Protein AF-0000000085064296 (afdb_homodimer)

Solvent-accessible surface area (backbone atoms only — not comparable to full-atom values): 23690 Å² total; per-residue (Å²): 128,78,43,73,66,54,46,47,51,49,45,48,47,46,49,48,49,50,48,52,43,48,50,19,41,52,49,53,51,51,51,51,50,51,40,28,69,70,74,37,73,80,71,76,52,43,39,32,36,30,48,56,27,47,55,27,45,54,44,52,49,49,39,74,62,25,69,32,27,36,33,25,28,75,46,67,67,33,48,53,45,18,51,53,48,30,56,76,66,72,52,78,48,65,46,81,43,73,50,53,90,74,49,72,81,65,74,80,61,21,47,27,39,38,32,67,85,40,48,25,66,32,60,55,74,60,36,54,52,41,50,53,53,52,59,72,28,45,26,71,59,8,36,40,39,41,32,39,29,43,47,64,45,59,69,48,47,46,50,46,47,46,31,39,67,71,32,85,59,31,42,45,44,54,32,41,75,71,70,41,71,80,77,62,70,77,75,70,70,37,66,44,58,47,44,60,53,49,49,51,41,46,74,67,52,30,55,44,38,38,37,38,62,43,73,61,89,36,39,27,29,37,38,40,37,35,46,34,52,116,128,80,44,73,63,54,45,46,50,48,45,49,48,47,50,49,47,49,50,51,42,48,50,19,41,53,49,52,50,51,51,50,51,50,39,28,68,69,74,37,74,79,71,77,52,43,41,33,36,32,48,56,27,48,54,28,46,54,45,50,49,50,36,74,63,25,69,32,26,37,33,26,29,77,45,68,68,33,49,51,45,18,52,52,47,29,57,76,67,71,52,79,46,64,46,80,44,72,50,54,88,73,49,73,80,64,75,79,61,20,45,27,39,39,29,66,85,38,49,23,65,32,61,55,73,60,35,54,51,43,51,52,51,51,59,73,27,46,26,70,59,8,36,41,39,42,34,38,29,44,46,64,44,60,68,47,48,47,51,45,48,46,30,38,67,71,32,85,58,32,42,46,45,53,31,41,74,70,70,42,72,82,77,61,72,78,76,69,71,36,67,44,58,46,45,60,54,50,49,52,40,46,74,69,52,29,52,44,39,40,36,37,62,42,73,60,89,36,38,27,28,37,39,41,38,35,46,34,52,116

pLDDT: mean 86.85, std 18.37, range [37.44, 98.94]

Sequence (460 aa):
MITHDQYRQENLSAERRHEFFASGVAHMEAVLSTVRQHLDAEFTVKRALYFGCGVGRLLIPLARIAEEVTGVDVSDAMLEEARKNCAAQSVRNVLLVKSDDALSLLDGTYDFIHSFIVFQHIPVQRGERLFAQLLTRLAPGGIGVIHFKYGQDFEYRKLHTWLDRHVPGGGNLLNLSKGRKFSAPRMQMYTYDLNVLCALLQKAGITNFFTTFENHGGNWGVMLYFQRGSMITHDQYRQENLSAERRHEFFASGVAHMEAVLSTVRQHLDAEFTVKRALYFGCGVGRLLIPLARIAEEVTGVDVSDAMLEEARKNCAAQSVRNVLLVKSDDALSLLDGTYDFIHSFIVFQHIPVQRGERLFAQLLTRLAPGGIGVIHFKYGQDFEYRKLHTWLDRHVPGGGNLLNLSKGRKFSAPRMQMYTYDLNVLCALLQKAGITNFFTTFENHGGNWGVMLYFQRGS

Secondary structure (DSSP, 8-state):
---HHHHHHHHHHHHHHHHHHHHHHHHHHHHHHHHHHHT-TT---SEEEEES-TTSTTHHHHHHHSSEEEEEES-HHHHHHHHHHHHHTT--SEEEEE--TT-TT--S-EEEEEE-S-GGGS-HHHHHHHHHHHHHTEEEEEEEEEEEEEEE-HHHHHHHHHHHHHSTTHHHHHHHHTT--TT----------HHHHHHHHHHTT--EEEEEEEEETTEEEEEEEEE---/---HHHHHHHHHHHHHHHHHHHHHHHHHHHHHHHHHHHT-TT---SEEEEES-TTSTTHHHHHHHSSEEEEEES-HHHHHHHHHHHHHTT--SEEEEE--TT-TT--S-EEEEEE-S-GGGS-HHHHHHHHHHHHHTEEEEEEEEEEEEEEE-HHHHHHHHHHHHHSTTHHHHHHHHTT--TT----------HHHHHHHHHHTT--EEEEEEEEETTEEEEEEEEE---

Foldseek 3Di:
DCDPVNVVVVVVVVVVVVVQLVVLLVVVVVVVVCCLVPPNVPDFFEEEEEEACFLNSNPQNNLVRYNAYEYEDQDPVRQVNNVVVCVVVVRDRYHYDYDDLQSVVDDAAGLEYEYDPPLQLPPAVSSLSVLLNNLVRHDAQHKYKYKFFADFAVVLVCVLVVQPPVPPCRVVVVCVVVPHHNPDPPRRTDHYDVVSVVVSCVVSQWDDWDWDWDDDSGTIMIITITTHHD/DCDPVNVVVVVVVVVVVVVQLVVLLVVVVVVVVCCLVPPNVPDFFEEEEEEACFLNSNPQNVLVRYNAYEYEHQDPVRQVNNVVVCVVVVRDRYHYDYDDLQSVPDDAAGLEYEYDPPLQLPPAVSSLSVLLNNLVRHDAQHKYKYKFFADFAVVLVCVLVVQVPVPPCRVVVVCVVVPHHNPDPPRRTDHYDVVSVVVSCVVSQWDDWDWDWDDDSGTIMIIIITTHHD

Nearest PDB structures (foldseek):
  9fcu-assembly4_D  TM=6.991E-01  e=2.411E-12  Kitasatospora cystarginea
  9fd3-assembly1_A  TM=7.002E-01  e=4.215E-12  Kitasatospora cystarginea
  9fcs-assembly2_B  TM=6.951E-01  e=1.288E-11  Kitasatospora cystarginea
  9fcq-assembly1_A  TM=7.002E-01  e=1.459E-11  Kitasatospora cystarginea
  3dtn-assembly1_B  TM=6.365E-01  e=7.841E-12  Methanosarcina mazei

InterPro domains:
  IPR029063 S-adenosyl-L-methionine-dependent methyltransferase superfamily [G3DSA:3.40.50.150] (21-217)
  IPR029063 S-adenosyl-L-methionine-dependent methyltransferase superfamily [SSF53335] (28-211)
  IPR041698 Methyltransferase domain 25 [PF13649] (49-142)

Structure (mmCIF, N/CA/C/O backbone):
data_AF-0000000085064296-model_v1
#
loop_
_entity.id
_entity.type
_entity.pdbx_description
1 polymer 'Conserved domain protein'
#
loop_
_atom_site.group_PDB
_atom_site.id
_atom_site.type_symbol
_atom_site.label_atom_id
_atom_site.label_alt_id
_atom_site.label_comp_id
_atom_site.label_asym_id
_atom_site.label_entity_id
_atom_site.label_seq_id
_atom_site.pdbx_PDB_ins_code
_atom_site.Cartn_x
_atom_site.Cartn_y
_atom_site.Cartn_z
_atom_site.occupancy
_atom_site.B_iso_or_equiv
_atom_site.auth_seq_id
_atom_site.auth_comp_id
_atom_site.auth_asym_id
_atom_site.auth_atom_id
_atom_site.pdbx_PDB_model_num
ATOM 1 N N . MET A 1 1 ? 25.828 -46.062 -21.094 1 38.5 1 MET A N 1
ATOM 2 C CA . MET A 1 1 ? 26.906 -45.438 -20.328 1 38.5 1 MET A CA 1
ATOM 3 C C . MET A 1 1 ? 26.828 -43.938 -20.391 1 38.5 1 MET A C 1
ATOM 5 O O . MET A 1 1 ? 26.922 -43.344 -21.484 1 38.5 1 MET A O 1
ATOM 9 N N . ILE A 1 2 ? 26.203 -43.375 -19.484 1 57.06 2 ILE A N 1
ATOM 10 C CA . ILE A 1 2 ? 26.109 -41.906 -19.453 1 57.06 2 ILE A CA 1
ATOM 11 C C . ILE A 1 2 ? 27.516 -41.312 -19.516 1 57.06 2 ILE A C 1
ATOM 13 O O . ILE A 1 2 ? 28.422 -41.75 -18.797 1 57.06 2 ILE A O 1
ATOM 17 N N . THR A 1 3 ? 27.766 -40.781 -20.594 1 56.91 3 THR A N 1
ATOM 18 C CA . THR A 1 3 ? 29.062 -40.125 -20.703 1 56.91 3 THR A CA 1
ATOM 19 C C . THR A 1 3 ? 29.25 -39.062 -19.625 1 56.91 3 THR A C 1
ATOM 21 O O . THR A 1 3 ? 28.266 -38.594 -19.047 1 56.91 3 THR A O 1
ATOM 24 N N . HIS A 1 4 ? 30.484 -38.906 -19.281 1 60.09 4 HIS A N 1
ATOM 25 C CA . HIS A 1 4 ? 30.859 -37.906 -18.281 1 60.09 4 HIS A CA 1
ATOM 26 C C . HIS A 1 4 ? 30.219 -36.531 -18.594 1 60.09 4 HIS A C 1
ATOM 28 O O . HIS A 1 4 ? 29.766 -35.844 -17.672 1 60.09 4 HIS A O 1
ATOM 34 N N . ASP A 1 5 ? 30.141 -36.219 -19.859 1 60.22 5 ASP A N 1
ATOM 35 C CA . ASP A 1 5 ? 29.547 -34.969 -20.266 1 60.22 5 ASP A CA 1
ATOM 36 C C . ASP A 1 5 ? 28.031 -34.969 -20.078 1 60.22 5 ASP A C 1
ATOM 38 O O . ASP A 1 5 ? 27.453 -33.969 -19.672 1 60.22 5 ASP A O 1
ATOM 42 N N . GLN A 1 6 ? 27.391 -36.094 -20.484 1 56.03 6 GLN A N 1
ATOM 43 C CA . GLN A 1 6 ? 25.953 -36.188 -20.281 1 56.03 6 GLN A CA 1
ATOM 44 C C . GLN A 1 6 ? 25.609 -36.188 -18.797 1 56.03 6 GLN A C 1
ATOM 46 O O . GLN A 1 6 ? 24.609 -35.594 -18.391 1 56.03 6 GLN A O 1
ATOM 51 N N . TYR A 1 7 ? 26.453 -36.812 -18.062 1 51.81 7 TYR A N 1
ATOM 52 C CA . TYR A 1 7 ? 26.297 -36.844 -16.609 1 51.81 7 TYR A CA 1
ATOM 53 C C . TYR A 1 7 ? 26.406 -35.438 -16.047 1 51.81 7 TYR A C 1
ATOM 55 O O . TYR A 1 7 ? 25.641 -35.031 -15.172 1 51.81 7 TYR A O 1
ATOM 63 N N . ARG A 1 8 ? 27.328 -34.719 -16.578 1 60.84 8 ARG A N 1
ATOM 64 C CA . ARG A 1 8 ? 27.516 -33.344 -16.156 1 60.84 8 ARG A CA 1
ATOM 65 C C . ARG A 1 8 ? 26.328 -32.469 -16.547 1 60.84 8 ARG A C 1
ATOM 67 O O . ARG A 1 8 ? 25.859 -31.656 -15.742 1 60.84 8 ARG A O 1
ATOM 74 N N . GLN A 1 9 ? 25.844 -32.656 -17.672 1 56.5 9 GLN A N 1
ATOM 75 C CA . GLN A 1 9 ? 24.703 -31.875 -18.141 1 56.5 9 GLN A CA 1
ATOM 76 C C . GLN A 1 9 ? 23.438 -32.25 -17.375 1 56.5 9 GLN A C 1
ATOM 78 O O . GLN A 1 9 ? 22.641 -31.391 -17.016 1 56.5 9 GLN A O 1
ATOM 83 N N . GLU A 1 10 ? 23.328 -33.562 -17.219 1 58.25 10 GLU A N 1
ATOM 84 C CA . GLU A 1 10 ? 22.188 -34.031 -16.453 1 58.25 10 GLU A CA 1
ATOM 85 C C . GLU A 1 10 ? 22.266 -33.562 -15 1 58.25 10 GLU A C 1
ATOM 87 O O . GLU A 1 10 ? 21.25 -33.188 -14.406 1 58.25 10 GLU A O 1
ATOM 92 N N . ASN A 1 11 ? 23.484 -33.625 -14.445 1 58.41 11 ASN A N 1
ATOM 93 C CA . ASN A 1 11 ? 23.688 -33.156 -13.086 1 58.41 11 ASN A CA 1
ATOM 94 C C . ASN A 1 11 ? 23.422 -31.641 -12.992 1 58.41 11 ASN A C 1
ATOM 96 O O . ASN A 1 11 ? 22.828 -31.172 -12.023 1 58.41 11 ASN A O 1
ATOM 100 N N . LEU A 1 12 ? 23.938 -31 -13.945 1 60.62 12 LEU A N 1
ATOM 101 C CA . LEU A 1 12 ? 23.703 -29.562 -14 1 60.62 12 LEU A CA 1
ATOM 102 C C . LEU A 1 12 ? 22.203 -29.281 -14.164 1 60.62 12 LEU A C 1
ATOM 104 O O . LEU A 1 12 ? 21.672 -28.375 -13.516 1 60.62 12 LEU A O 1
ATOM 108 N N . SER A 1 13 ? 21.719 -30.172 -14.945 1 72.81 13 SER A N 1
ATOM 109 C CA . SER A 1 13 ? 20.281 -30.031 -15.133 1 72.81 13 SER A CA 1
ATOM 110 C C . SER A 1 13 ? 19.516 -30.359 -13.852 1 72.81 13 SER A C 1
ATOM 112 O O . SER A 1 13 ? 18.594 -29.641 -13.469 1 72.81 13 SER A O 1
ATOM 114 N N . ALA A 1 14 ? 20.141 -31.391 -13.211 1 78.38 14 ALA A N 1
ATOM 115 C CA . ALA A 1 14 ? 19.5 -31.781 -11.961 1 78.38 14 ALA A CA 1
ATOM 116 C C . ALA A 1 14 ? 19.703 -30.719 -10.883 1 78.38 14 ALA A C 1
ATOM 118 O O . ALA A 1 14 ? 18.781 -30.406 -10.125 1 78.38 14 ALA A O 1
ATOM 119 N N . GLU A 1 15 ? 20.875 -30.25 -10.805 1 79.5 15 GLU A N 1
ATOM 120 C CA . GLU A 1 15 ? 21.188 -29.203 -9.844 1 79.5 15 GLU A CA 1
ATOM 121 C C . GLU A 1 15 ? 20.375 -27.938 -10.109 1 79.5 15 GLU A C 1
ATOM 123 O O . GLU A 1 15 ? 19.875 -27.312 -9.18 1 79.5 15 GLU A O 1
ATOM 128 N N . ARG A 1 16 ? 20.297 -27.609 -11.273 1 81.06 16 ARG A N 1
ATOM 129 C CA . ARG A 1 16 ? 19.516 -26.438 -11.656 1 81.06 16 ARG A CA 1
ATOM 130 C C . ARG A 1 16 ? 18.031 -26.625 -11.32 1 81.06 16 ARG A C 1
ATOM 132 O O . ARG A 1 16 ? 17.359 -25.688 -10.883 1 81.06 16 ARG A O 1
ATOM 139 N N . ARG A 1 17 ? 17.672 -27.828 -11.586 1 84.25 17 ARG A N 1
ATOM 140 C CA . ARG A 1 17 ? 16.297 -28.141 -11.242 1 84.25 17 ARG A CA 1
ATOM 141 C C . ARG A 1 17 ? 16.078 -28.047 -9.734 1 84.25 17 ARG A C 1
ATOM 143 O O . ARG A 1 17 ? 15.07 -27.516 -9.273 1 84.25 17 ARG A O 1
ATOM 150 N N . HIS A 1 18 ? 17 -28.531 -9.023 1 85.88 18 HIS A N 1
ATOM 151 C CA . HIS A 1 18 ? 16.922 -28.469 -7.57 1 85.88 18 HIS A CA 1
ATOM 152 C C . HIS A 1 18 ? 16.906 -27.031 -7.086 1 85.88 18 HIS A C 1
ATOM 154 O O . HIS A 1 18 ? 16.109 -26.656 -6.223 1 85.88 18 HIS A O 1
ATOM 160 N N . GLU A 1 19 ? 17.75 -26.281 -7.637 1 85.25 19 GLU A N 1
ATOM 161 C CA . GLU A 1 19 ? 17.812 -24.859 -7.273 1 85.25 19 GLU A CA 1
ATOM 162 C C . GLU A 1 19 ? 16.516 -24.141 -7.633 1 85.25 19 GLU A C 1
ATOM 164 O O . GLU A 1 19 ? 16.047 -23.281 -6.887 1 85.25 19 GLU A O 1
ATOM 169 N N . PHE A 1 20 ? 16.078 -24.516 -8.711 1 84.5 20 PHE A N 1
ATOM 170 C CA . PHE A 1 20 ? 14.82 -23.938 -9.203 1 84.5 20 PHE A CA 1
ATOM 171 C C . PHE A 1 20 ? 13.688 -24.203 -8.219 1 84.5 20 PHE A C 1
ATOM 173 O O . PHE A 1 20 ? 13.016 -23.281 -7.77 1 84.5 20 PHE A O 1
ATOM 180 N N . PHE A 1 21 ? 13.547 -25.344 -7.727 1 88.19 21 PHE A N 1
ATOM 181 C CA . PHE A 1 21 ? 12.469 -25.688 -6.816 1 88.19 21 PHE A CA 1
ATOM 182 C C . PHE A 1 21 ? 12.758 -25.188 -5.406 1 88.19 21 PHE A C 1
ATOM 184 O O . PHE A 1 21 ? 11.844 -24.812 -4.676 1 88.19 21 PHE A O 1
ATOM 191 N N . ALA A 1 22 ? 14.039 -25.109 -5.074 1 90.56 22 ALA A N 1
ATOM 192 C CA . ALA A 1 22 ? 14.43 -24.562 -3.777 1 90.56 22 ALA A CA 1
ATOM 193 C C . ALA A 1 22 ? 14.07 -23.078 -3.676 1 90.56 22 ALA A C 1
ATOM 195 O O . ALA A 1 22 ? 13.695 -22.609 -2.604 1 90.56 22 ALA A O 1
ATOM 196 N N . SER A 1 23 ? 14.18 -22.406 -4.762 1 92.06 23 SER A N 1
ATOM 197 C CA . SER A 1 23 ? 13.812 -21 -4.777 1 92.06 23 SER A CA 1
ATOM 198 C C . SER A 1 23 ? 12.32 -20.812 -4.504 1 92.06 23 SER A C 1
ATOM 200 O O . SER A 1 23 ? 11.906 -19.797 -3.945 1 92.06 23 SER A O 1
ATOM 202 N N . GLY A 1 24 ? 11.555 -21.734 -4.906 1 94.5 24 GLY A N 1
ATOM 203 C CA . GLY A 1 24 ? 10.133 -21.703 -4.602 1 94.5 24 GLY A CA 1
ATOM 204 C C . GLY A 1 24 ? 9.836 -21.844 -3.119 1 94.5 24 GLY A C 1
ATOM 205 O O . GLY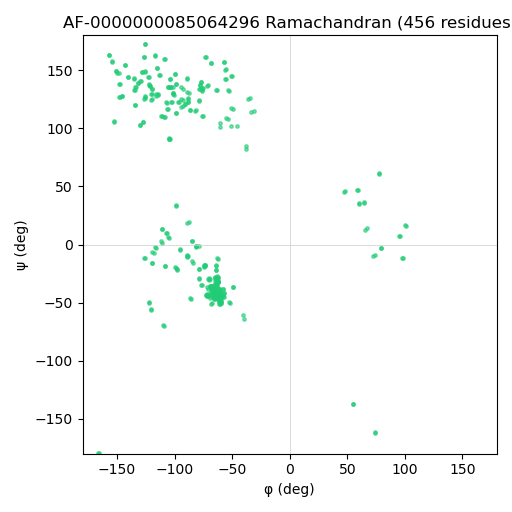 A 1 24 ? 8.969 -21.141 -2.588 1 94.5 24 GLY A O 1
ATOM 206 N N . VAL A 1 25 ? 10.562 -22.75 -2.52 1 96.25 25 VAL A N 1
ATOM 207 C CA . VAL A 1 25 ? 10.422 -22.953 -1.082 1 96.25 25 VAL A CA 1
ATOM 208 C C . VAL A 1 25 ? 10.781 -21.672 -0.342 1 96.25 25 VAL A C 1
ATOM 210 O O . VAL A 1 25 ? 10.031 -21.219 0.527 1 96.25 25 VAL A O 1
ATOM 213 N N . ALA A 1 26 ? 11.867 -21.078 -0.741 1 96.62 26 ALA A N 1
ATOM 214 C CA . ALA A 1 26 ? 12.328 -19.828 -0.113 1 96.62 26 ALA A CA 1
ATOM 215 C C . ALA A 1 26 ? 11.305 -18.719 -0.291 1 96.62 26 ALA A C 1
ATOM 217 O O . ALA A 1 26 ? 11.047 -17.953 0.639 1 96.62 26 ALA A O 1
ATOM 218 N N . HIS A 1 27 ? 10.75 -18.641 -1.427 1 96.69 27 HIS A N 1
ATOM 219 C CA . HIS A 1 27 ? 9.742 -17.625 -1.712 1 96.69 27 HIS A CA 1
ATOM 220 C C . HIS A 1 27 ? 8.516 -17.797 -0.816 1 96.69 27 HIS A C 1
ATOM 222 O O . HIS A 1 27 ? 8.055 -16.828 -0.204 1 96.69 27 HIS A O 1
ATOM 228 N N . MET A 1 28 ? 8.047 -18.984 -0.707 1 97.88 28 MET A N 1
ATOM 229 C CA . MET A 1 28 ? 6.832 -19.219 0.068 1 97.88 28 MET A CA 1
ATOM 230 C C . MET A 1 28 ? 7.074 -18.984 1.554 1 97.88 28 MET A C 1
ATOM 232 O O . MET A 1 28 ? 6.203 -18.469 2.254 1 97.88 28 MET A O 1
ATOM 236 N N . GLU A 1 29 ? 8.273 -19.344 1.958 1 97.75 29 GLU A N 1
ATOM 237 C CA . GLU A 1 29 ? 8.641 -19.062 3.344 1 97.75 29 GLU A CA 1
ATOM 238 C C . GLU A 1 29 ? 8.656 -17.562 3.615 1 97.75 29 GLU A C 1
ATOM 240 O O . GLU A 1 29 ? 8.148 -17.109 4.641 1 97.75 29 GLU A O 1
ATOM 245 N N . ALA A 1 30 ? 9.219 -16.844 2.727 1 98 30 ALA A N 1
ATOM 246 C CA . ALA A 1 30 ? 9.281 -15.383 2.871 1 98 30 ALA A CA 1
ATOM 247 C C . ALA A 1 30 ? 7.887 -14.773 2.852 1 98 30 ALA A C 1
ATOM 249 O O . ALA A 1 30 ? 7.586 -13.867 3.637 1 98 30 ALA A O 1
ATOM 250 N N . VAL A 1 31 ? 7.078 -15.234 2 1 98.44 31 VAL A N 1
ATOM 251 C CA . VAL A 1 31 ? 5.711 -14.742 1.867 1 98.44 31 VAL A CA 1
ATOM 252 C C . VAL A 1 31 ? 4.945 -14.977 3.166 1 98.44 31 VAL A C 1
ATOM 254 O O . VAL A 1 31 ? 4.32 -14.062 3.701 1 98.44 31 VAL A O 1
ATOM 257 N N . LEU A 1 32 ? 5.02 -16.172 3.672 1 98.38 32 LEU A N 1
ATOM 258 C CA . LEU A 1 32 ? 4.258 -16.5 4.875 1 98.38 32 LEU A CA 1
ATOM 259 C C . LEU A 1 32 ? 4.82 -15.766 6.09 1 98.38 32 LEU A C 1
ATOM 261 O O . LEU A 1 32 ? 4.066 -15.383 6.988 1 98.38 32 LEU A O 1
ATOM 265 N N . SER A 1 33 ? 6.125 -15.625 6.113 1 98.19 33 SER A N 1
ATOM 266 C CA . SER A 1 33 ? 6.723 -14.828 7.176 1 98.19 33 SER A CA 1
ATOM 267 C C . SER A 1 33 ? 6.191 -13.398 7.164 1 98.19 33 SER A C 1
ATOM 269 O O . SER A 1 33 ? 5.855 -12.852 8.211 1 98.19 33 SER A O 1
ATOM 271 N N . THR A 1 34 ? 6.105 -12.812 5.977 1 98.31 34 THR A N 1
ATOM 272 C CA . THR A 1 34 ? 5.586 -11.453 5.828 1 98.31 34 THR A CA 1
ATOM 273 C C . THR A 1 34 ? 4.117 -11.391 6.242 1 98.31 34 THR A C 1
ATOM 275 O O . THR A 1 34 ? 3.699 -10.453 6.922 1 98.31 34 THR A O 1
ATOM 278 N N . VAL A 1 35 ? 3.393 -12.375 5.887 1 98.62 35 VAL A N 1
ATOM 279 C CA . VAL A 1 35 ? 1.983 -12.461 6.258 1 98.62 35 VAL A CA 1
ATOM 280 C C . VAL A 1 35 ? 1.846 -12.469 7.777 1 98.62 35 VAL A C 1
ATOM 282 O O . VAL A 1 35 ? 1.075 -11.695 8.344 1 98.62 35 VAL A O 1
ATOM 285 N N . ARG A 1 36 ? 2.604 -13.297 8.406 1 97.88 36 ARG A N 1
ATOM 286 C CA . ARG A 1 36 ? 2.486 -13.461 9.852 1 97.88 36 ARG A CA 1
ATOM 287 C C . ARG A 1 36 ? 2.994 -12.227 10.586 1 97.88 36 ARG A C 1
ATOM 289 O O . ARG A 1 36 ? 2.469 -11.859 11.633 1 97.88 36 ARG A O 1
ATOM 296 N N . GLN A 1 37 ? 3.914 -11.586 10.016 1 96.81 37 GLN A N 1
ATOM 297 C CA . GLN A 1 37 ? 4.5 -10.406 10.641 1 96.81 37 GLN A CA 1
ATOM 298 C C . GLN A 1 37 ? 3.568 -9.203 10.523 1 96.81 37 GLN A C 1
ATOM 300 O O . GLN A 1 37 ? 3.467 -8.391 11.445 1 96.81 37 GLN A O 1
ATOM 305 N N . HIS A 1 38 ? 2.846 -9.102 9.414 1 96.81 38 HIS A N 1
ATOM 306 C CA . HIS A 1 38 ? 2.227 -7.812 9.133 1 96.81 38 HIS A CA 1
ATOM 307 C C . HIS A 1 38 ? 0.708 -7.934 9.062 1 96.81 38 HIS A C 1
ATOM 309 O O . HIS A 1 38 ? -0.002 -6.926 9.109 1 96.81 38 HIS A O 1
ATOM 315 N N . LEU A 1 39 ? 0.216 -9.148 8.938 1 97.19 39 LEU A N 1
ATOM 316 C CA . LEU A 1 39 ? -1.229 -9.273 8.781 1 97.19 39 LEU A CA 1
ATOM 317 C C . LEU A 1 39 ? -1.828 -10.102 9.906 1 97.19 39 LEU A C 1
ATOM 319 O O . LEU A 1 39 ? -2.74 -9.656 10.602 1 97.19 39 LEU A O 1
ATOM 323 N N . ASP A 1 40 ? -1.345 -11.297 10.078 1 96.88 40 ASP A N 1
ATOM 324 C CA . ASP A 1 40 ? -1.937 -12.25 11.008 1 96.88 40 ASP A CA 1
ATOM 325 C C . ASP A 1 40 ? -0.891 -13.234 11.523 1 96.88 40 ASP A C 1
ATOM 327 O O . ASP A 1 40 ? -0.554 -14.203 10.844 1 96.88 40 ASP A O 1
ATOM 331 N N . ALA A 1 41 ? -0.485 -13.047 12.758 1 96.56 41 ALA A N 1
ATOM 332 C CA . ALA A 1 41 ? 0.631 -13.781 13.352 1 96.56 41 ALA A CA 1
ATOM 333 C C . ALA A 1 41 ? 0.324 -15.273 13.438 1 96.56 41 ALA A C 1
ATOM 335 O O . ALA A 1 41 ? 1.236 -16.094 13.422 1 96.56 41 ALA A O 1
ATOM 336 N N . GLU A 1 42 ? -0.885 -15.672 13.422 1 96.94 42 GLU A N 1
ATOM 337 C CA . GLU A 1 42 ? -1.266 -17.062 13.633 1 96.94 42 GLU A CA 1
ATOM 338 C C . GLU A 1 42 ? -1.806 -17.688 12.344 1 96.94 42 GLU A C 1
ATOM 340 O O . GLU A 1 42 ? -2.41 -18.766 12.375 1 96.94 42 GLU A O 1
ATOM 345 N N . PHE A 1 43 ? -1.6 -17.031 11.273 1 97.44 43 PHE A N 1
ATOM 346 C CA . PHE A 1 43 ? -2.193 -17.469 10.016 1 97.44 43 PHE A CA 1
ATOM 347 C C . PHE A 1 43 ? -1.659 -18.828 9.602 1 97.44 43 PHE A C 1
ATOM 349 O O . PHE A 1 43 ? -0.453 -19.078 9.672 1 97.44 43 PHE A O 1
ATOM 356 N N . THR A 1 44 ? -2.588 -19.703 9.211 1 97.44 44 THR A N 1
ATOM 357 C CA . THR A 1 44 ? -2.271 -20.984 8.602 1 97.44 44 THR A CA 1
ATOM 358 C C . THR A 1 44 ? -3.043 -21.172 7.305 1 97.44 44 THR A C 1
ATOM 360 O O . THR A 1 44 ? -4.18 -20.719 7.176 1 97.44 44 THR A O 1
ATOM 363 N N . VAL A 1 45 ? -2.441 -21.859 6.41 1 98.31 45 VAL A N 1
ATOM 364 C CA . VAL A 1 45 ? -3.061 -22.078 5.102 1 98.31 45 VAL A CA 1
ATOM 365 C C . VAL A 1 45 ? -3.846 -23.375 5.102 1 98.31 45 VAL A C 1
ATOM 367 O O . VAL A 1 45 ? -3.291 -24.438 5.395 1 98.31 45 VAL A O 1
ATOM 370 N N . LYS A 1 46 ? -5.074 -23.328 4.773 1 98.19 46 LYS A N 1
ATOM 371 C CA . LYS A 1 46 ? -5.902 -24.531 4.652 1 98.19 46 LYS A CA 1
ATOM 372 C C . LYS A 1 46 ? -6.254 -24.812 3.193 1 98.19 46 LYS A C 1
ATOM 374 O O . LYS A 1 46 ? -5.633 -25.656 2.551 1 98.19 46 LYS A O 1
ATOM 379 N N . ARG A 1 47 ? -7.066 -23.984 2.631 1 98.69 47 ARG A N 1
ATOM 380 C CA . ARG A 1 47 ? -7.449 -24.078 1.226 1 98.69 47 ARG A CA 1
ATOM 381 C C . ARG A 1 47 ? -6.875 -22.922 0.417 1 98.69 47 ARG A C 1
ATOM 383 O O . ARG A 1 47 ? -7.348 -21.797 0.526 1 98.69 47 ARG A O 1
ATOM 390 N N . ALA A 1 48 ? -5.914 -23.25 -0.453 1 98.81 48 ALA A N 1
ATOM 391 C CA . ALA A 1 48 ? -5.191 -22.188 -1.147 1 98.81 48 ALA A CA 1
ATOM 392 C C . ALA A 1 48 ? -5.449 -22.234 -2.65 1 98.81 48 ALA A C 1
ATOM 394 O O . ALA A 1 48 ? -5.75 -23.297 -3.197 1 98.81 48 ALA A O 1
ATOM 395 N N . LEU A 1 49 ? -5.355 -21.078 -3.232 1 98.75 49 LEU A N 1
ATOM 396 C CA . LEU A 1 49 ? -5.375 -20.922 -4.684 1 98.75 49 LEU A CA 1
ATOM 397 C C . LEU A 1 49 ? -4.082 -20.281 -5.18 1 98.75 49 LEU A C 1
ATOM 399 O O . LEU A 1 49 ? -3.664 -19.234 -4.66 1 98.75 49 LEU A O 1
ATOM 403 N N . TYR A 1 50 ? -3.471 -20.922 -6.062 1 98.69 50 TYR A N 1
ATOM 404 C CA . TYR A 1 50 ? -2.34 -20.312 -6.754 1 98.69 50 TYR A CA 1
ATOM 405 C C . TYR A 1 50 ? -2.697 -19.984 -8.195 1 98.69 50 TYR A C 1
ATOM 407 O O . TYR A 1 50 ? -2.857 -20.875 -9.023 1 98.69 50 TYR A O 1
ATOM 415 N N . PHE A 1 51 ? -2.82 -18.656 -8.523 1 98.44 51 PHE A N 1
ATOM 416 C CA . PHE A 1 51 ? -3.166 -18.203 -9.859 1 98.44 51 PHE A CA 1
ATOM 417 C C . PHE A 1 51 ? -1.913 -18.031 -10.711 1 98.44 51 PHE A C 1
ATOM 419 O O . PHE A 1 51 ? -1.021 -17.25 -10.367 1 98.44 51 PHE A O 1
ATOM 426 N N . GLY A 1 52 ? -1.839 -18.688 -11.805 1 97.88 52 GLY A N 1
ATOM 427 C CA . GLY A 1 52 ? -0.629 -18.734 -12.617 1 97.88 52 GLY A CA 1
ATOM 428 C C . GLY A 1 52 ? 0.419 -19.688 -12.055 1 97.88 52 GLY A C 1
ATOM 429 O O . GLY A 1 52 ? 1.575 -19.297 -11.867 1 97.88 52 GLY A O 1
ATOM 430 N N . CYS A 1 53 ? 0.111 -20.953 -11.945 1 97.06 53 CYS A N 1
ATOM 431 C CA . CYS A 1 53 ? 0.93 -21.875 -11.156 1 97.06 53 CYS A CA 1
ATOM 432 C C . CYS A 1 53 ? 2.107 -22.391 -11.969 1 97.06 53 CYS A C 1
ATOM 434 O O . CYS A 1 53 ? 3.043 -22.969 -11.414 1 97.06 53 CYS A O 1
ATOM 436 N N . GLY A 1 54 ? 2.1 -22.25 -13.297 1 96 54 GLY A N 1
ATOM 437 C CA . GLY A 1 54 ? 3.207 -22.719 -14.109 1 96 54 GLY A CA 1
ATOM 438 C C . GLY A 1 54 ? 3.527 -24.188 -13.883 1 96 54 GLY A C 1
ATOM 439 O O . GLY A 1 54 ? 2.623 -25.016 -13.82 1 96 54 GLY A O 1
ATOM 440 N N . VAL A 1 55 ? 4.816 -24.5 -13.797 1 95.12 55 VAL A N 1
ATOM 441 C CA . VAL A 1 55 ? 5.242 -25.891 -13.703 1 95.12 55 VAL A CA 1
ATOM 442 C C . VAL A 1 55 ? 5.188 -26.359 -12.242 1 95.12 55 VAL A C 1
ATOM 444 O O . VAL A 1 55 ? 5.613 -27.469 -11.922 1 95.12 55 VAL A O 1
ATOM 447 N N . GLY A 1 56 ? 4.738 -25.5 -11.359 1 96.69 56 GLY A N 1
ATOM 448 C CA . GLY A 1 56 ? 4.488 -25.891 -9.984 1 96.69 56 GLY A CA 1
ATOM 449 C C . GLY A 1 56 ? 5.598 -25.469 -9.039 1 96.69 56 GLY A C 1
ATOM 450 O O . GLY A 1 56 ? 5.676 -25.969 -7.91 1 96.69 56 GLY A O 1
ATOM 451 N N . ARG A 1 57 ? 6.508 -24.516 -9.461 1 94.06 57 ARG A N 1
ATOM 452 C CA . ARG A 1 57 ? 7.641 -24.094 -8.633 1 94.06 57 ARG A CA 1
ATOM 453 C C . ARG A 1 57 ? 7.168 -23.562 -7.289 1 94.06 57 ARG A C 1
ATOM 455 O O . ARG A 1 57 ? 7.734 -23.906 -6.246 1 94.06 57 ARG A O 1
ATOM 462 N N . LEU A 1 58 ? 6.156 -22.75 -7.316 1 96.94 58 LEU A N 1
ATOM 463 C CA . LEU A 1 58 ? 5.648 -22.156 -6.086 1 96.94 58 LEU A CA 1
ATOM 464 C C . LEU A 1 58 ? 4.438 -22.922 -5.574 1 96.94 58 LEU A C 1
ATOM 466 O O . LEU A 1 58 ? 4.145 -22.906 -4.375 1 96.94 58 LEU A O 1
ATOM 470 N N . LEU A 1 59 ? 3.779 -23.641 -6.402 1 97.94 59 LEU A N 1
ATOM 471 C CA . LEU A 1 59 ? 2.604 -24.438 -6.059 1 97.94 59 LEU A CA 1
ATOM 472 C C . LEU A 1 59 ? 2.973 -25.578 -5.113 1 97.94 59 LEU A C 1
ATOM 474 O O . LEU A 1 59 ? 2.268 -25.828 -4.137 1 97.94 59 LEU A O 1
ATOM 478 N N . ILE A 1 60 ? 4.027 -26.25 -5.355 1 97.81 60 ILE A N 1
ATOM 479 C CA . ILE A 1 60 ? 4.422 -27.469 -4.637 1 97.81 60 ILE A CA 1
ATOM 480 C C . ILE A 1 60 ? 4.785 -27.109 -3.197 1 97.81 60 ILE A C 1
ATOM 482 O O . ILE A 1 60 ? 4.262 -27.703 -2.252 1 97.81 60 ILE A O 1
ATOM 486 N N . PRO A 1 61 ? 5.652 -26.109 -3.004 1 97.75 61 PRO A N 1
ATOM 487 C CA . PRO A 1 61 ? 5.895 -25.75 -1.607 1 97.75 61 PRO A CA 1
ATOM 488 C C . PRO A 1 61 ? 4.637 -25.25 -0.901 1 97.75 61 PRO A C 1
ATOM 490 O O . PRO A 1 61 ? 4.484 -25.438 0.308 1 97.75 61 PRO A O 1
ATOM 493 N N . LEU A 1 62 ? 3.732 -24.594 -1.567 1 98.38 62 LEU A N 1
ATOM 494 C CA . LEU A 1 62 ? 2.463 -24.172 -0.978 1 98.38 62 LEU A CA 1
ATOM 495 C C . LEU A 1 62 ? 1.643 -25.391 -0.555 1 98.38 62 LEU A C 1
ATOM 497 O O . LEU A 1 62 ? 1.058 -25.406 0.53 1 98.38 62 LEU A O 1
ATOM 501 N N . ALA A 1 63 ? 1.66 -26.406 -1.354 1 98.31 63 ALA A N 1
ATOM 502 C CA . ALA A 1 63 ? 0.904 -27.625 -1.08 1 98.31 63 ALA A CA 1
ATOM 503 C C . ALA A 1 63 ? 1.428 -28.312 0.17 1 98.31 63 ALA A C 1
ATOM 505 O O . ALA A 1 63 ? 0.669 -28.984 0.882 1 98.31 63 ALA A O 1
ATOM 506 N N . ARG A 1 64 ? 2.666 -28.156 0.465 1 97.31 64 ARG A N 1
ATOM 507 C CA . ARG A 1 64 ? 3.283 -28.828 1.602 1 97.31 64 ARG A CA 1
ATOM 508 C C . ARG A 1 64 ? 2.838 -28.203 2.918 1 97.31 64 ARG A C 1
ATOM 510 O O . ARG A 1 64 ? 2.957 -28.828 3.979 1 97.31 64 ARG A O 1
ATOM 517 N N . ILE A 1 65 ? 2.316 -27.016 2.854 1 96.62 65 ILE A N 1
ATOM 518 C CA . ILE A 1 65 ? 1.963 -26.344 4.094 1 96.62 65 ILE A CA 1
ATOM 519 C C . ILE A 1 65 ? 0.455 -26.109 4.148 1 96.62 65 ILE A C 1
ATOM 521 O O . ILE A 1 65 ? -0.061 -25.547 5.117 1 96.62 65 ILE A O 1
ATOM 525 N N . ALA A 1 66 ? -0.246 -26.484 3.092 1 98.31 66 ALA A N 1
ATOM 526 C CA . ALA A 1 66 ? -1.694 -26.312 3.006 1 98.31 66 ALA A CA 1
ATOM 527 C C . ALA A 1 66 ? -2.412 -27.656 3.105 1 98.31 66 ALA A C 1
ATOM 529 O O . ALA A 1 66 ? -1.804 -28.703 2.9 1 98.31 66 ALA A O 1
ATOM 530 N N . GLU A 1 67 ? -3.674 -27.641 3.449 1 97.94 67 GLU A N 1
ATOM 531 C CA . GLU A 1 67 ? -4.48 -28.844 3.381 1 97.94 67 GLU A CA 1
ATOM 532 C C . GLU A 1 67 ? -4.797 -29.219 1.935 1 97.94 67 GLU A C 1
ATOM 534 O O . GLU A 1 67 ? -4.723 -30.391 1.562 1 97.94 67 GLU A O 1
ATOM 539 N N . GLU A 1 68 ? -5.137 -28.266 1.185 1 98.25 68 GLU A N 1
ATOM 540 C CA . GLU A 1 68 ? -5.398 -28.438 -0.241 1 98.25 68 GLU A CA 1
ATOM 541 C C . GLU A 1 68 ? -5.035 -27.188 -1.03 1 98.25 68 GLU A C 1
ATOM 543 O O . GLU A 1 68 ? -5.188 -26.062 -0.535 1 98.25 68 GLU A O 1
ATOM 548 N N . VAL A 1 69 ? -4.602 -27.375 -2.252 1 98.62 69 VAL A N 1
ATOM 549 C CA . VAL A 1 69 ? -4.215 -26.266 -3.109 1 98.62 69 VAL A CA 1
ATOM 550 C C . VAL A 1 69 ? -4.801 -26.453 -4.508 1 98.62 69 VAL A C 1
ATOM 552 O O . VAL A 1 69 ? -4.773 -27.562 -5.047 1 98.62 69 VAL A O 1
ATOM 555 N N . THR A 1 70 ? -5.383 -25.406 -5.004 1 98.75 70 THR A N 1
ATOM 556 C CA . THR A 1 70 ? -5.762 -25.359 -6.414 1 98.75 70 THR A CA 1
ATOM 557 C C . THR A 1 70 ? -4.777 -24.516 -7.207 1 98.75 70 THR A C 1
ATOM 559 O O . THR A 1 70 ? -4.496 -23.375 -6.84 1 98.75 70 THR A O 1
ATOM 562 N N . GLY A 1 71 ? -4.199 -25.094 -8.188 1 98.56 71 GLY A N 1
ATOM 563 C CA . GLY A 1 71 ? -3.367 -24.375 -9.133 1 98.56 71 GLY A CA 1
ATOM 564 C C . GLY A 1 71 ? -4.066 -24.078 -10.445 1 98.56 71 GLY A C 1
ATOM 565 O O . GLY A 1 71 ? -4.66 -24.969 -11.047 1 98.56 71 GLY A O 1
ATOM 566 N N . VAL A 1 72 ? -3.992 -22.797 -10.867 1 98.25 72 VAL A N 1
ATOM 567 C CA . VAL A 1 72 ? -4.648 -22.375 -12.094 1 98.25 72 VAL A CA 1
ATOM 568 C C . VAL A 1 72 ? -3.611 -21.828 -13.078 1 98.25 72 VAL A C 1
ATOM 570 O O . VAL A 1 72 ? -2.713 -21.078 -12.695 1 98.25 72 VAL A O 1
ATOM 573 N N . ASP A 1 73 ? -3.73 -22.281 -14.305 1 96.62 73 ASP A N 1
ATOM 574 C CA . ASP A 1 73 ? -2.895 -21.75 -15.383 1 96.62 73 ASP A CA 1
ATOM 575 C C . ASP A 1 73 ? -3.613 -21.828 -16.719 1 96.62 73 ASP A C 1
ATOM 577 O O . ASP A 1 73 ? -4.434 -22.719 -16.953 1 96.62 73 ASP A O 1
ATOM 581 N N . VAL A 1 74 ? -3.301 -20.875 -17.594 1 95.38 74 VAL A N 1
ATOM 582 C CA . VAL A 1 74 ? -3.975 -20.812 -18.891 1 95.38 74 VAL A CA 1
ATOM 583 C C . VAL A 1 74 ? -3.379 -21.844 -19.828 1 95.38 74 VAL A C 1
ATOM 585 O O . VAL A 1 74 ? -4.023 -22.25 -20.797 1 95.38 74 VAL A O 1
ATOM 588 N N . SER A 1 75 ? -2.16 -22.328 -19.594 1 94.19 75 SER A N 1
ATOM 589 C CA . SER A 1 75 ? -1.426 -23.219 -20.484 1 94.19 75 SER A CA 1
ATOM 590 C C . SER A 1 75 ? -1.6 -24.672 -20.078 1 94.19 75 SER A C 1
ATOM 592 O O . SER A 1 75 ? -1.136 -25.094 -19.016 1 94.19 75 SER A O 1
ATOM 594 N N . ASP A 1 76 ? -2.123 -25.516 -21.047 1 95.12 76 ASP A N 1
ATOM 595 C CA . ASP A 1 76 ? -2.24 -26.953 -20.812 1 95.12 76 ASP A CA 1
ATOM 596 C C . ASP A 1 76 ? -0.865 -27.594 -20.625 1 95.12 76 ASP A C 1
ATOM 598 O O . ASP A 1 76 ? -0.707 -28.516 -19.828 1 95.12 76 ASP A O 1
ATOM 602 N N . ALA A 1 77 ? 0.019 -27.094 -21.359 1 93.62 77 ALA A N 1
ATOM 603 C CA . ALA A 1 77 ? 1.374 -27.641 -21.266 1 93.62 77 ALA A CA 1
ATOM 604 C C . ALA A 1 77 ? 1.973 -27.406 -19.891 1 93.62 77 ALA A C 1
ATOM 606 O O . ALA A 1 77 ? 2.615 -28.297 -19.328 1 93.62 77 ALA A O 1
ATOM 607 N N . MET A 1 78 ? 1.798 -26.219 -19.344 1 94.56 78 MET A N 1
ATOM 608 C CA . MET A 1 78 ? 2.279 -25.906 -18 1 94.56 78 MET A CA 1
ATOM 609 C C . MET A 1 78 ? 1.594 -26.781 -16.953 1 94.56 78 MET A C 1
ATOM 611 O O . MET A 1 78 ? 2.246 -27.297 -16.047 1 94.56 78 MET A O 1
ATOM 615 N N . LEU A 1 79 ? 0.302 -27 -17.094 1 96.81 79 LEU A N 1
ATOM 616 C CA . LEU A 1 79 ? -0.457 -27.812 -16.156 1 96.81 79 LEU A CA 1
ATOM 617 C C . LEU A 1 79 ? 0.007 -29.266 -16.188 1 96.81 79 LEU A C 1
ATOM 619 O O . LEU A 1 79 ? 0.095 -29.906 -15.148 1 96.81 79 LEU A O 1
ATOM 623 N N . GLU A 1 80 ? 0.288 -29.766 -17.344 1 97.06 80 GLU A N 1
ATOM 624 C CA . GLU A 1 80 ? 0.784 -31.125 -17.469 1 97.06 80 GLU A CA 1
ATOM 625 C C . GLU A 1 80 ? 2.141 -31.281 -16.797 1 97.06 80 GLU A C 1
ATOM 627 O O . GLU A 1 80 ? 2.379 -32.281 -16.094 1 97.06 80 GLU A O 1
ATOM 632 N N . GLU A 1 81 ? 2.973 -30.297 -17.031 1 95.94 81 GLU A N 1
ATOM 633 C CA . GLU A 1 81 ? 4.273 -30.328 -16.375 1 95.94 81 GLU A CA 1
ATOM 634 C C . GLU A 1 81 ? 4.129 -30.234 -14.859 1 95.94 81 GLU A C 1
ATOM 636 O O . GLU A 1 81 ? 4.852 -30.891 -14.109 1 95.94 81 GLU A O 1
ATOM 641 N N . ALA A 1 82 ? 3.207 -29.422 -14.406 1 96.12 82 ALA A N 1
ATOM 642 C CA . ALA A 1 82 ? 2.949 -29.297 -12.977 1 96.12 82 ALA A CA 1
ATOM 643 C C . ALA A 1 82 ? 2.484 -30.625 -12.383 1 96.12 82 ALA A C 1
ATOM 645 O O . ALA A 1 82 ? 2.914 -31.016 -11.289 1 96.12 82 ALA A O 1
ATOM 646 N N . ARG A 1 83 ? 1.661 -31.312 -13.109 1 97.94 83 ARG A N 1
ATOM 647 C CA . ARG A 1 83 ? 1.172 -32.625 -12.664 1 97.94 83 ARG A CA 1
ATOM 648 C C . ARG A 1 83 ? 2.322 -33.594 -12.484 1 97.94 83 ARG A C 1
ATOM 650 O O . ARG A 1 83 ? 2.402 -34.281 -11.469 1 97.94 83 ARG A O 1
ATOM 657 N N . LYS A 1 84 ? 3.18 -33.625 -13.43 1 97 84 LYS A N 1
ATOM 658 C CA . LYS A 1 84 ? 4.34 -34.531 -13.375 1 97 84 LYS A CA 1
ATOM 659 C C . LYS A 1 84 ? 5.238 -34.188 -12.188 1 97 84 LYS A C 1
ATOM 661 O O . LYS A 1 84 ? 5.707 -35.062 -11.477 1 97 84 LYS A O 1
ATOM 666 N N . ASN A 1 85 ? 5.422 -32.875 -12.023 1 95.69 85 ASN A N 1
ATOM 667 C CA . ASN A 1 85 ? 6.293 -32.438 -10.938 1 95.69 85 ASN A CA 1
ATOM 668 C C . ASN A 1 85 ? 5.676 -32.719 -9.578 1 95.69 85 ASN A C 1
ATOM 670 O O . ASN A 1 85 ? 6.383 -33.125 -8.641 1 95.69 85 ASN A O 1
ATOM 674 N N . CYS A 1 86 ? 4.402 -32.562 -9.43 1 97.19 86 CYS A N 1
ATOM 675 C CA . CYS A 1 86 ? 3.717 -32.938 -8.195 1 97.19 86 CYS A CA 1
ATOM 676 C C . CYS A 1 86 ? 3.875 -34.438 -7.898 1 97.19 86 CYS A C 1
ATOM 678 O O . CYS A 1 86 ? 4.199 -34.812 -6.773 1 97.19 86 CYS A O 1
ATOM 680 N N . ALA A 1 87 ? 3.715 -35.25 -8.914 1 97.06 87 ALA A N 1
ATOM 681 C CA . ALA A 1 87 ? 3.85 -36.688 -8.766 1 97.06 87 ALA A CA 1
ATOM 682 C C . ALA A 1 87 ? 5.27 -37.062 -8.359 1 97.06 87 ALA A C 1
ATOM 684 O O . ALA A 1 87 ? 5.469 -37.875 -7.449 1 97.06 87 ALA A O 1
ATOM 685 N N . ALA A 1 88 ? 6.172 -36.438 -9 1 95.06 88 ALA A N 1
ATOM 686 C CA . ALA A 1 88 ? 7.582 -36.75 -8.742 1 95.06 88 ALA A CA 1
ATOM 687 C C . ALA A 1 88 ? 7.953 -36.406 -7.305 1 95.06 88 ALA A C 1
ATOM 689 O O . ALA A 1 88 ? 8.859 -37 -6.727 1 95.06 88 ALA A O 1
ATOM 690 N N . GLN A 1 89 ? 7.238 -35.469 -6.785 1 95.25 89 GLN A N 1
ATOM 691 C CA . GLN A 1 89 ? 7.566 -35 -5.438 1 95.25 89 GLN A CA 1
ATOM 692 C C . GLN A 1 89 ? 6.547 -35.531 -4.422 1 95.25 89 GLN A C 1
ATOM 694 O O . GLN A 1 89 ? 6.523 -35.062 -3.277 1 95.25 89 GLN A O 1
ATOM 699 N N . SER A 1 90 ? 5.633 -36.375 -4.828 1 96.81 90 SER A N 1
ATOM 700 C CA . SER A 1 90 ? 4.652 -37.062 -3.996 1 96.81 90 SER A CA 1
ATOM 701 C C . SER A 1 90 ? 3.688 -36.062 -3.35 1 96.81 90 SER A C 1
ATOM 703 O O . SER A 1 90 ? 3.371 -36.188 -2.164 1 96.81 90 SER A O 1
ATOM 705 N N . VAL A 1 91 ? 3.375 -35.062 -4.109 1 97.12 91 VAL A N 1
ATOM 706 C CA . VAL A 1 91 ? 2.365 -34.094 -3.695 1 97.12 91 VAL A CA 1
ATOM 707 C C . VAL A 1 91 ? 1.005 -34.469 -4.266 1 97.12 91 VAL A C 1
ATOM 709 O O . VAL A 1 91 ? 0.824 -34.531 -5.484 1 97.12 91 VAL A O 1
ATOM 712 N N . ARG A 1 92 ? 0.021 -34.75 -3.359 1 97.12 92 ARG A N 1
ATOM 713 C CA . ARG A 1 92 ? -1.226 -35.344 -3.82 1 97.12 92 ARG A CA 1
ATOM 714 C C . ARG A 1 92 ? -2.414 -34.438 -3.537 1 97.12 92 ARG A C 1
ATOM 716 O O . ARG A 1 92 ? -3.527 -34.719 -3.996 1 97.12 92 ARG A O 1
ATOM 723 N N . ASN A 1 93 ? -2.215 -33.344 -2.805 1 98.31 93 ASN A N 1
ATOM 724 C CA . ASN A 1 93 ? -3.314 -32.5 -2.4 1 98.31 93 ASN A CA 1
ATOM 725 C C . ASN A 1 93 ? -3.443 -31.281 -3.326 1 98.31 93 ASN A C 1
ATOM 727 O O . ASN A 1 93 ? -3.75 -30.172 -2.873 1 98.31 93 ASN A O 1
ATOM 731 N N . VAL A 1 94 ? -3.133 -31.453 -4.574 1 98.62 94 VAL A N 1
ATOM 732 C CA . VAL A 1 94 ? -3.172 -30.375 -5.559 1 98.62 94 VAL A CA 1
ATOM 733 C C . VAL A 1 94 ? -4.219 -30.688 -6.625 1 98.62 94 VAL A C 1
ATOM 735 O O . VAL A 1 94 ? -4.25 -31.797 -7.172 1 98.62 94 VAL A O 1
ATOM 738 N N . LEU A 1 95 ? -5.066 -29.734 -6.859 1 98.19 95 LEU A N 1
ATOM 739 C CA . LEU A 1 95 ? -5.973 -29.766 -8 1 98.19 95 LEU A CA 1
ATOM 740 C C . LEU A 1 95 ? -5.535 -28.766 -9.062 1 98.19 95 LEU A C 1
ATOM 742 O O . LEU A 1 95 ? -5.395 -27.562 -8.781 1 98.19 95 LEU A O 1
ATOM 746 N N . LEU A 1 96 ? -5.297 -29.234 -10.25 1 98.12 96 LEU A N 1
ATOM 747 C CA . LEU A 1 96 ? -4.879 -28.359 -11.344 1 98.12 96 LEU A CA 1
ATOM 748 C C . LEU A 1 96 ? -6.047 -28.062 -12.273 1 98.12 96 LEU A C 1
ATOM 750 O O . LEU A 1 96 ? -6.727 -28.969 -12.742 1 98.12 96 LEU A O 1
ATOM 754 N N . VAL A 1 97 ? -6.238 -26.734 -12.539 1 97.25 97 VAL A N 1
ATOM 755 C CA . VAL A 1 97 ? -7.41 -26.281 -13.281 1 97.25 97 VAL A CA 1
ATOM 756 C C . VAL A 1 97 ? -6.977 -25.328 -14.391 1 97.25 97 VAL A C 1
ATOM 758 O O . VAL A 1 97 ? -6.105 -24.484 -14.188 1 97.25 97 VAL A O 1
ATOM 761 N N . LYS A 1 98 ? -7.586 -25.5 -15.508 1 96.62 98 LYS A N 1
ATOM 762 C CA . LYS A 1 98 ? -7.34 -24.578 -16.609 1 96.62 98 LYS A CA 1
ATOM 763 C C . LYS A 1 98 ? -8.062 -23.25 -16.391 1 96.62 98 LYS A C 1
ATOM 765 O O . LYS A 1 98 ? -9.234 -23.219 -16.016 1 96.62 98 LYS A O 1
ATOM 770 N N . SER A 1 99 ? -7.301 -22.172 -16.594 1 93.81 99 SER A N 1
ATOM 771 C CA . SER A 1 99 ? -7.875 -20.844 -16.422 1 93.81 99 SER A CA 1
ATOM 772 C C . SER A 1 99 ? -8.727 -20.438 -17.609 1 93.81 99 SER A C 1
ATOM 774 O O . SER A 1 99 ? -8.352 -20.688 -18.766 1 93.81 99 SER A O 1
ATOM 776 N N . ASP A 1 100 ? -9.844 -19.859 -17.328 1 91 100 ASP A N 1
ATOM 777 C CA . ASP A 1 100 ? -10.617 -19.109 -18.312 1 91 100 ASP A CA 1
ATOM 778 C C . ASP A 1 100 ? -10.906 -17.688 -17.828 1 91 100 ASP A C 1
ATOM 780 O O . ASP A 1 100 ? -10.531 -17.328 -16.719 1 91 100 ASP A O 1
ATOM 784 N N . ASP A 1 101 ? -11.438 -16.875 -18.625 1 88.5 101 ASP A N 1
ATOM 785 C CA . ASP A 1 101 ? -11.586 -15.453 -18.328 1 88.5 101 ASP A CA 1
ATOM 786 C C . ASP A 1 101 ? -12.508 -15.234 -17.125 1 88.5 101 ASP A C 1
ATOM 788 O O . ASP A 1 101 ? -12.438 -14.195 -16.469 1 88.5 101 ASP A O 1
ATOM 792 N N . ALA A 1 102 ? -13.281 -16.219 -16.797 1 89.75 102 ALA A N 1
ATOM 793 C CA . ALA A 1 102 ? -14.25 -16.078 -15.719 1 89.75 102 ALA A CA 1
ATOM 794 C C . ALA A 1 102 ? -13.875 -16.922 -14.516 1 89.75 102 ALA A C 1
ATOM 796 O O . ALA A 1 102 ? -14.578 -16.938 -13.5 1 89.75 102 ALA A O 1
ATOM 797 N N . LEU A 1 103 ? -12.789 -17.578 -14.617 1 94.44 103 LEU A N 1
ATOM 798 C CA . LEU A 1 103 ? -12.398 -18.5 -13.57 1 94.44 103 LEU A CA 1
ATOM 799 C C . LEU A 1 103 ? -13.562 -19.406 -13.188 1 94.44 103 LEU A C 1
ATOM 801 O O . LEU A 1 103 ? -13.828 -19.625 -12 1 94.44 103 LEU A O 1
ATOM 805 N N . SER A 1 104 ? -14.219 -19.922 -14.148 1 92.81 104 SER A N 1
ATOM 806 C CA . SER A 1 104 ? -15.492 -20.625 -13.977 1 92.81 104 SER A CA 1
ATOM 807 C C . SER A 1 104 ? -15.289 -22 -13.367 1 92.81 104 SER A C 1
ATOM 809 O O . SER A 1 104 ? -16.219 -22.594 -12.828 1 92.81 104 SER A O 1
ATOM 811 N N . LEU A 1 105 ? -14.133 -22.547 -13.398 1 93.75 105 LEU A N 1
ATOM 812 C CA . LEU A 1 105 ? -13.891 -23.906 -12.938 1 93.75 105 LEU A CA 1
ATOM 813 C C . LEU A 1 105 ? -13.547 -23.922 -11.445 1 93.75 105 LEU A C 1
ATOM 815 O O . LEU A 1 105 ? -13.414 -24.984 -10.844 1 93.75 105 LEU A O 1
ATOM 819 N N . LEU A 1 106 ? -13.32 -22.703 -10.922 1 94.44 106 LEU A N 1
ATOM 820 C CA . LEU A 1 106 ? -13.055 -22.609 -9.492 1 94.44 106 LEU A CA 1
ATOM 821 C C . LEU A 1 106 ? -14.344 -22.734 -8.695 1 94.44 106 LEU A C 1
ATOM 823 O O . LEU A 1 106 ? -15.398 -22.25 -9.125 1 94.44 106 LEU A O 1
ATOM 827 N N . ASP A 1 107 ? -14.219 -23.453 -7.602 1 91.56 107 ASP A N 1
ATOM 828 C CA . ASP A 1 107 ? -15.383 -23.625 -6.73 1 91.56 107 ASP A CA 1
ATOM 829 C C . ASP A 1 107 ? -15.086 -23.109 -5.32 1 91.56 107 ASP A C 1
ATOM 831 O O . ASP A 1 107 ? -13.984 -23.281 -4.812 1 91.56 107 ASP A O 1
ATOM 835 N N . GLY A 1 108 ? -16.047 -22.375 -4.754 1 95.44 108 GLY A N 1
ATOM 836 C CA . GLY A 1 108 ? -15.945 -21.938 -3.373 1 95.44 108 GLY A CA 1
ATOM 837 C C . GLY A 1 108 ? -14.945 -20.812 -3.18 1 95.44 108 GLY A C 1
ATOM 838 O O . GLY A 1 108 ? -14.727 -20.016 -4.09 1 95.44 108 GLY A O 1
ATOM 839 N N . THR A 1 109 ? -14.547 -20.672 -1.896 1 97.81 109 THR A N 1
ATOM 840 C CA . THR A 1 109 ? -13.602 -19.625 -1.521 1 97.81 109 THR A CA 1
ATOM 841 C C . THR A 1 109 ? -12.312 -20.234 -0.972 1 97.81 109 THR A C 1
ATOM 843 O O . THR A 1 109 ? -12.25 -21.422 -0.697 1 97.81 109 THR A O 1
ATOM 846 N N . TYR A 1 110 ? -11.336 -19.469 -0.937 1 98.62 110 TYR A N 1
ATOM 847 C CA . TYR A 1 110 ? -10 -19.844 -0.487 1 98.62 110 TYR A CA 1
ATOM 848 C C . TYR A 1 110 ? -9.539 -18.953 0.656 1 98.62 110 TYR A C 1
ATOM 850 O O . TYR A 1 110 ? -9.828 -17.75 0.671 1 98.62 110 TYR A O 1
ATOM 858 N N . ASP A 1 111 ? -8.773 -19.547 1.635 1 98.56 111 ASP A N 1
ATOM 859 C CA . ASP A 1 111 ? -8.297 -18.719 2.742 1 98.56 111 ASP A CA 1
ATOM 860 C C . ASP A 1 111 ? -6.945 -18.094 2.416 1 98.56 111 ASP A C 1
ATOM 862 O O . ASP A 1 111 ? -6.473 -17.203 3.139 1 98.56 111 ASP A O 1
ATOM 866 N N . PHE A 1 112 ? -6.379 -18.562 1.302 1 98.81 112 PHE A N 1
ATOM 867 C CA . PHE A 1 112 ? -5.125 -17.984 0.836 1 98.81 112 PHE A CA 1
ATOM 868 C C . PHE A 1 112 ? -5.066 -17.969 -0.687 1 98.81 112 PHE A C 1
ATOM 870 O O . PHE A 1 112 ? -5.324 -18.984 -1.332 1 98.81 112 PHE A O 1
ATOM 877 N N . ILE A 1 113 ? -4.781 -16.797 -1.313 1 98.88 113 ILE A N 1
ATOM 878 C CA . ILE A 1 113 ? -4.613 -16.656 -2.756 1 98.88 113 ILE A CA 1
ATOM 879 C C . ILE A 1 113 ? -3.27 -16 -3.057 1 98.88 113 ILE A C 1
ATOM 881 O O . ILE A 1 113 ? -2.959 -14.938 -2.512 1 98.88 113 ILE A O 1
ATOM 885 N N . HIS A 1 114 ? -2.506 -16.656 -3.871 1 98.88 114 HIS A N 1
ATOM 886 C CA . HIS A 1 114 ? -1.188 -16.141 -4.23 1 98.88 114 HIS A CA 1
ATOM 887 C C . HIS A 1 114 ? -0.992 -16.141 -5.742 1 98.88 114 HIS A C 1
ATOM 889 O O . HIS A 1 114 ? -1.521 -17.016 -6.441 1 98.88 114 HIS A O 1
ATOM 895 N N . SER A 1 115 ? -0.377 -15.141 -6.305 1 98.69 115 SER A N 1
ATOM 896 C CA . SER A 1 115 ? 0.059 -15 -7.691 1 98.69 115 SER A CA 1
ATOM 897 C C . SER A 1 115 ? 1.331 -14.172 -7.789 1 98.69 115 SER A C 1
ATOM 899 O O . SER A 1 115 ? 1.403 -13.07 -7.238 1 98.69 115 SER A O 1
ATOM 901 N N . PHE A 1 116 ? 2.283 -14.68 -8.414 1 97.69 116 PHE A N 1
ATOM 902 C CA . PHE A 1 116 ? 3.59 -14.031 -8.445 1 97.69 116 PHE A CA 1
ATOM 903 C C . PHE A 1 116 ? 4.148 -14.008 -9.867 1 97.69 116 PHE A C 1
ATOM 905 O O . PHE A 1 116 ? 4.336 -15.062 -10.477 1 97.69 116 PHE A O 1
ATOM 912 N N . ILE A 1 117 ? 4.383 -12.789 -10.359 1 95.75 117 ILE A N 1
ATOM 913 C CA . ILE A 1 117 ? 4.965 -12.547 -11.68 1 95.75 117 ILE A CA 1
ATOM 914 C C . ILE A 1 117 ? 4.082 -13.18 -12.75 1 95.75 117 ILE A C 1
ATOM 916 O O . ILE A 1 117 ? 4.578 -13.875 -13.648 1 95.75 117 ILE A O 1
ATOM 920 N N . VAL A 1 118 ? 2.803 -12.961 -12.672 1 96.75 118 VAL A N 1
ATOM 921 C CA . VAL A 1 118 ? 1.822 -13.516 -13.602 1 96.75 118 VAL A CA 1
ATOM 922 C C . VAL A 1 118 ? 1.041 -12.383 -14.258 1 96.75 118 VAL A C 1
ATOM 924 O O . VAL A 1 118 ? 0.989 -12.289 -15.492 1 96.75 118 VAL A O 1
ATOM 927 N N . PHE A 1 119 ? 0.522 -11.453 -13.461 1 97.88 119 PHE A N 1
ATOM 928 C CA . PHE A 1 119 ? -0.365 -10.414 -13.961 1 97.88 119 PHE A CA 1
ATOM 929 C C . PHE A 1 119 ? 0.354 -9.531 -14.969 1 97.88 119 PHE A C 1
ATOM 931 O O . PHE A 1 119 ? -0.261 -9.031 -15.914 1 97.88 119 PHE A O 1
ATOM 938 N N . GLN A 1 120 ? 1.626 -9.344 -14.781 1 96.12 120 GLN A N 1
ATOM 939 C CA . GLN A 1 120 ? 2.389 -8.484 -15.68 1 96.12 120 GLN A CA 1
ATOM 940 C C . GLN A 1 120 ? 2.379 -9.031 -17.109 1 96.12 120 GLN A C 1
ATOM 942 O O . GLN A 1 120 ? 2.738 -8.328 -18.047 1 96.12 120 GLN A O 1
ATOM 947 N N . HIS A 1 121 ? 1.93 -10.281 -17.328 1 95.31 121 HIS A N 1
ATOM 948 C CA . HIS A 1 121 ? 1.868 -10.891 -18.641 1 95.31 121 HIS A CA 1
ATOM 949 C C . HIS A 1 121 ? 0.429 -10.992 -19.141 1 95.31 121 HIS A C 1
ATOM 951 O O . HIS A 1 121 ? 0.16 -11.633 -20.156 1 95.31 121 HIS A O 1
ATOM 957 N N . ILE A 1 122 ? -0.491 -10.391 -18.484 1 96.38 122 ILE A N 1
ATOM 958 C CA . ILE A 1 122 ? -1.904 -10.344 -18.844 1 96.38 122 ILE A CA 1
ATOM 959 C C . ILE A 1 122 ? -2.301 -8.914 -19.188 1 96.38 122 ILE A C 1
ATOM 961 O O . ILE A 1 122 ? -2.055 -7.984 -18.406 1 96.38 122 ILE A O 1
ATOM 965 N N . PRO A 1 123 ? -2.938 -8.758 -20.375 1 96.75 123 PRO A N 1
ATOM 966 C CA . PRO A 1 123 ? -3.4 -7.406 -20.688 1 96.75 123 PRO A CA 1
ATOM 967 C C . PRO A 1 123 ? -4.203 -6.773 -19.562 1 96.75 123 PRO A C 1
ATOM 969 O O . PRO A 1 123 ? -4.992 -7.457 -18.906 1 96.75 123 PRO A O 1
ATOM 972 N N . VAL A 1 124 ? -4.078 -5.508 -19.375 1 97.56 124 VAL A N 1
ATOM 973 C CA . VAL A 1 124 ? -4.484 -4.797 -18.172 1 97.56 124 VAL A CA 1
ATOM 974 C C . VAL A 1 124 ? -5.98 -4.984 -17.938 1 97.56 124 VAL A C 1
ATOM 976 O O . VAL A 1 124 ? -6.398 -5.387 -16.844 1 97.56 124 VAL A O 1
ATOM 979 N N . GLN A 1 125 ? -6.82 -4.75 -18.938 1 97.12 125 GLN A N 1
ATOM 980 C CA . GLN A 1 125 ? -8.266 -4.855 -18.75 1 97.12 125 GLN A CA 1
ATOM 981 C C . GLN A 1 125 ? -8.664 -6.266 -18.328 1 97.12 125 GLN A C 1
ATOM 983 O O . GLN A 1 125 ? -9.5 -6.434 -17.438 1 97.12 125 GLN A O 1
ATOM 988 N N . ARG A 1 126 ? -8.055 -7.215 -18.984 1 97.19 126 ARG A N 1
ATOM 989 C CA . ARG A 1 126 ? -8.305 -8.609 -18.625 1 97.19 126 ARG A CA 1
ATOM 990 C C . ARG A 1 126 ? -7.793 -8.914 -17.219 1 97.19 126 ARG A C 1
ATOM 992 O O . ARG A 1 126 ? -8.484 -9.562 -16.438 1 97.19 126 ARG A O 1
ATOM 999 N N . GLY A 1 127 ? -6.621 -8.445 -16.906 1 98 127 GLY A N 1
ATOM 1000 C CA . GLY A 1 127 ? -6.027 -8.672 -15.602 1 98 127 GLY A CA 1
ATOM 1001 C C . GLY A 1 127 ? -6.832 -8.07 -14.461 1 98 127 GLY A C 1
ATOM 1002 O O . GLY A 1 127 ? -6.977 -8.688 -13.406 1 98 127 GLY A O 1
ATOM 1003 N N . GLU A 1 128 ? -7.32 -6.891 -14.711 1 98.31 128 GLU A N 1
ATOM 1004 C CA . GLU A 1 128 ? -8.133 -6.234 -13.695 1 98.31 128 GLU A CA 1
ATOM 1005 C C . GLU A 1 128 ? -9.414 -7.016 -13.422 1 98.31 128 GLU A C 1
ATOM 1007 O O . GLU A 1 128 ? -9.844 -7.141 -12.273 1 98.31 128 GLU A O 1
ATOM 1012 N N . ARG A 1 129 ? -10.016 -7.551 -14.43 1 97.5 129 ARG A N 1
ATOM 1013 C CA . ARG A 1 129 ? -11.211 -8.375 -14.266 1 97.5 129 ARG A CA 1
ATOM 1014 C C . ARG A 1 129 ? -10.891 -9.648 -13.492 1 97.5 129 ARG A C 1
ATOM 1016 O O . ARG A 1 129 ? -11.648 -10.047 -12.602 1 97.5 129 ARG A O 1
ATOM 1023 N N . LEU A 1 130 ? -9.82 -10.266 -13.852 1 98.06 130 LEU A N 1
ATOM 1024 C CA . LEU A 1 130 ? -9.398 -11.484 -13.172 1 98.06 130 LEU A CA 1
ATOM 1025 C C . LEU A 1 130 ? -9.086 -11.211 -11.703 1 98.06 130 LEU A C 1
ATOM 1027 O O . LEU A 1 130 ? -9.461 -11.992 -10.828 1 98.06 130 LEU A O 1
ATOM 1031 N N . PHE A 1 131 ? -8.422 -10.117 -11.453 1 98.62 131 PHE A N 1
ATOM 1032 C CA . PHE A 1 131 ? -8.117 -9.727 -10.078 1 98.62 131 PHE A CA 1
ATOM 1033 C C . PHE A 1 131 ? -9.398 -9.539 -9.273 1 98.62 131 PHE A C 1
ATOM 1035 O O . PHE A 1 131 ? -9.516 -10.031 -8.156 1 98.62 131 PHE A O 1
ATOM 1042 N N . ALA A 1 132 ? -10.352 -8.867 -9.867 1 97.94 132 ALA A N 1
ATOM 1043 C CA . ALA A 1 132 ? -11.641 -8.672 -9.219 1 97.94 132 ALA A CA 1
ATOM 1044 C C . ALA A 1 132 ? -12.305 -10.016 -8.898 1 97.94 132 ALA A C 1
ATOM 1046 O O . ALA A 1 132 ? -12.867 -10.195 -7.816 1 97.94 132 ALA A O 1
ATOM 1047 N N . GLN A 1 133 ? -12.234 -10.914 -9.797 1 97.56 133 GLN A N 1
ATOM 1048 C CA . GLN A 1 133 ? -12.812 -12.242 -9.594 1 97.56 133 GLN A CA 1
ATOM 1049 C C . GLN A 1 133 ? -12.094 -12.992 -8.477 1 97.56 133 GLN A C 1
ATOM 1051 O O . GLN A 1 133 ? -12.734 -13.648 -7.652 1 97.56 133 GLN A O 1
ATOM 1056 N N . LEU A 1 134 ? -10.797 -12.891 -8.438 1 98.06 134 LEU A N 1
ATOM 1057 C CA . LEU A 1 134 ? -10.031 -13.531 -7.371 1 98.06 134 LEU A CA 1
ATOM 1058 C C . LEU A 1 134 ? -10.438 -12.984 -6.008 1 98.06 134 LEU A C 1
ATOM 1060 O O . LEU A 1 134 ? -10.531 -13.742 -5.035 1 98.06 134 LEU A O 1
ATOM 1064 N N . LEU A 1 135 ? -10.68 -11.703 -5.953 1 98 135 LEU A N 1
ATOM 1065 C CA . LEU A 1 135 ? -11.086 -11.086 -4.695 1 98 135 LEU A CA 1
ATOM 1066 C C . LEU A 1 135 ? -12.414 -11.656 -4.215 1 98 135 LEU A C 1
ATOM 1068 O O . LEU A 1 135 ? -12.633 -11.812 -3.012 1 98 135 LEU A O 1
ATOM 1072 N N . THR A 1 136 ? -13.289 -12.047 -5.129 1 96.62 136 THR A N 1
ATOM 1073 C CA . THR A 1 136 ? -14.578 -12.625 -4.75 1 96.62 136 THR A CA 1
ATOM 1074 C C . THR A 1 136 ? -14.398 -14.055 -4.234 1 96.62 136 THR A C 1
ATOM 1076 O O . THR A 1 136 ? -15.289 -14.602 -3.592 1 96.62 136 THR A O 1
ATOM 1079 N N . ARG A 1 137 ? -13.273 -14.617 -4.539 1 97.31 137 ARG A N 1
ATOM 1080 C CA . ARG A 1 137 ? -13.016 -16 -4.148 1 97.31 137 ARG A CA 1
ATOM 1081 C C . ARG A 1 137 ? -12.234 -16.062 -2.836 1 97.31 137 ARG A C 1
ATOM 1083 O O . ARG A 1 137 ? -11.945 -17.156 -2.332 1 97.31 137 ARG A O 1
ATOM 1090 N N . LEU A 1 138 ? -11.875 -14.93 -2.363 1 98.19 138 LEU A N 1
ATOM 1091 C CA . LEU A 1 138 ? -11.18 -14.875 -1.082 1 98.19 138 LEU A CA 1
ATOM 1092 C C . LEU A 1 138 ? -12.164 -15.008 0.076 1 98.19 138 LEU A C 1
ATOM 1094 O O . LEU A 1 138 ? -13.109 -14.219 0.182 1 98.19 138 LEU A O 1
ATOM 1098 N N . ALA A 1 139 ? -11.977 -15.977 0.978 1 98 139 ALA A N 1
ATOM 1099 C CA . ALA A 1 139 ? -12.852 -16.234 2.113 1 98 139 ALA A CA 1
ATOM 1100 C C . ALA A 1 139 ? -12.766 -15.102 3.141 1 98 139 ALA A C 1
ATOM 1102 O O . ALA A 1 139 ? -11.758 -14.391 3.205 1 98 139 ALA A O 1
ATOM 1103 N N . PRO A 1 140 ? -13.828 -14.961 3.943 1 96.31 140 PRO A N 1
ATOM 1104 C CA . PRO A 1 140 ? -13.672 -14.047 5.078 1 96.31 140 PRO A CA 1
ATOM 1105 C C . PRO A 1 140 ? -12.453 -14.383 5.941 1 96.31 140 PRO A C 1
ATOM 1107 O O . PRO A 1 140 ? -12.227 -15.547 6.266 1 96.31 140 PRO A O 1
ATOM 1110 N N . GLY A 1 141 ? -11.734 -13.344 6.215 1 96.88 141 GLY A N 1
ATOM 1111 C CA . GLY A 1 141 ? -10.523 -13.555 6.996 1 96.88 141 GLY A CA 1
ATOM 1112 C C . GLY A 1 141 ? -9.359 -14.078 6.168 1 96.88 141 GLY A C 1
ATOM 1113 O O . GLY A 1 141 ? -8.25 -14.234 6.676 1 96.88 141 GLY A O 1
ATOM 1114 N N . GLY A 1 142 ? -9.641 -14.328 4.859 1 98.38 142 GLY A N 1
ATOM 1115 C CA . GLY A 1 142 ? -8.602 -14.852 3.99 1 98.38 142 GLY A CA 1
ATOM 1116 C C . GLY A 1 142 ? -7.562 -13.812 3.619 1 98.38 142 GLY A C 1
ATOM 1117 O O . GLY A 1 142 ? -7.793 -12.609 3.775 1 98.38 142 GLY A O 1
ATOM 1118 N N . ILE A 1 143 ? -6.422 -14.328 3.17 1 98.81 143 ILE A N 1
ATOM 1119 C CA . ILE A 1 143 ? -5.305 -13.453 2.84 1 98.81 143 ILE A CA 1
ATOM 1120 C C . ILE A 1 143 ? -4.93 -13.625 1.369 1 98.81 143 ILE A C 1
ATOM 1122 O O . ILE A 1 143 ? -4.852 -14.742 0.869 1 98.81 143 ILE A O 1
ATOM 1126 N N . GLY A 1 144 ? -4.836 -12.492 0.667 1 98.88 144 GLY A N 1
ATOM 1127 C CA . GLY A 1 144 ? -4.277 -12.453 -0.675 1 98.88 144 GLY A CA 1
ATOM 1128 C C . GLY A 1 144 ? -2.889 -11.844 -0.726 1 98.88 144 GLY A C 1
ATOM 1129 O O . GLY A 1 144 ? -2.607 -10.867 -0.032 1 98.88 144 GLY A O 1
ATOM 1130 N N . VAL A 1 145 ? -1.993 -12.484 -1.465 1 98.94 145 VAL A N 1
ATOM 1131 C CA . VAL A 1 145 ? -0.657 -11.977 -1.756 1 98.94 145 VAL A CA 1
ATOM 1132 C C . VAL A 1 145 ? -0.414 -11.992 -3.264 1 98.94 145 VAL A C 1
ATOM 1134 O O . VAL A 1 145 ? -0.175 -13.055 -3.848 1 98.94 145 VAL A O 1
ATOM 1137 N N . ILE A 1 146 ? -0.448 -10.844 -3.902 1 98.88 146 ILE A N 1
ATOM 1138 C CA . ILE A 1 146 ? -0.453 -10.797 -5.359 1 98.88 146 ILE A CA 1
ATOM 1139 C C . ILE A 1 146 ? 0.551 -9.75 -5.848 1 98.88 146 ILE A C 1
ATOM 1141 O O . ILE A 1 146 ? 0.609 -8.641 -5.316 1 98.88 146 ILE A O 1
ATOM 1145 N N . HIS A 1 147 ? 1.29 -10.141 -6.832 1 98.62 147 HIS A N 1
ATOM 1146 C CA . HIS A 1 147 ? 2.332 -9.297 -7.402 1 98.62 147 HIS A CA 1
ATOM 1147 C C . HIS A 1 147 ? 1.847 -8.602 -8.672 1 98.62 147 HIS A C 1
ATOM 1149 O O . HIS A 1 147 ? 1.183 -9.219 -9.508 1 98.62 147 HIS A O 1
ATOM 1155 N N . PHE A 1 148 ? 2.195 -7.262 -8.836 1 98.62 148 PHE A N 1
ATOM 1156 C CA . PHE A 1 148 ? 1.929 -6.492 -10.039 1 98.62 148 PHE A CA 1
ATOM 1157 C C . PHE A 1 148 ? 3.15 -5.672 -10.438 1 98.62 148 PHE A C 1
ATOM 1159 O O . PHE A 1 148 ? 3.867 -5.16 -9.578 1 98.62 148 PHE A O 1
ATOM 1166 N N . LYS A 1 149 ? 3.35 -5.582 -11.719 1 97.75 149 LYS A N 1
ATOM 1167 C CA . LYS A 1 149 ? 4.23 -4.523 -12.211 1 97.75 149 LYS A CA 1
ATOM 1168 C C . LYS A 1 149 ? 3.518 -3.176 -12.219 1 97.75 149 LYS A C 1
ATOM 1170 O O . LYS A 1 149 ? 2.389 -3.068 -12.703 1 97.75 149 LYS A O 1
ATOM 1175 N N . TYR A 1 150 ? 4.211 -2.137 -11.703 1 97.88 150 TYR A N 1
ATOM 1176 C CA . TYR A 1 150 ? 3.521 -0.852 -11.672 1 97.88 150 TYR A CA 1
ATOM 1177 C C . TYR A 1 150 ? 4.348 0.228 -12.359 1 97.88 150 TYR A C 1
ATOM 1179 O O . TYR A 1 150 ? 3.857 1.335 -12.602 1 97.88 150 TYR A O 1
ATOM 1187 N N . GLY A 1 151 ? 5.617 -0.097 -12.641 1 95.06 151 GLY A N 1
ATOM 1188 C CA . GLY A 1 151 ? 6.465 0.902 -13.273 1 95.06 151 GLY A CA 1
ATOM 1189 C C . GLY A 1 151 ? 7.75 0.323 -13.836 1 95.06 151 GLY A C 1
ATOM 1190 O O . GLY A 1 151 ? 7.922 -0.897 -13.875 1 95.06 151 GLY A O 1
ATOM 1191 N N . GLN A 1 152 ? 8.523 1.226 -14.391 1 91.06 152 GLN A N 1
ATOM 1192 C CA . GLN A 1 152 ? 9.82 0.829 -14.938 1 91.06 152 GLN A CA 1
ATOM 1193 C C . GLN A 1 152 ? 10.844 1.951 -14.805 1 91.06 152 GLN A C 1
ATOM 1195 O O . GLN A 1 152 ? 10.484 3.131 -14.82 1 91.06 152 GLN A O 1
ATOM 1200 N N . ASP A 1 153 ? 12.008 1.538 -14.445 1 81.19 153 ASP A N 1
ATOM 1201 C CA . ASP A 1 153 ? 13.102 2.502 -14.414 1 81.19 153 ASP A CA 1
ATOM 1202 C C . ASP A 1 153 ? 13.594 2.818 -15.828 1 81.19 153 ASP A C 1
ATOM 1204 O O . ASP A 1 153 ? 13.922 1.911 -16.594 1 81.19 153 ASP A O 1
ATOM 1208 N N . PHE A 1 154 ? 13.375 3.98 -16.312 1 64.81 154 PHE A N 1
ATOM 1209 C CA . PHE A 1 154 ? 13.734 4.395 -17.672 1 64.81 154 PHE A CA 1
ATOM 1210 C C . PHE A 1 154 ? 15.234 4.223 -17.906 1 64.81 154 PHE A C 1
ATOM 1212 O O . PHE A 1 154 ? 15.656 3.861 -19 1 64.81 154 PHE A O 1
ATOM 1219 N N . GLU A 1 155 ? 15.977 4.535 -16.859 1 60.81 155 GLU A N 1
ATOM 1220 C CA . GLU A 1 155 ? 17.422 4.48 -17.109 1 60.81 155 GLU A CA 1
ATOM 1221 C C . GLU A 1 155 ? 17.859 3.062 -17.453 1 60.81 155 GLU A C 1
ATOM 1223 O O . GLU A 1 155 ? 18.734 2.869 -18.312 1 60.81 155 GLU A O 1
ATOM 1228 N N . TYR A 1 156 ? 17.234 2.164 -16.875 1 55.88 156 TYR A N 1
ATOM 1229 C CA . TYR A 1 156 ? 17.594 0.777 -17.156 1 55.88 156 TYR A CA 1
ATOM 1230 C C . TYR A 1 156 ? 17.141 0.369 -18.547 1 55.88 156 TYR A C 1
ATOM 1232 O O . TYR A 1 156 ? 17.859 -0.312 -19.281 1 55.88 156 TYR A O 1
ATOM 1240 N N . ARG A 1 157 ? 15.969 0.904 -18.891 1 57.41 157 ARG A N 1
ATOM 1241 C CA . ARG A 1 157 ? 15.461 0.593 -20.219 1 57.41 157 ARG A CA 1
ATOM 1242 C C . ARG A 1 157 ? 16.359 1.203 -21.297 1 57.41 157 ARG A C 1
ATOM 1244 O O . ARG A 1 157 ? 16.656 0.556 -22.297 1 57.41 157 ARG A O 1
ATOM 1251 N N . LYS A 1 158 ? 16.75 2.447 -21.016 1 56.59 158 LYS A N 1
ATOM 1252 C CA . LYS A 1 158 ? 17.609 3.104 -22 1 56.59 158 LYS A CA 1
ATOM 1253 C C . LYS A 1 158 ? 18.922 2.336 -22.156 1 56.59 158 LYS A C 1
ATOM 1255 O O . LYS A 1 158 ? 19.406 2.16 -23.281 1 56.59 158 LYS A O 1
ATOM 1260 N N . LEU A 1 159 ? 19.422 1.993 -21.047 1 53.69 159 LEU A N 1
ATOM 1261 C CA . LEU A 1 159 ? 20.703 1.305 -21.125 1 53.69 159 LEU A CA 1
ATOM 1262 C C . LEU A 1 159 ? 20.562 -0.031 -21.844 1 53.69 159 LEU A C 1
ATOM 1264 O O . LEU A 1 159 ? 21.391 -0.381 -22.688 1 53.69 159 LEU A O 1
ATOM 1268 N N . HIS A 1 160 ? 19.438 -0.635 -21.531 1 56.94 160 HIS A N 1
ATOM 1269 C CA . HIS A 1 160 ? 19.203 -1.927 -22.156 1 56.94 160 HIS A CA 1
ATOM 1270 C C . HIS A 1 160 ? 18.891 -1.761 -23.641 1 56.94 160 HIS A C 1
ATOM 1272 O O . HIS A 1 160 ? 19.391 -2.512 -24.484 1 56.94 160 HIS A O 1
ATOM 1278 N N . THR A 1 161 ? 18.062 -0.733 -23.828 1 56.34 161 THR A N 1
ATOM 1279 C CA . THR A 1 161 ? 17.734 -0.44 -25.219 1 56.34 161 THR A CA 1
ATOM 1280 C C . THR A 1 161 ? 18.969 0.043 -25.969 1 56.34 161 THR A C 1
ATOM 1282 O O . THR A 1 161 ? 19.188 -0.332 -27.125 1 56.34 161 THR A O 1
ATOM 1285 N N . TRP A 1 162 ? 19.688 0.994 -25.234 1 52.84 162 TRP A N 1
ATOM 1286 C CA . TRP A 1 162 ? 20.938 1.474 -25.844 1 52.84 162 TRP A CA 1
ATOM 1287 C C . TRP A 1 162 ? 21.875 0.316 -26.125 1 52.84 162 TRP A C 1
ATOM 1289 O O . TRP A 1 162 ? 22.453 0.224 -27.219 1 52.84 162 TRP A O 1
ATOM 1299 N N . LEU A 1 163 ? 21.922 -0.537 -25.203 1 53.59 163 LEU A N 1
ATOM 1300 C CA . LEU A 1 163 ? 22.812 -1.688 -25.391 1 53.59 163 LEU A CA 1
ATOM 1301 C C . LEU A 1 163 ? 22.297 -2.588 -26.516 1 53.59 163 LEU A C 1
ATOM 1303 O O . LEU A 1 163 ? 23.078 -3.107 -27.297 1 53.59 163 LEU A O 1
ATOM 1307 N N . ASP A 1 164 ? 21 -2.75 -26.531 1 54.06 164 ASP A N 1
ATOM 1308 C CA . ASP A 1 164 ? 20.406 -3.572 -27.578 1 54.06 164 ASP A CA 1
ATOM 1309 C C . ASP A 1 164 ? 20.641 -2.959 -28.953 1 54.06 164 ASP A C 1
ATOM 1311 O O . ASP A 1 164 ? 20.828 -3.68 -29.938 1 54.06 164 ASP A O 1
ATOM 1315 N N . ARG A 1 165 ? 20.641 -1.626 -28.969 1 54.44 165 ARG A N 1
ATOM 1316 C CA . ARG A 1 165 ? 20.719 -0.929 -30.25 1 54.44 165 ARG A CA 1
ATOM 1317 C C . ARG A 1 165 ? 22.172 -0.748 -30.688 1 54.44 165 ARG A C 1
ATOM 1319 O O . ARG A 1 165 ? 22.469 -0.8 -31.875 1 54.44 165 ARG A O 1
ATOM 1326 N N . HIS A 1 166 ? 22.969 -0.326 -29.766 1 54.91 166 HIS A N 1
ATOM 1327 C CA . HIS A 1 166 ? 24.281 0.141 -30.188 1 54.91 166 HIS A CA 1
ATOM 1328 C C . HIS A 1 166 ? 25.344 -0.936 -29.969 1 54.91 166 HIS A C 1
ATOM 1330 O O . HIS A 1 166 ? 26.469 -0.791 -30.438 1 54.91 166 HIS A O 1
ATOM 1336 N N . VAL A 1 167 ? 25.047 -1.801 -29.188 1 49.53 167 VAL A N 1
ATOM 1337 C CA . VAL A 1 167 ? 26 -2.9 -29.047 1 49.53 167 VAL A CA 1
ATOM 1338 C C . VAL A 1 167 ? 25.469 -4.137 -29.766 1 49.53 167 VAL A C 1
ATOM 1340 O O . VAL A 1 167 ? 24.422 -4.68 -29.406 1 49.53 167 VAL A O 1
ATOM 1343 N N . PRO A 1 168 ? 25.812 -4.34 -31.062 1 48 168 PRO A N 1
ATOM 1344 C CA . PRO A 1 168 ? 25.406 -5.555 -31.766 1 48 168 PRO A CA 1
ATOM 1345 C C . PRO A 1 168 ? 25.375 -6.785 -30.875 1 48 168 PRO A C 1
ATOM 1347 O O . PRO A 1 168 ? 26.375 -7.074 -30.188 1 48 168 PRO A O 1
ATOM 1350 N N . GLY A 1 169 ? 24.203 -7.723 -30.688 1 48.25 169 GLY A N 1
ATOM 1351 C CA . GLY A 1 169 ? 24.047 -8.859 -29.797 1 48.25 169 GLY A CA 1
ATOM 1352 C C . GLY A 1 169 ? 23.875 -8.453 -28.344 1 48.25 169 GLY A C 1
ATOM 1353 O O . GLY A 1 169 ? 23.859 -9.305 -27.453 1 48.25 169 GLY A O 1
ATOM 1354 N N . GLY A 1 170 ? 24.078 -7.23 -28.031 1 46.91 170 GLY A N 1
ATOM 1355 C CA . GLY A 1 170 ? 24.062 -6.668 -26.688 1 46.91 170 GLY A CA 1
ATOM 1356 C C . GLY A 1 170 ? 22.812 -7.008 -25.906 1 46.91 170 GLY A C 1
ATOM 1357 O O . GLY A 1 170 ? 22.859 -7.277 -24.703 1 46.91 170 GLY A O 1
ATOM 1358 N N . GLY A 1 171 ? 21.766 -6.758 -26.578 1 47.25 171 GLY A N 1
ATOM 1359 C CA . GLY A 1 171 ? 20.547 -7.25 -25.969 1 47.25 171 GLY A CA 1
ATOM 1360 C C . GLY A 1 171 ? 20.531 -8.758 -25.781 1 47.25 171 GLY A C 1
ATOM 1361 O O . GLY A 1 171 ? 20.016 -9.258 -24.781 1 47.25 171 GLY A O 1
ATOM 1362 N N . ASN A 1 172 ? 20.891 -9.477 -26.844 1 46.03 172 ASN A N 1
ATOM 1363 C CA . ASN A 1 172 ? 21.109 -10.922 -26.797 1 46.03 172 ASN A CA 1
ATOM 1364 C C . ASN A 1 172 ? 22.219 -11.297 -25.828 1 46.03 172 ASN A C 1
ATOM 1366 O O . ASN A 1 172 ? 22.125 -12.32 -25.141 1 46.03 172 ASN A O 1
ATOM 1370 N N . LEU A 1 173 ? 23.266 -10.547 -25.859 1 45.22 173 LEU A N 1
ATOM 1371 C CA . LEU A 1 173 ? 24.375 -10.82 -24.953 1 45.22 173 LEU A CA 1
ATOM 1372 C C . LEU A 1 173 ? 23.953 -10.586 -23.5 1 45.22 173 LEU A C 1
ATOM 1374 O O . LEU A 1 173 ? 24.359 -11.336 -22.609 1 45.22 173 LEU A O 1
ATOM 1378 N N . LEU A 1 174 ? 23.312 -9.477 -23.281 1 45.28 174 LEU A N 1
ATOM 1379 C CA . LEU A 1 174 ? 22.781 -9.32 -21.922 1 45.28 174 LEU A CA 1
ATOM 1380 C C . LEU A 1 174 ? 21.781 -10.414 -21.609 1 45.28 174 LEU A C 1
ATOM 1382 O O . LEU A 1 174 ? 21.688 -10.875 -20.469 1 45.28 174 LEU A O 1
ATOM 1386 N N . ASN A 1 175 ? 20.938 -10.766 -22.625 1 44.66 175 ASN A N 1
ATOM 1387 C CA . ASN A 1 175 ? 20.109 -11.953 -22.438 1 44.66 175 ASN A CA 1
ATOM 1388 C C . ASN A 1 175 ? 20.953 -13.203 -22.203 1 44.66 175 ASN A C 1
ATOM 1390 O O . ASN A 1 175 ? 20.578 -14.078 -21.422 1 44.66 175 ASN A O 1
ATOM 1394 N N . LEU A 1 176 ? 21.984 -13.336 -22.953 1 42.22 176 LEU A N 1
ATOM 1395 C CA . LEU A 1 176 ? 22.891 -14.469 -22.797 1 42.22 176 LEU A CA 1
ATOM 1396 C C . LEU A 1 176 ? 23.5 -14.477 -21.406 1 42.22 176 LEU A C 1
ATOM 1398 O O . LEU A 1 176 ? 23.688 -15.539 -20.797 1 42.22 176 LEU A O 1
ATOM 1402 N N . SER A 1 177 ? 24.047 -13.312 -21 1 44.78 177 SER A N 1
ATOM 1403 C CA . SER A 1 177 ? 24.688 -13.344 -19.703 1 44.78 177 SER A CA 1
ATOM 1404 C C . SER A 1 177 ? 23.688 -13.68 -18.594 1 44.78 177 SER A C 1
ATOM 1406 O O . SER A 1 177 ? 24.047 -14.195 -17.547 1 44.78 177 SER A O 1
ATOM 1408 N N . LYS A 1 178 ? 22.453 -13.305 -18.828 1 47.53 178 LYS A N 1
ATOM 1409 C CA . LYS A 1 178 ? 21.453 -13.766 -17.875 1 47.53 178 LYS A CA 1
ATOM 1410 C C . LYS A 1 178 ? 20.906 -15.141 -18.266 1 47.53 178 LYS A C 1
ATOM 1412 O O . LYS A 1 178 ? 19.891 -15.594 -17.703 1 47.53 178 LYS A O 1
ATOM 1417 N N . GLY A 1 179 ? 21.625 -15.953 -19.141 1 43.03 179 GLY A N 1
ATOM 1418 C CA . GLY A 1 179 ? 21.344 -17.328 -19.531 1 43.03 179 GLY A CA 1
ATOM 1419 C C . GLY A 1 179 ? 20.047 -17.469 -20.328 1 43.03 179 GLY A C 1
ATOM 1420 O O . GLY A 1 179 ? 19.484 -18.562 -20.406 1 43.03 179 GLY A O 1
ATOM 1421 N N . ARG A 1 180 ? 19.469 -16.391 -20.781 1 45.75 180 ARG A N 1
ATOM 1422 C CA . ARG A 1 180 ? 18.203 -16.578 -21.5 1 45.75 180 ARG A CA 1
ATOM 1423 C C . ARG A 1 180 ? 18.453 -16.719 -23 1 45.75 180 ARG A C 1
ATOM 1425 O O . ARG A 1 180 ? 19.5 -16.281 -23.5 1 45.75 180 ARG A O 1
ATOM 1432 N N . LYS A 1 181 ? 17.781 -17.75 -23.672 1 42.16 181 LYS A N 1
ATOM 1433 C CA . LYS A 1 181 ? 17.891 -18.047 -25.094 1 42.16 181 LYS A CA 1
ATOM 1434 C C . LYS A 1 181 ? 17.562 -16.828 -25.938 1 42.16 181 LYS A C 1
ATOM 1436 O O . LYS A 1 181 ? 16.797 -15.953 -25.5 1 42.16 181 LYS A O 1
ATOM 1441 N N . PHE A 1 182 ? 18.25 -16.594 -27.062 1 37.44 182 PHE A N 1
ATOM 1442 C CA . PHE A 1 182 ? 18.203 -15.57 -28.109 1 37.44 182 PHE A CA 1
ATOM 1443 C C . PHE A 1 182 ? 16.75 -15.203 -28.438 1 37.44 182 PHE A C 1
ATOM 1445 O O . PHE A 1 182 ? 16.438 -14.023 -28.641 1 37.44 182 PHE A O 1
ATOM 1452 N N . SER A 1 183 ? 15.883 -16.125 -28.984 1 38.09 183 SER A N 1
ATOM 1453 C CA . SER A 1 183 ? 14.578 -15.953 -29.609 1 38.09 183 SER A CA 1
ATOM 1454 C C . SER A 1 183 ? 13.484 -15.773 -28.562 1 38.09 183 SER A C 1
ATOM 1456 O O . SER A 1 183 ? 12.297 -15.891 -28.859 1 38.09 183 SER A O 1
ATOM 1458 N N . ALA A 1 184 ? 13.727 -15.797 -27.406 1 39.59 184 ALA A N 1
ATOM 1459 C CA . ALA A 1 184 ? 12.523 -15.7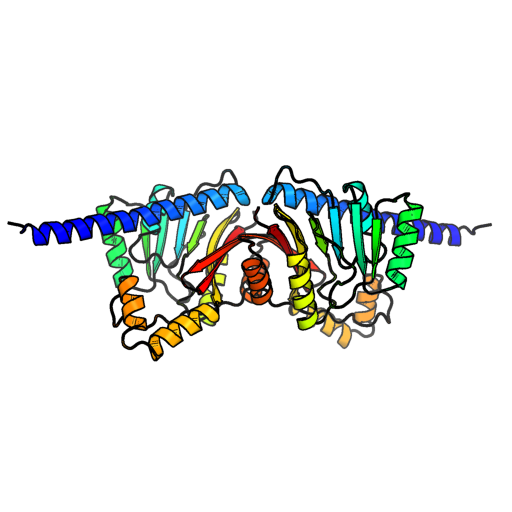81 -26.562 1 39.59 184 ALA A CA 1
ATOM 1460 C C . ALA A 1 184 ? 11.711 -14.516 -26.797 1 39.59 184 ALA A C 1
ATOM 1462 O O . ALA A 1 184 ? 12.25 -13.406 -26.766 1 39.59 184 ALA A O 1
ATOM 1463 N N . PRO A 1 185 ? 10.641 -14.555 -27.562 1 44.84 185 PRO A N 1
ATOM 1464 C CA . PRO A 1 185 ? 9.766 -13.391 -27.734 1 44.84 185 PRO A CA 1
ATOM 1465 C C . PRO A 1 185 ? 9.719 -12.484 -26.5 1 44.84 185 PRO A C 1
ATOM 1467 O O . PRO A 1 185 ? 9.859 -12.969 -25.375 1 44.84 185 PRO A O 1
ATOM 1470 N N . ARG A 1 186 ? 10.195 -11.352 -26.703 1 52.22 186 ARG A N 1
ATOM 1471 C CA . ARG A 1 186 ? 10.07 -10.32 -25.688 1 52.22 186 ARG A CA 1
ATOM 1472 C C . ARG A 1 186 ? 8.711 -10.391 -25 1 52.22 186 ARG A C 1
ATOM 1474 O O . ARG A 1 186 ? 7.684 -10.133 -25.625 1 52.22 186 ARG A O 1
ATOM 1481 N N . MET A 1 187 ? 8.594 -11.281 -24.016 1 65.31 187 MET A N 1
ATOM 1482 C CA . MET A 1 187 ? 7.324 -11.336 -23.281 1 65.31 187 MET A CA 1
ATOM 1483 C C . MET A 1 187 ? 6.844 -9.945 -22.906 1 65.31 187 MET A C 1
ATOM 1485 O O . MET A 1 187 ? 7.578 -9.172 -22.281 1 65.31 187 MET A O 1
ATOM 1489 N N . GLN A 1 188 ? 5.832 -9.453 -23.703 1 82.38 188 GLN A N 1
ATOM 1490 C CA . GLN A 1 188 ? 5.188 -8.172 -23.422 1 82.38 188 GLN A CA 1
ATOM 1491 C C . GLN A 1 188 ? 4.73 -8.094 -21.969 1 82.38 188 GLN A C 1
ATOM 1493 O O . GLN A 1 188 ? 4.059 -9 -21.469 1 82.38 188 GLN A O 1
ATOM 1498 N N . MET A 1 189 ? 5.281 -7.125 -21.172 1 92.44 189 MET A N 1
ATOM 1499 C CA . MET A 1 189 ? 4.875 -6.91 -19.781 1 92.44 189 MET A CA 1
ATOM 1500 C C . MET A 1 189 ? 3.971 -5.688 -19.672 1 92.44 189 MET A C 1
ATOM 1502 O O . MET A 1 189 ? 4.203 -4.672 -20.328 1 92.44 189 MET A O 1
ATOM 1506 N N . TYR A 1 190 ? 2.906 -5.836 -18.906 1 96 190 TYR A N 1
ATOM 1507 C CA . TYR A 1 190 ? 1.921 -4.773 -18.75 1 96 190 TYR A CA 1
ATOM 1508 C C . TYR A 1 190 ? 2.076 -4.09 -17.391 1 96 190 TYR A C 1
ATOM 1510 O O . TYR A 1 190 ? 2.303 -4.758 -16.375 1 96 190 TYR A O 1
ATOM 1518 N N . THR A 1 191 ? 2.014 -2.766 -17.406 1 97.25 191 THR A N 1
ATOM 1519 C CA . THR A 1 191 ? 2.012 -1.962 -16.188 1 97.25 191 THR A CA 1
ATOM 1520 C C . THR A 1 191 ? 0.587 -1.75 -15.68 1 97.25 191 THR A C 1
ATOM 1522 O O . THR A 1 191 ? -0.29 -1.329 -16.438 1 97.25 191 THR A O 1
ATOM 1525 N N . TYR A 1 192 ? 0.396 -1.997 -14.422 1 98.5 192 TYR A N 1
ATOM 1526 C CA . TYR A 1 192 ? -0.936 -1.858 -13.844 1 98.5 192 TYR A CA 1
ATOM 1527 C C . TYR A 1 192 ? -1.072 -0.534 -13.102 1 98.5 192 TYR A C 1
ATOM 1529 O O . TYR A 1 192 ? -0.097 -0.025 -12.547 1 98.5 192 TYR A O 1
ATOM 1537 N N . ASP A 1 193 ? -2.266 -0.01 -13.156 1 98.62 193 ASP A N 1
ATOM 1538 C CA . ASP A 1 193 ? -2.646 1.201 -12.43 1 98.62 193 ASP A CA 1
ATOM 1539 C C . ASP A 1 193 ? -2.998 0.887 -10.977 1 98.62 193 ASP A C 1
ATOM 1541 O O . ASP A 1 193 ? -4.02 0.259 -10.703 1 98.62 193 ASP A O 1
ATOM 1545 N N . LEU A 1 194 ? -2.195 1.409 -10.117 1 98.75 194 LEU A N 1
ATOM 1546 C CA . LEU A 1 194 ? -2.383 1.089 -8.711 1 98.75 194 LEU A CA 1
ATOM 1547 C C . LEU A 1 194 ? -3.658 1.729 -8.172 1 98.75 194 LEU A C 1
ATOM 1549 O O . LEU A 1 194 ? -4.25 1.23 -7.207 1 98.75 194 LEU A O 1
ATOM 1553 N N . ASN A 1 195 ? -4.105 2.877 -8.703 1 98.69 195 ASN A N 1
ATOM 1554 C CA . ASN A 1 195 ? -5.387 3.438 -8.289 1 98.69 195 ASN A CA 1
ATOM 1555 C C . ASN A 1 195 ? -6.531 2.459 -8.531 1 98.69 195 ASN A C 1
ATOM 1557 O O . ASN A 1 195 ? -7.398 2.283 -7.676 1 98.69 195 ASN A O 1
ATOM 1561 N N . VAL A 1 196 ? -6.492 1.842 -9.68 1 98.44 196 VAL A N 1
ATOM 1562 C CA . VAL A 1 196 ? -7.531 0.886 -10.047 1 98.44 196 VAL A CA 1
ATOM 1563 C C . VAL A 1 196 ? -7.469 -0.327 -9.117 1 98.44 196 VAL A C 1
ATOM 1565 O O . VAL A 1 196 ? -8.5 -0.787 -8.617 1 98.44 196 VAL A O 1
ATOM 1568 N N . LEU A 1 197 ? -6.277 -0.826 -8.883 1 98.75 197 LEU A N 1
ATOM 1569 C CA . LEU A 1 197 ? -6.125 -1.988 -8.016 1 98.75 197 LEU A CA 1
ATOM 1570 C C . LEU A 1 197 ? -6.602 -1.675 -6.602 1 98.75 197 LEU A C 1
ATOM 1572 O O . LEU A 1 197 ? -7.285 -2.488 -5.977 1 98.75 197 LEU A O 1
ATOM 1576 N N . CYS A 1 198 ? -6.254 -0.483 -6.121 1 98.5 198 CYS A N 1
ATOM 1577 C CA . CYS A 1 198 ? -6.664 -0.078 -4.781 1 98.5 198 CYS A CA 1
ATOM 1578 C C . CYS A 1 198 ? -8.18 0.074 -4.695 1 98.5 198 CYS A C 1
ATOM 1580 O O . CYS A 1 198 ? -8.789 -0.291 -3.689 1 98.5 198 CYS A O 1
ATOM 1582 N N . ALA A 1 199 ? -8.75 0.579 -5.734 1 97.69 199 ALA A N 1
ATOM 1583 C CA . ALA A 1 199 ? -10.211 0.687 -5.762 1 97.69 199 ALA A CA 1
ATOM 1584 C C . ALA A 1 199 ? -10.859 -0.69 -5.684 1 97.69 199 ALA A C 1
ATOM 1586 O O . ALA A 1 199 ? -11.859 -0.87 -4.988 1 97.69 199 ALA A O 1
ATOM 1587 N N . LEU A 1 200 ? -10.328 -1.636 -6.387 1 98 200 LEU A N 1
ATOM 1588 C CA . LEU A 1 200 ? -10.852 -2.996 -6.359 1 98 200 LEU A CA 1
ATOM 1589 C C . LEU A 1 200 ? -10.734 -3.598 -4.965 1 98 200 LEU A C 1
ATOM 1591 O O . LEU A 1 200 ? -11.664 -4.242 -4.48 1 98 200 LEU A O 1
ATOM 1595 N N . LEU A 1 201 ? -9.594 -3.363 -4.332 1 98.31 201 LEU A N 1
ATOM 1596 C CA . LEU A 1 201 ? -9.406 -3.852 -2.969 1 98.31 201 LEU A CA 1
ATOM 1597 C C . LEU A 1 201 ? -10.445 -3.242 -2.027 1 98.31 201 LEU A C 1
ATOM 1599 O O . LEU A 1 201 ? -11.086 -3.959 -1.258 1 98.31 201 LEU A O 1
ATOM 1603 N N . GLN A 1 202 ? -10.508 -1.944 -2.102 1 96.12 202 GLN A N 1
ATOM 1604 C CA . GLN A 1 202 ? -11.414 -1.229 -1.208 1 96.12 202 GLN A CA 1
ATOM 1605 C C . GLN A 1 202 ? -12.859 -1.662 -1.43 1 96.12 202 GLN A C 1
ATOM 1607 O O . GLN A 1 202 ? -13.602 -1.875 -0.47 1 96.12 202 GLN A O 1
ATOM 1612 N N . LYS A 1 203 ? -13.297 -1.848 -2.654 1 93.94 203 LYS A N 1
ATOM 1613 C CA . LYS A 1 203 ? -14.648 -2.297 -2.984 1 93.94 203 LYS A CA 1
ATOM 1614 C C . LYS A 1 203 ? -14.891 -3.717 -2.486 1 93.94 203 LYS A C 1
ATOM 1616 O O . LYS A 1 203 ? -16.031 -4.086 -2.174 1 93.94 203 LYS A O 1
ATOM 1621 N N . ALA A 1 204 ? -13.836 -4.5 -2.406 1 95.31 204 ALA A N 1
ATOM 1622 C CA . ALA A 1 204 ? -13.945 -5.883 -1.952 1 95.31 204 ALA A CA 1
ATOM 1623 C C . ALA A 1 204 ? -13.984 -5.961 -0.428 1 95.31 204 ALA A C 1
ATOM 1625 O O . ALA A 1 204 ? -14.016 -7.051 0.144 1 95.31 204 ALA A O 1
ATOM 1626 N N . GLY A 1 205 ? -13.891 -4.859 0.238 1 93.44 205 GLY A N 1
ATOM 1627 C CA . GLY A 1 205 ? -14.008 -4.832 1.687 1 93.44 205 GLY A CA 1
ATOM 1628 C C . GLY A 1 205 ? -12.672 -4.879 2.396 1 93.44 205 GLY A C 1
ATOM 1629 O O . GLY A 1 205 ? -12.609 -5.066 3.613 1 93.44 205 GLY A O 1
ATOM 1630 N N . ILE A 1 206 ? -11.625 -4.797 1.66 1 97.25 206 ILE A N 1
ATOM 1631 C CA . ILE A 1 206 ? -10.297 -4.691 2.262 1 97.25 206 ILE A CA 1
ATOM 1632 C C . ILE A 1 206 ? -10.086 -3.279 2.803 1 97.25 206 ILE A C 1
ATOM 1634 O O . ILE A 1 206 ? -10.375 -2.295 2.115 1 97.25 206 ILE A O 1
ATOM 1638 N N . THR A 1 207 ? -9.547 -3.18 4.027 1 96.94 207 THR A N 1
ATOM 1639 C CA . THR A 1 207 ? -9.469 -1.871 4.668 1 96.94 207 THR A CA 1
ATOM 1640 C C . THR A 1 207 ? -8.023 -1.376 4.711 1 96.94 207 THR A C 1
ATOM 1642 O O . THR A 1 207 ? -7.773 -0.196 4.969 1 96.94 207 THR A O 1
ATOM 1645 N N . ASN A 1 208 ? -7.121 -2.26 4.555 1 97.94 208 ASN A N 1
ATOM 1646 C CA . ASN A 1 208 ? -5.691 -1.961 4.59 1 97.94 208 ASN A CA 1
ATOM 1647 C C . ASN A 1 208 ? -4.879 -3.021 3.852 1 97.94 208 ASN A C 1
ATOM 1649 O O . ASN A 1 208 ? -5.406 -4.078 3.5 1 97.94 208 ASN A O 1
ATOM 1653 N N . PHE A 1 209 ? -3.688 -2.68 3.551 1 98.44 209 PHE A N 1
ATOM 1654 C CA . PHE A 1 209 ? -2.775 -3.684 3.014 1 98.44 209 PHE A CA 1
ATOM 1655 C C . PHE A 1 209 ? -1.327 -3.311 3.301 1 98.44 209 PHE A C 1
ATOM 1657 O O . PHE A 1 209 ? -1.039 -2.178 3.691 1 98.44 209 PHE A O 1
ATOM 1664 N N . PHE A 1 210 ? -0.491 -4.273 3.287 1 98.69 210 PHE A N 1
ATOM 1665 C CA . PHE A 1 210 ? 0.961 -4.145 3.328 1 98.69 210 PHE A CA 1
ATOM 1666 C C . PHE A 1 210 ? 1.567 -4.398 1.954 1 98.69 210 PHE A C 1
ATOM 1668 O O . PHE A 1 210 ? 1.043 -5.199 1.177 1 98.69 210 PHE A O 1
ATOM 1675 N N . THR A 1 211 ? 2.59 -3.66 1.599 1 98.5 211 THR A N 1
ATOM 1676 C CA . THR A 1 211 ? 3.176 -3.887 0.282 1 98.5 211 THR A CA 1
ATOM 1677 C C . THR A 1 211 ? 4.695 -3.789 0.342 1 98.5 211 THR A C 1
ATOM 1679 O O . THR A 1 211 ? 5.242 -3.02 1.136 1 98.5 211 THR A O 1
ATOM 1682 N N . THR A 1 212 ? 5.375 -4.613 -0.445 1 98.25 212 THR A N 1
ATOM 1683 C CA . THR A 1 212 ? 6.812 -4.52 -0.679 1 98.25 212 THR A CA 1
ATOM 1684 C C . THR A 1 212 ? 7.102 -4.137 -2.127 1 98.25 212 THR A C 1
ATOM 1686 O O . THR A 1 212 ? 6.352 -4.512 -3.033 1 98.25 212 THR A O 1
ATOM 1689 N N . PHE A 1 213 ? 8.141 -3.398 -2.291 1 97.62 213 PHE A N 1
ATOM 1690 C CA . PHE A 1 213 ? 8.594 -3.051 -3.633 1 97.62 213 PHE A CA 1
ATOM 1691 C C . PHE A 1 213 ? 9.578 -4.094 -4.156 1 97.62 213 PHE A C 1
ATOM 1693 O O . PHE A 1 213 ? 10.359 -4.66 -3.391 1 97.62 213 PHE A O 1
ATOM 1700 N N . GLU A 1 214 ? 9.43 -4.305 -5.438 1 94.38 214 GLU A N 1
ATOM 1701 C CA . GLU A 1 214 ? 10.367 -5.184 -6.133 1 94.38 214 GLU A CA 1
ATO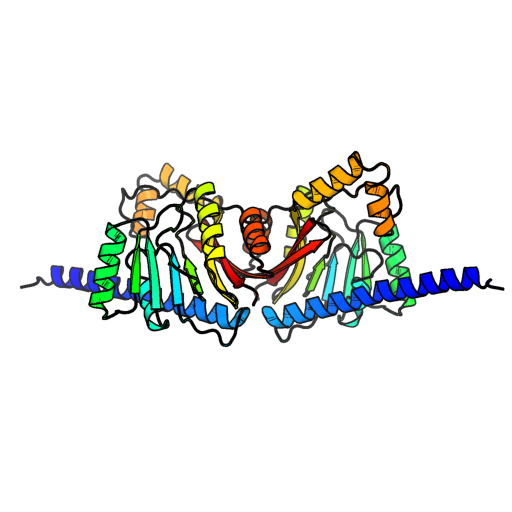M 1702 C C . GLU A 1 214 ? 10.992 -4.484 -7.34 1 94.38 214 GLU A C 1
ATOM 1704 O O . GLU A 1 214 ? 10.383 -3.586 -7.922 1 94.38 214 GLU A O 1
ATOM 1709 N N . ASN A 1 215 ? 12.203 -4.867 -7.621 1 91.25 215 ASN A N 1
ATOM 1710 C CA . ASN A 1 215 ? 12.906 -4.438 -8.828 1 91.25 215 ASN A CA 1
ATOM 1711 C C . ASN A 1 215 ? 13.508 -5.621 -9.578 1 91.25 215 ASN A C 1
ATOM 1713 O O . ASN A 1 215 ? 14.477 -6.227 -9.117 1 91.25 215 ASN A O 1
ATOM 1717 N N . HIS A 1 216 ? 12.859 -5.973 -10.594 1 86.31 216 HIS A N 1
ATOM 1718 C CA . HIS A 1 216 ? 13.359 -7.055 -11.438 1 86.31 216 HIS A CA 1
ATOM 1719 C C . HIS A 1 216 ? 13.945 -6.52 -12.742 1 86.31 216 HIS A C 1
ATOM 1721 O O . HIS A 1 216 ? 13.234 -6.402 -13.742 1 86.31 216 HIS A O 1
ATOM 1727 N N . GLY A 1 217 ? 15.211 -6.246 -12.75 1 81.56 217 GLY A N 1
ATOM 1728 C CA . GLY A 1 217 ? 15.883 -5.777 -13.953 1 81.56 217 GLY A CA 1
ATOM 1729 C C . GLY A 1 217 ? 15.312 -4.473 -14.484 1 81.56 217 GLY A C 1
ATOM 1730 O O . GLY A 1 217 ? 15.109 -4.324 -15.688 1 81.56 217 GLY A O 1
ATOM 1731 N N . GLY A 1 218 ? 14.898 -3.598 -13.664 1 87.56 218 GLY A N 1
ATOM 1732 C CA . GLY A 1 218 ? 14.359 -2.316 -14.078 1 87.56 218 GLY A CA 1
ATOM 1733 C C . GLY A 1 218 ? 12.844 -2.295 -14.117 1 87.56 218 GLY A C 1
ATOM 1734 O O . GLY A 1 218 ? 12.234 -1.238 -14.297 1 87.56 218 GLY A O 1
ATOM 1735 N N . ASN A 1 219 ? 12.242 -3.49 -14.008 1 90.62 219 ASN A N 1
ATOM 1736 C CA . ASN A 1 219 ? 10.797 -3.566 -13.867 1 90.62 219 ASN A CA 1
ATOM 1737 C C . ASN A 1 219 ? 10.359 -3.453 -12.414 1 90.62 219 ASN A C 1
ATOM 1739 O O . ASN A 1 219 ? 10.719 -4.293 -11.586 1 90.62 219 ASN A O 1
ATOM 1743 N N . TRP A 1 220 ? 9.641 -2.391 -12.156 1 96.19 220 TRP A N 1
ATOM 1744 C CA . TRP A 1 220 ? 9.211 -2.129 -10.789 1 96.19 220 TRP A CA 1
ATOM 1745 C C . TRP A 1 220 ? 7.883 -2.812 -10.492 1 96.19 220 TRP A C 1
ATOM 1747 O O . TRP A 1 220 ? 6.922 -2.668 -11.258 1 96.19 220 TRP A O 1
ATOM 1757 N N . GLY A 1 221 ? 7.934 -3.592 -9.43 1 97.56 221 GLY A N 1
ATOM 1758 C CA . GLY A 1 221 ? 6.73 -4.305 -9.031 1 97.56 221 GLY A CA 1
ATOM 1759 C C . GLY A 1 221 ? 6.352 -4.07 -7.578 1 97.56 221 GLY A C 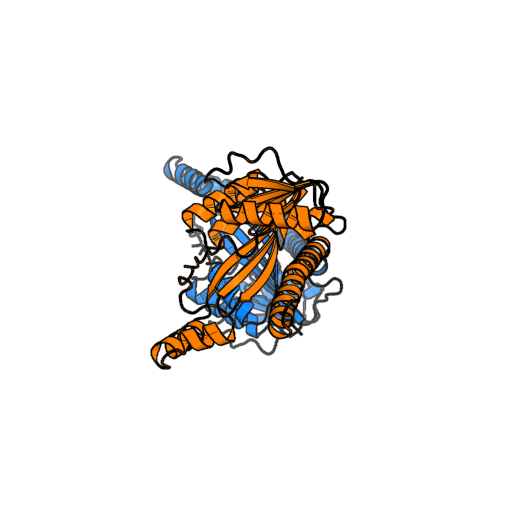1
ATOM 1760 O O . GLY A 1 221 ? 7.137 -3.51 -6.809 1 97.56 221 GLY A O 1
ATOM 1761 N N . VAL A 1 222 ? 5.121 -4.363 -7.273 1 98.5 222 VAL A N 1
ATOM 1762 C CA . VAL A 1 222 ? 4.629 -4.395 -5.898 1 98.5 222 VAL A CA 1
ATOM 1763 C C . VAL A 1 222 ? 4.059 -5.773 -5.586 1 98.5 222 VAL A C 1
ATOM 1765 O O . VAL A 1 222 ? 3.426 -6.398 -6.441 1 98.5 222 VAL A O 1
ATOM 1768 N N . MET A 1 223 ? 4.363 -6.262 -4.426 1 98.62 223 MET A N 1
ATOM 1769 C CA . MET A 1 223 ? 3.637 -7.379 -3.828 1 98.62 223 MET A CA 1
ATOM 1770 C C . MET A 1 223 ? 2.605 -6.879 -2.822 1 98.62 223 MET A C 1
ATOM 1772 O O . MET A 1 223 ? 2.965 -6.301 -1.794 1 98.62 223 MET A O 1
ATOM 1776 N N . LEU A 1 224 ? 1.354 -7.059 -3.115 1 98.88 224 LEU A N 1
ATOM 1777 C CA . LEU A 1 224 ? 0.273 -6.625 -2.238 1 98.88 224 LEU A CA 1
ATOM 1778 C C . LEU A 1 224 ? -0.119 -7.734 -1.269 1 98.88 224 LEU A C 1
ATOM 1780 O O . LEU A 1 224 ? -0.423 -8.852 -1.689 1 98.88 224 LEU A O 1
ATOM 1784 N N . TYR A 1 225 ? -0.029 -7.492 0.039 1 98.88 225 TYR A N 1
ATOM 1785 C CA . TYR A 1 225 ? -0.512 -8.359 1.105 1 98.88 225 TYR A CA 1
ATOM 1786 C C . TYR A 1 225 ? -1.777 -7.797 1.74 1 98.88 225 TYR A C 1
ATOM 1788 O O . TYR A 1 225 ? -1.755 -6.707 2.32 1 98.88 225 TYR A O 1
ATOM 1796 N N . PHE A 1 226 ? -2.85 -8.492 1.62 1 98.81 226 PHE A N 1
ATOM 1797 C CA . PHE A 1 226 ? -4.102 -7.965 2.152 1 98.81 226 PHE A CA 1
ATOM 1798 C C . PHE A 1 226 ? -4.949 -9.078 2.746 1 98.81 226 PHE A C 1
ATOM 1800 O O . PHE A 1 226 ? -4.809 -10.242 2.367 1 98.81 226 PHE A O 1
ATOM 1807 N N . GLN A 1 227 ? -5.797 -8.719 3.686 1 98.31 227 GLN A N 1
ATOM 1808 C CA . GLN A 1 227 ? -6.703 -9.648 4.352 1 98.31 227 GLN A CA 1
ATOM 1809 C C . GLN A 1 227 ? -8.148 -9.164 4.266 1 98.31 227 GLN A C 1
ATOM 1811 O O . GLN A 1 227 ? -8.438 -7.996 4.539 1 98.31 227 GLN A O 1
ATOM 1816 N N . ARG A 1 228 ? -8.938 -10.039 3.803 1 96.25 228 ARG A N 1
ATOM 1817 C CA . ARG A 1 228 ? -10.359 -9.711 3.764 1 96.25 228 ARG A CA 1
ATOM 1818 C C . ARG A 1 228 ? -10.961 -9.703 5.164 1 96.25 228 ARG A C 1
ATOM 1820 O O . ARG A 1 228 ? -10.609 -10.539 6 1 96.25 228 ARG A O 1
ATOM 1827 N N . GLY A 1 229 ? -11.789 -8.695 5.441 1 88.44 229 GLY A N 1
ATOM 1828 C CA . GLY A 1 229 ? -12.461 -8.609 6.727 1 88.44 229 GLY A CA 1
ATOM 1829 C C . GLY A 1 229 ? -13.297 -9.836 7.039 1 88.44 229 GLY A C 1
ATOM 1830 O O . GLY A 1 229 ? -13.68 -10.578 6.133 1 88.44 229 GLY A O 1
ATOM 1831 N N . SER A 1 230 ? -13.562 -10.086 8.367 1 78.81 230 SER A N 1
ATOM 1832 C CA . SER A 1 230 ? -14.32 -11.242 8.82 1 78.81 230 SER A CA 1
ATOM 1833 C C . SER A 1 230 ? -15.805 -11.094 8.477 1 78.81 230 SER A C 1
ATOM 1835 O O . SER A 1 230 ? -16.312 -9.977 8.391 1 78.81 230 SER A O 1
ATOM 1837 N N . MET B 1 1 ? -22.797 41.031 31.234 1 38.25 1 MET B N 1
ATOM 1838 C CA . MET B 1 1 ? -23.609 39.875 31.594 1 38.25 1 MET B CA 1
ATOM 1839 C C . MET B 1 1 ? -23.828 38.969 30.391 1 38.25 1 MET B C 1
ATOM 1841 O O . MET B 1 1 ? -24.406 39.406 29.391 1 38.25 1 MET B O 1
ATOM 1845 N N . ILE B 1 2 ? -23.047 38.031 30.234 1 56.53 2 ILE B N 1
ATOM 1846 C CA . ILE B 1 2 ? -23.203 37.094 29.125 1 56.53 2 ILE B CA 1
ATOM 1847 C C . ILE B 1 2 ? -24.625 36.5 29.172 1 56.53 2 ILE B C 1
ATOM 1849 O O . ILE B 1 2 ? -25.109 36.094 30.219 1 56.53 2 ILE B O 1
ATOM 1853 N N . THR B 1 3 ? -25.344 36.938 28.234 1 56.09 3 THR B N 1
ATOM 1854 C CA . THR B 1 3 ? -26.688 36.375 28.156 1 56.09 3 THR B CA 1
ATOM 1855 C C . THR B 1 3 ? -26.656 34.875 28.062 1 56.09 3 THR B C 1
ATOM 1857 O O . THR B 1 3 ? -25.641 34.281 27.672 1 56.09 3 THR B O 1
ATOM 1860 N N . HIS B 1 4 ? -27.703 34.281 28.562 1 59.72 4 HIS B N 1
ATOM 1861 C CA . HIS B 1 4 ? -27.875 32.844 28.531 1 59.72 4 HIS B CA 1
ATOM 1862 C C . HIS B 1 4 ? -27.625 32.281 27.125 1 59.72 4 HIS B C 1
ATOM 1864 O O . HIS B 1 4 ? -27 31.25 26.969 1 59.72 4 HIS B O 1
ATOM 1870 N N . ASP B 1 5 ? -28.031 33.031 26.141 1 60.44 5 ASP B N 1
ATOM 1871 C CA . ASP B 1 5 ? -27.844 32.625 24.75 1 60.44 5 ASP B CA 1
ATOM 1872 C C . ASP B 1 5 ? -26.391 32.719 24.312 1 60.44 5 ASP B C 1
ATOM 1874 O O . ASP B 1 5 ? -25.875 31.859 23.609 1 60.44 5 ASP B O 1
ATOM 1878 N N . GLN B 1 6 ? -25.75 33.844 24.688 1 55.81 6 GLN B N 1
ATOM 1879 C CA . GLN B 1 6 ? -24.344 34 24.391 1 55.81 6 GLN B CA 1
ATOM 1880 C C . GLN B 1 6 ? -23.5 32.938 25.094 1 55.81 6 GLN B C 1
ATOM 1882 O O . GLN B 1 6 ? -22.547 32.406 24.531 1 55.81 6 GLN B O 1
ATOM 1887 N N . TYR B 1 7 ? -23.922 32.688 26.266 1 51.44 7 TYR B N 1
ATOM 1888 C CA . TYR B 1 7 ? -23.266 31.625 27.047 1 51.44 7 TYR B CA 1
ATOM 1889 C C . TYR B 1 7 ? -23.422 30.266 26.359 1 51.44 7 TYR B C 1
ATOM 1891 O O . TYR B 1 7 ? -22.453 29.5 26.297 1 51.44 7 TYR B O 1
ATOM 1899 N N . ARG B 1 8 ? -24.562 30.078 25.859 1 60.47 8 ARG B N 1
ATOM 1900 C CA . ARG B 1 8 ? -24.812 28.828 25.156 1 60.47 8 ARG B CA 1
ATOM 1901 C C . ARG B 1 8 ? -24.016 28.75 23.859 1 60.47 8 ARG B C 1
ATOM 1903 O O . ARG B 1 8 ? -23.438 27.703 23.547 1 60.47 8 ARG B O 1
ATOM 1910 N N . GLN B 1 9 ? -23.938 29.781 23.172 1 56.03 9 GLN B N 1
ATOM 1911 C CA . GLN B 1 9 ? -23.188 29.828 21.922 1 56.03 9 GLN B CA 1
ATOM 1912 C C . GLN B 1 9 ? -21.688 29.703 22.188 1 56.03 9 GLN B C 1
ATOM 1914 O O . GLN B 1 9 ? -20.984 29 21.469 1 56.03 9 GLN B O 1
ATOM 1919 N N . GLU B 1 10 ? -21.312 30.453 23.203 1 58.12 10 GLU B N 1
ATOM 1920 C CA . GLU B 1 10 ? -19.906 30.375 23.609 1 58.12 10 GLU B CA 1
ATOM 1921 C C . GLU B 1 10 ? -19.547 28.969 24.094 1 58.12 10 GLU B C 1
ATOM 1923 O O . GLU B 1 10 ? -18.469 28.469 23.781 1 58.12 10 GLU B O 1
ATOM 1928 N N . ASN B 1 11 ? -20.469 28.391 24.891 1 57.97 11 ASN B N 1
ATOM 1929 C CA . ASN B 1 11 ? -20.25 27.031 25.359 1 57.97 11 ASN B CA 1
ATOM 1930 C C . ASN B 1 11 ? -20.25 26.031 24.219 1 57.97 11 ASN B C 1
ATOM 1932 O O . ASN B 1 11 ? -19.422 25.109 24.188 1 57.97 11 ASN B O 1
ATOM 1936 N N . LEU B 1 12 ? -21.172 26.25 23.391 1 60.22 12 LEU B N 1
ATOM 1937 C CA . LEU B 1 12 ? -21.203 25.406 22.188 1 60.22 12 LEU B CA 1
ATOM 1938 C C . LEU B 1 12 ? -19.938 25.594 21.359 1 60.22 12 LEU B C 1
ATOM 1940 O O . LEU B 1 12 ? -19.375 24.609 20.875 1 60.22 12 LEU B O 1
ATOM 1944 N N . SER B 1 13 ? -19.609 26.828 21.391 1 72.44 13 SER B N 1
ATOM 1945 C CA . SER B 1 13 ? -18.375 27.125 20.672 1 72.44 13 SER B CA 1
ATOM 1946 C C . SER B 1 13 ? -17.172 26.5 21.375 1 72.44 13 SER B C 1
ATOM 1948 O O . SER B 1 13 ? -16.297 25.922 20.734 1 72.44 13 SER B O 1
ATOM 1950 N N . ALA B 1 14 ? -17.344 26.594 22.734 1 78 14 ALA B N 1
ATOM 1951 C CA . ALA B 1 14 ? -16.25 26.016 23.516 1 78 14 ALA B CA 1
ATOM 1952 C C . ALA B 1 14 ? -16.234 24.5 23.391 1 78 14 ALA B C 1
ATOM 1954 O O . ALA B 1 14 ? -15.172 23.875 23.266 1 78 14 ALA B O 1
ATOM 1955 N N . GLU B 1 15 ? -17.359 23.938 23.516 1 78.88 15 GLU B N 1
ATOM 1956 C CA . GLU B 1 15 ? -17.484 22.5 23.375 1 78.88 15 GLU B CA 1
ATOM 1957 C C . GLU B 1 15 ? -17.047 22.016 22 1 78.88 15 GLU B C 1
ATOM 1959 O O . GLU B 1 15 ? -16.359 21 21.875 1 78.88 15 GLU B O 1
ATOM 1964 N N . ARG B 1 16 ? -17.438 22.688 21.047 1 80.62 16 ARG B N 1
ATOM 1965 C CA . ARG B 1 16 ? -17.047 22.344 19.688 1 80.62 16 ARG B CA 1
ATOM 1966 C C . ARG B 1 16 ? -15.539 22.469 19.5 1 80.62 16 ARG B C 1
ATOM 1968 O O . ARG B 1 16 ? -14.922 21.641 18.812 1 80.62 16 ARG B O 1
ATOM 1975 N N . ARG B 1 17 ? -15.102 23.5 20.109 1 83.88 17 ARG B N 1
ATOM 1976 C CA . ARG B 1 17 ? -13.656 23.672 20.062 1 83.88 17 ARG B CA 1
ATOM 1977 C C . ARG B 1 17 ? -12.938 22.531 20.766 1 83.88 17 ARG B C 1
ATOM 1979 O O . ARG B 1 17 ? -11.945 22.016 20.266 1 83.88 17 ARG B O 1
ATOM 1986 N N . HIS B 1 18 ? -13.461 22.156 21.859 1 85.69 18 HIS B N 1
ATOM 1987 C CA . HIS B 1 18 ? -12.883 21.047 22.609 1 85.69 18 HIS B CA 1
ATOM 1988 C C . HIS B 1 18 ? -12.945 19.75 21.797 1 85.69 18 HIS B C 1
ATOM 1990 O O . HIS B 1 18 ? -11.969 19.016 21.734 1 85.69 18 HIS B O 1
ATOM 1996 N N . GLU B 1 19 ? -14.031 19.547 21.219 1 84.88 19 GLU B N 1
ATOM 1997 C CA . GLU B 1 19 ? -14.203 18.359 20.391 1 84.88 19 GLU B CA 1
ATOM 1998 C C . GLU B 1 19 ? -13.258 18.375 19.188 1 84.88 19 GLU B C 1
ATOM 2000 O O . GLU B 1 19 ? -12.711 17.328 18.797 1 84.88 19 GLU B O 1
ATOM 2005 N N . PHE B 1 20 ? -13.172 19.5 18.703 1 84.25 20 PHE B N 1
ATOM 2006 C CA . PHE B 1 20 ? -12.289 19.703 17.562 1 84.25 20 PHE B CA 1
ATOM 2007 C C . PHE B 1 20 ? -10.852 19.328 17.922 1 84.25 20 PHE B C 1
ATOM 2009 O O . PHE B 1 20 ? -10.227 18.516 17.25 1 84.25 20 PHE B O 1
ATOM 2016 N N . PHE B 1 21 ? -10.367 19.719 19 1 88.06 21 PHE B N 1
ATOM 2017 C CA . PHE B 1 21 ? -8.992 19.453 19.391 1 88.06 21 PHE B CA 1
ATOM 2018 C C . PHE B 1 21 ? -8.844 18.031 19.922 1 88.06 21 PHE B C 1
ATOM 2020 O O . PHE B 1 21 ? -7.805 17.391 19.734 1 88.06 21 PHE B O 1
ATOM 2027 N N . ALA B 1 22 ? -9.922 17.516 20.5 1 90.38 22 ALA B N 1
ATOM 2028 C CA . ALA B 1 22 ? -9.914 16.125 20.969 1 90.38 22 ALA B CA 1
ATOM 2029 C C . ALA B 1 22 ? -9.797 15.156 19.797 1 90.38 22 ALA B C 1
ATOM 2031 O O . ALA B 1 22 ? -9.156 14.109 19.906 1 90.38 22 ALA B O 1
ATOM 2032 N N . SER B 1 23 ? -10.383 15.516 18.719 1 91.88 23 SER B N 1
ATOM 2033 C CA . SER B 1 23 ? -10.281 14.672 17.531 1 91.88 23 SER B CA 1
ATOM 2034 C C . SER B 1 23 ? -8.844 14.602 17.031 1 91.88 23 SER B C 1
ATOM 2036 O O . SER B 1 23 ? -8.438 13.594 16.438 1 91.88 23 SER B O 1
ATOM 2038 N N . GLY B 1 24 ? -8.117 15.625 17.219 1 94.31 24 GLY B N 1
ATOM 2039 C CA . GLY B 1 24 ? -6.707 15.617 16.859 1 94.31 24 GLY B CA 1
ATOM 2040 C C . GLY B 1 24 ? -5.895 14.648 17.703 1 94.31 24 GLY B C 1
ATOM 2041 O O . GLY B 1 24 ? -5.023 13.953 17.188 1 94.31 24 GLY B O 1
ATOM 2042 N N . VAL B 1 25 ? -6.207 14.672 18.984 1 96.19 25 VAL B N 1
ATOM 2043 C CA . VAL B 1 25 ? -5.535 13.758 19.891 1 96.19 25 VAL B CA 1
ATOM 2044 C C . VAL B 1 25 ? -5.82 12.312 19.484 1 96.19 25 VAL B C 1
ATOM 2046 O O . VAL B 1 25 ? -4.902 11.5 19.375 1 96.19 25 VAL B O 1
ATOM 2049 N N . ALA B 1 26 ? -7.066 12.047 19.203 1 96.56 26 ALA B N 1
ATOM 2050 C CA . ALA B 1 26 ? -7.473 10.703 18.797 1 96.56 26 ALA B CA 1
ATOM 2051 C C . ALA B 1 26 ? -6.773 10.281 17.5 1 96.56 26 ALA B C 1
ATOM 2053 O O . ALA B 1 26 ? -6.34 9.141 17.375 1 96.56 26 ALA B O 1
ATOM 2054 N N . HIS B 1 27 ? -6.676 11.164 16.609 1 96.56 27 HIS B N 1
ATOM 2055 C CA . HIS B 1 27 ? -6.02 10.883 15.344 1 96.56 27 HIS B CA 1
ATOM 2056 C C . HIS B 1 27 ? -4.551 10.531 15.547 1 96.56 27 HIS B C 1
ATOM 2058 O O . HIS B 1 27 ? -4.07 9.531 15.016 1 96.56 27 HIS B O 1
ATOM 2064 N N . MET B 1 28 ? -3.877 11.312 16.328 1 97.81 28 MET B N 1
ATOM 2065 C CA . MET B 1 28 ? -2.447 11.094 16.516 1 97.81 28 MET B CA 1
ATOM 2066 C C . MET B 1 28 ? -2.189 9.789 17.266 1 97.81 28 MET B C 1
ATOM 2068 O O . MET B 1 28 ? -1.228 9.078 16.969 1 97.81 28 MET B O 1
ATOM 2072 N N . GLU B 1 29 ? -3.092 9.523 18.188 1 97.69 29 GLU B N 1
ATOM 2073 C CA . GLU B 1 29 ? -2.986 8.25 18.891 1 97.69 29 GLU B CA 1
ATOM 2074 C C . GLU B 1 29 ? -3.156 7.07 17.938 1 97.69 29 GLU B C 1
ATOM 2076 O O . GLU B 1 29 ? -2.404 6.098 18 1 97.69 29 GLU B O 1
ATOM 2081 N N . ALA B 1 30 ? -4.105 7.168 17.094 1 98 30 ALA B N 1
ATOM 2082 C CA . ALA B 1 30 ? -4.359 6.109 16.109 1 98 30 ALA B CA 1
ATOM 2083 C C . ALA B 1 30 ? -3.182 5.957 15.156 1 98 30 ALA B C 1
ATOM 2085 O O . ALA B 1 30 ? -2.781 4.84 14.82 1 98 30 ALA B O 1
ATOM 2086 N N . VAL B 1 31 ? -2.656 7.031 14.727 1 98.44 31 VAL B N 1
ATOM 2087 C CA . VAL B 1 31 ? -1.529 7.031 13.805 1 98.44 31 VAL B CA 1
ATOM 2088 C C . VAL B 1 31 ? -0.328 6.348 14.453 1 98.44 31 VAL B C 1
ATOM 2090 O O . VAL B 1 31 ? 0.283 5.457 13.852 1 98.44 31 VAL B O 1
ATOM 2093 N N . LEU B 1 32 ? -0.013 6.734 15.656 1 98.38 32 LEU B N 1
ATOM 2094 C CA . LEU B 1 32 ? 1.164 6.176 16.312 1 98.38 32 LEU B CA 1
ATOM 2095 C C . LEU B 1 32 ? 0.952 4.707 16.656 1 98.38 32 LEU B C 1
ATOM 2097 O O . LEU B 1 32 ? 1.896 3.914 16.625 1 98.38 32 LEU B O 1
ATOM 2101 N N . SER B 1 33 ? -0.275 4.383 17.016 1 98.19 33 SER B N 1
ATOM 2102 C CA . SER B 1 33 ? -0.585 2.973 17.234 1 98.19 33 SER B CA 1
ATOM 2103 C C . SER B 1 33 ? -0.335 2.146 15.977 1 98.19 33 SER B C 1
ATOM 2105 O O . SER B 1 33 ? 0.249 1.063 16.047 1 98.19 33 SER B O 1
ATOM 2107 N N . THR B 1 34 ? -0.766 2.66 14.836 1 98.31 34 THR B N 1
ATOM 2108 C CA . THR B 1 34 ? -0.562 1.981 13.562 1 98.31 34 THR B CA 1
ATOM 2109 C C . THR B 1 34 ? 0.925 1.878 13.234 1 98.31 34 THR B C 1
ATOM 2111 O O . THR B 1 34 ? 1.396 0.833 12.781 1 98.31 34 THR B O 1
ATOM 2114 N N . VAL B 1 35 ? 1.635 2.898 13.516 1 98.62 35 VAL B N 1
ATOM 2115 C CA . VAL B 1 35 ? 3.078 2.914 13.297 1 98.62 35 VAL B CA 1
ATOM 2116 C C . VAL B 1 35 ? 3.738 1.814 14.125 1 98.62 35 VAL B C 1
ATOM 2118 O O . VAL B 1 35 ? 4.52 1.018 13.594 1 98.62 35 VAL B O 1
ATOM 2121 N N . ARG B 1 36 ? 3.395 1.749 15.352 1 97.88 36 ARG B N 1
ATOM 2122 C CA . ARG B 1 36 ? 4.035 0.8 16.25 1 97.88 36 ARG B CA 1
ATOM 2123 C C . ARG B 1 36 ? 3.619 -0.631 15.938 1 97.88 36 ARG B C 1
ATOM 2125 O O . ARG B 1 36 ? 4.414 -1.562 16.078 1 97.88 36 ARG B O 1
ATOM 2132 N N . GLN B 1 37 ? 2.463 -0.771 15.453 1 96.75 37 GLN B N 1
ATOM 2133 C CA . GLN B 1 37 ? 1.95 -2.1 15.141 1 96.75 37 GLN B CA 1
ATOM 2134 C C . GLN B 1 37 ? 2.564 -2.633 13.844 1 96.75 37 GLN B C 1
ATOM 2136 O O . GLN B 1 37 ? 2.85 -3.828 13.734 1 96.75 37 GLN B O 1
ATOM 2141 N N . HIS B 1 38 ? 2.824 -1.751 12.891 1 96.81 38 HIS B N 1
ATOM 2142 C CA . HIS B 1 38 ? 3.084 -2.273 11.555 1 96.81 38 HIS B CA 1
ATOM 2143 C C . HIS B 1 38 ? 4.48 -1.888 11.07 1 96.81 38 HIS B C 1
ATOM 2145 O O . HIS B 1 38 ? 4.984 -2.455 10.102 1 96.81 38 HIS B O 1
ATOM 2151 N N . LEU B 1 39 ? 5.09 -0.921 11.734 1 97.25 39 LEU B N 1
ATOM 2152 C CA . LEU B 1 39 ? 6.391 -0.484 11.227 1 97.25 39 LEU B CA 1
ATOM 2153 C C . LEU B 1 39 ? 7.477 -0.681 12.281 1 97.25 39 LEU B C 1
ATOM 2155 O O . LEU B 1 39 ? 8.484 -1.34 12.023 1 97.25 39 LEU B O 1
ATOM 2159 N N . ASP B 1 40 ? 7.289 -0.116 13.445 1 96.88 40 ASP B N 1
ATOM 2160 C CA . ASP B 1 40 ? 8.32 -0.103 14.484 1 96.88 40 ASP B CA 1
ATOM 2161 C C . ASP B 1 40 ? 7.695 -0.026 15.875 1 96.88 40 ASP B C 1
ATOM 2163 O O . ASP B 1 40 ? 7.301 1.052 16.328 1 96.88 40 ASP B O 1
ATOM 2167 N N . ALA B 1 41 ? 7.727 -1.131 16.562 1 96.56 41 ALA B N 1
ATOM 2168 C CA . ALA B 1 41 ? 7.023 -1.287 17.828 1 96.56 41 ALA B CA 1
ATOM 2169 C C . ALA B 1 41 ? 7.578 -0.334 18.891 1 96.56 41 ALA B C 1
ATOM 2171 O O . ALA B 1 41 ? 6.863 0.065 19.812 1 96.56 41 ALA B O 1
ATOM 2172 N N . GLU B 1 42 ? 8.75 0.143 18.766 1 96.94 42 GLU B N 1
ATOM 2173 C CA . GLU B 1 42 ? 9.398 0.957 19.781 1 96.94 42 GLU B CA 1
ATOM 2174 C C . GLU B 1 42 ? 9.547 2.404 19.328 1 96.94 42 GLU B C 1
ATOM 2176 O O . GLU B 1 42 ? 10.297 3.178 19.938 1 96.94 42 GLU B O 1
ATOM 2181 N N . PHE B 1 43 ? 8.875 2.736 18.312 1 97.44 43 PHE B N 1
ATOM 2182 C CA . PHE B 1 43 ? 9.055 4.051 17.703 1 97.44 43 PHE B CA 1
ATOM 2183 C C . PHE B 1 43 ? 8.641 5.152 18.672 1 97.44 43 PHE B C 1
ATOM 2185 O O . PHE B 1 43 ? 7.594 5.062 19.312 1 97.44 43 PHE B O 1
ATOM 2192 N N . THR B 1 44 ? 9.516 6.156 18.781 1 97.44 44 THR B N 1
ATOM 2193 C CA . THR B 1 44 ? 9.227 7.387 19.5 1 97.44 44 THR B CA 1
ATOM 2194 C C . THR B 1 44 ? 9.516 8.609 18.625 1 97.44 44 THR B C 1
ATOM 2196 O O . THR B 1 44 ? 10.438 8.594 17.812 1 97.44 44 THR B O 1
ATOM 2199 N N . VAL B 1 45 ? 8.766 9.625 18.844 1 98.31 45 VAL B N 1
ATOM 2200 C CA . VAL B 1 45 ? 8.914 10.828 18.031 1 98.31 45 VAL B CA 1
ATOM 2201 C C . VAL B 1 45 ? 9.852 11.812 18.734 1 98.31 45 VAL B C 1
ATOM 2203 O O . VAL B 1 45 ? 9.625 12.188 19.875 1 98.31 45 VAL B O 1
ATOM 2206 N N . LYS B 1 46 ? 10.867 12.234 18.078 1 98.19 46 LYS B N 1
ATOM 2207 C CA . LYS B 1 46 ? 11.789 13.234 18.594 1 98.19 46 LYS B CA 1
ATOM 2208 C C . LYS B 1 46 ? 11.641 14.562 17.859 1 98.19 46 LYS B C 1
ATOM 2210 O O . LYS B 1 46 ? 10.969 15.477 18.344 1 98.19 46 LYS B O 1
ATOM 2215 N N . ARG B 1 47 ? 12.047 14.586 16.641 1 98.69 47 ARG B N 1
ATOM 2216 C CA . ARG B 1 47 ? 11.914 15.758 15.789 1 98.69 47 ARG B CA 1
ATOM 2217 C C . ARG B 1 47 ? 10.914 15.516 14.664 1 98.69 47 ARG B C 1
ATOM 2219 O O . ARG B 1 47 ? 11.203 14.781 13.719 1 98.69 47 ARG B O 1
ATOM 2226 N N . ALA B 1 48 ? 9.773 16.203 14.742 1 98.81 48 ALA B N 1
ATOM 2227 C CA . ALA B 1 48 ? 8.688 15.906 13.812 1 98.81 48 ALA B CA 1
ATOM 2228 C C . ALA B 1 48 ? 8.406 17.109 12.906 1 98.81 48 ALA B C 1
ATOM 2230 O O . ALA B 1 48 ? 8.672 18.25 13.281 1 98.81 48 ALA B O 1
ATOM 2231 N N . LEU B 1 49 ? 7.922 16.766 11.75 1 98.75 49 LEU B N 1
ATOM 2232 C CA . LEU B 1 49 ? 7.406 17.75 10.797 1 98.75 49 LEU B CA 1
ATOM 2233 C C . LEU B 1 49 ? 5.938 17.484 10.484 1 98.75 49 LEU B C 1
ATOM 2235 O O . LEU B 1 49 ? 5.562 16.359 10.148 1 98.75 49 LEU B O 1
ATOM 2239 N N . TYR B 1 50 ? 5.16 18.469 10.688 1 98.62 50 TYR B N 1
ATOM 2240 C CA . TYR B 1 50 ? 3.777 18.391 10.234 1 98.62 50 TYR B CA 1
ATOM 2241 C C . TYR B 1 50 ? 3.543 19.312 9.039 1 98.62 50 TYR B C 1
ATOM 2243 O O . TYR B 1 50 ? 3.539 20.531 9.18 1 98.62 50 TYR B O 1
ATOM 2251 N N . PHE B 1 51 ? 3.334 18.719 7.828 1 98.44 51 PHE B N 1
ATOM 2252 C CA . PHE B 1 51 ? 3.102 19.484 6.605 1 98.44 51 PHE B CA 1
ATOM 2253 C C . PHE B 1 51 ? 1.62 19.781 6.43 1 98.44 51 PHE B C 1
ATOM 2255 O O . PHE B 1 51 ? 0.795 18.875 6.355 1 98.44 51 PHE B O 1
ATOM 2262 N N . GLY B 1 52 ? 1.277 21 6.324 1 97.81 52 GLY B N 1
ATOM 2263 C CA . GLY B 1 52 ? -0.113 21.438 6.324 1 97.81 52 GLY B CA 1
ATOM 2264 C C . GLY B 1 52 ? -0.728 21.453 7.711 1 97.81 52 GLY B C 1
ATOM 2265 O O . GLY B 1 52 ? -1.791 20.875 7.934 1 97.81 52 GLY B O 1
ATOM 2266 N N . CYS B 1 53 ? -0.186 22.266 8.625 1 96.94 53 CYS B N 1
ATOM 2267 C CA . CYS B 1 53 ? -0.509 22.125 10.039 1 96.94 53 CYS B CA 1
ATOM 2268 C C . CYS B 1 53 ? -1.796 22.875 10.375 1 96.94 53 CYS B C 1
ATOM 2270 O O . CYS B 1 53 ? -2.367 22.672 11.453 1 96.94 53 CYS B O 1
ATOM 2272 N N . GLY B 1 54 ? -2.287 23.766 9.5 1 95.81 54 GLY B N 1
ATOM 2273 C CA . GLY B 1 54 ? -3.518 24.484 9.781 1 95.81 54 GLY B CA 1
ATOM 2274 C C . GLY B 1 54 ? -3.494 25.219 11.109 1 95.81 54 GLY B C 1
ATOM 2275 O O . GLY B 1 54 ? -2.5 25.859 11.453 1 95.81 54 GLY B O 1
ATOM 2276 N N . VAL B 1 55 ? -4.59 25.141 11.852 1 94.94 55 VAL B N 1
ATOM 2277 C CA . VAL B 1 55 ? -4.723 25.891 13.086 1 94.94 55 VAL B CA 1
ATOM 2278 C C . VAL B 1 55 ? -4.082 25.125 14.242 1 94.94 55 VAL B C 1
ATOM 2280 O O . VAL B 1 55 ? -4.184 25.531 15.398 1 94.94 55 VAL B O 1
ATOM 2283 N N . GLY B 1 56 ? -3.494 24 13.945 1 96.56 56 GLY B N 1
ATOM 2284 C CA . GLY B 1 56 ? -2.713 23.266 14.938 1 96.56 56 GLY B CA 1
ATOM 2285 C C . GLY B 1 56 ? -3.473 22.109 15.562 1 96.56 56 GLY B C 1
ATOM 2286 O O . GLY B 1 56 ? -3.062 21.578 16.594 1 96.56 56 GLY B O 1
ATOM 2287 N N . ARG B 1 57 ? -4.609 21.656 14.93 1 93.81 57 ARG B N 1
ATOM 2288 C CA . ARG B 1 57 ? -5.43 20.578 15.492 1 93.81 57 ARG B CA 1
ATOM 2289 C C . ARG B 1 57 ? -4.613 19.312 15.695 1 93.81 57 ARG B C 1
ATOM 2291 O O . ARG B 1 57 ? -4.711 18.656 16.734 1 93.81 57 ARG B O 1
ATOM 2298 N N . LEU B 1 58 ? -3.82 18.969 14.711 1 96.88 58 LEU B N 1
ATOM 2299 C CA . LEU B 1 58 ? -3.016 17.75 14.797 1 96.88 58 LEU B CA 1
ATOM 2300 C C . LEU B 1 58 ? -1.592 18.078 15.234 1 96.88 58 LEU B C 1
ATOM 2302 O O . LEU B 1 58 ? -0.904 17.219 15.797 1 96.88 58 LEU B O 1
ATOM 2306 N N . LEU B 1 59 ? -1.164 19.281 15.062 1 97.88 59 LEU B N 1
ATOM 2307 C CA . LEU B 1 59 ? 0.17 19.734 15.438 1 97.88 59 LEU B CA 1
ATOM 2308 C C . LEU B 1 59 ? 0.351 19.703 16.953 1 97.88 59 LEU B C 1
ATOM 2310 O O . LEU B 1 59 ? 1.392 19.266 17.453 1 97.88 59 LEU B O 1
ATOM 2314 N N . ILE B 1 60 ? -0.602 20.125 17.688 1 97.75 60 ILE B N 1
ATOM 2315 C CA . ILE B 1 60 ? -0.511 20.312 19.141 1 97.75 60 ILE B CA 1
ATOM 2316 C C . ILE B 1 60 ? -0.399 18.938 19.812 1 97.75 60 ILE B C 1
ATOM 2318 O O . ILE B 1 60 ? 0.517 18.719 20.609 1 97.75 60 ILE B O 1
ATOM 2322 N N . PRO B 1 61 ? -1.291 18.016 19.484 1 97.69 61 PRO B N 1
ATOM 2323 C CA . PRO B 1 61 ? -1.084 16.703 20.094 1 97.69 61 PRO B CA 1
ATOM 2324 C C . PRO B 1 61 ? 0.241 16.062 19.672 1 97.69 61 PRO B C 1
ATOM 2326 O O . PRO B 1 61 ? 0.84 15.312 20.453 1 97.69 61 PRO B O 1
ATOM 2329 N N . LEU B 1 62 ? 0.728 16.281 18.5 1 98.38 62 LEU B N 1
ATOM 2330 C CA . LEU B 1 62 ? 2.037 15.797 18.078 1 98.38 62 LEU B CA 1
ATOM 2331 C C . LEU B 1 62 ? 3.143 16.406 18.938 1 98.38 62 LEU B C 1
ATOM 2333 O O . LEU B 1 62 ? 4.066 15.703 19.359 1 98.38 62 LEU B O 1
ATOM 2337 N N . ALA B 1 63 ? 3.02 17.656 19.234 1 98.31 63 ALA B N 1
ATOM 2338 C CA . ALA B 1 63 ? 4.016 18.359 20.031 1 98.31 63 ALA B CA 1
ATOM 2339 C C . ALA B 1 63 ? 4.086 17.797 21.453 1 98.31 63 ALA B C 1
ATOM 2341 O O . ALA B 1 63 ? 5.145 17.828 22.078 1 98.31 63 ALA B O 1
ATOM 2342 N N . ARG B 1 64 ? 3.027 17.266 21.938 1 97.31 64 ARG B N 1
ATOM 2343 C CA . ARG B 1 64 ? 2.971 16.75 23.297 1 97.31 64 ARG B CA 1
ATOM 2344 C C . ARG B 1 64 ? 3.738 15.438 23.422 1 97.31 64 ARG B C 1
ATOM 2346 O O . ARG B 1 64 ? 4.109 15.031 24.531 1 97.31 64 ARG B O 1
ATOM 2353 N N . ILE B 1 65 ? 3.988 14.805 22.312 1 96.69 65 ILE B N 1
ATOM 2354 C CA . ILE B 1 65 ? 4.637 13.5 22.391 1 96.69 65 ILE B CA 1
ATOM 2355 C C . ILE B 1 65 ? 6.008 13.562 21.719 1 96.69 65 ILE B C 1
ATOM 2357 O O . ILE B 1 65 ? 6.73 12.562 21.672 1 96.69 65 ILE B O 1
ATOM 2361 N N . ALA B 1 66 ? 6.336 14.711 21.156 1 98.31 66 ALA B N 1
ATOM 2362 C CA . ALA B 1 66 ? 7.609 14.906 20.469 1 98.31 66 ALA B CA 1
ATOM 2363 C C . ALA B 1 66 ? 8.531 15.82 21.281 1 98.31 66 ALA B C 1
ATOM 2365 O O . ALA B 1 66 ? 8.078 16.562 22.156 1 98.31 66 ALA B O 1
ATOM 2366 N N . GLU B 1 67 ? 9.82 15.766 21.016 1 98 67 GLU B N 1
ATOM 2367 C CA . GLU B 1 67 ? 10.742 16.734 21.594 1 98 67 GLU B CA 1
ATOM 2368 C C . GLU B 1 67 ? 10.586 18.109 20.938 1 98 67 GLU B C 1
ATOM 2370 O O . GLU B 1 67 ? 10.578 19.125 21.625 1 98 67 GLU B O 1
ATOM 2375 N N . GLU B 1 68 ? 10.469 18.094 19.688 1 98.25 68 GLU B N 1
ATOM 2376 C CA . GLU B 1 68 ? 10.234 19.312 18.922 1 98.25 68 GLU B CA 1
ATOM 2377 C C . GLU B 1 68 ? 9.422 19.031 17.656 1 98.25 68 GLU B C 1
ATOM 2379 O O . GLU B 1 68 ? 9.547 17.953 17.062 1 98.25 68 GLU B O 1
ATOM 2384 N N . VAL B 1 69 ? 8.617 19.984 17.25 1 98.62 69 VAL B N 1
ATOM 2385 C CA . VAL B 1 69 ? 7.781 19.844 16.078 1 98.62 69 VAL B CA 1
ATOM 2386 C C . VAL B 1 69 ? 7.867 21.109 15.219 1 98.62 69 VAL B C 1
ATOM 2388 O O . VAL B 1 69 ? 7.844 22.219 15.742 1 98.62 69 VAL B O 1
ATOM 2391 N N . THR B 1 70 ? 8.047 20.906 13.953 1 98.75 70 THR B N 1
ATOM 2392 C CA . THR B 1 70 ? 7.895 21.984 12.984 1 98.75 70 THR B CA 1
ATOM 2393 C C . THR B 1 70 ? 6.562 21.859 12.242 1 98.75 70 THR B C 1
ATOM 2395 O O . THR B 1 70 ? 6.246 20.797 11.695 1 98.75 70 THR B O 1
ATOM 2398 N N . GLY B 1 71 ? 5.781 22.875 12.328 1 98.5 71 GLY B N 1
ATOM 2399 C CA . GLY B 1 71 ? 4.562 22.969 11.547 1 98.5 71 GLY B CA 1
ATOM 2400 C C . GLY B 1 71 ? 4.703 23.875 10.336 1 98.5 71 GLY B C 1
ATOM 2401 O O . GLY B 1 71 ? 5.184 25 10.453 1 98.5 71 GLY B O 1
ATOM 2402 N N . VAL B 1 72 ? 4.273 23.328 9.164 1 98.25 72 VAL B N 1
ATOM 2403 C CA . VAL B 1 72 ? 4.375 24.094 7.918 1 98.25 72 VAL B CA 1
ATOM 2404 C C . VAL B 1 72 ? 2.986 24.297 7.32 1 98.25 72 VAL B C 1
ATOM 2406 O O . VAL B 1 72 ? 2.172 23.359 7.297 1 98.25 72 VAL B O 1
ATOM 2409 N N . ASP B 1 73 ? 2.732 25.516 6.914 1 96.56 73 ASP B N 1
ATOM 2410 C CA . ASP B 1 73 ? 1.497 25.828 6.199 1 96.56 73 ASP B CA 1
ATOM 2411 C C . ASP B 1 73 ? 1.697 27 5.238 1 96.56 73 ASP B C 1
ATOM 2413 O O . ASP B 1 73 ? 2.525 27.875 5.484 1 96.56 73 ASP B O 1
ATOM 2417 N N . VAL B 1 74 ? 0.943 26.969 4.156 1 95.19 74 VAL B N 1
ATOM 2418 C CA . VAL B 1 74 ? 1.098 28 3.129 1 95.19 74 VAL B CA 1
ATOM 2419 C C . VAL B 1 74 ? 0.389 29.281 3.568 1 95.19 74 VAL B C 1
ATOM 2421 O O . VAL B 1 74 ? 0.711 30.375 3.09 1 95.19 74 VAL B O 1
ATOM 2424 N N . SER B 1 75 ? -0.566 29.203 4.504 1 93.94 75 SER B N 1
ATOM 2425 C CA . SER B 1 75 ? -1.409 30.328 4.91 1 93.94 75 SER B CA 1
ATOM 2426 C C . SER B 1 75 ? -0.866 31 6.168 1 93.94 75 SER B C 1
ATOM 2428 O O . SER B 1 75 ? -0.852 30.391 7.242 1 93.94 75 SER B O 1
ATOM 2430 N N . ASP B 1 76 ? -0.589 32.344 6.055 1 94.94 76 ASP B N 1
ATOM 2431 C CA . ASP B 1 76 ? -0.16 33.125 7.219 1 94.94 76 ASP B CA 1
ATOM 2432 C C . ASP B 1 76 ? -1.255 33.156 8.281 1 94.94 76 ASP B C 1
ATOM 2434 O O . ASP B 1 76 ? -0.965 33.125 9.477 1 94.94 76 ASP B O 1
ATOM 2438 N N . ALA B 1 77 ? -2.398 33.25 7.805 1 93.19 77 ALA B N 1
ATOM 2439 C CA . ALA B 1 77 ? -3.527 33.312 8.727 1 93.19 77 ALA B CA 1
ATOM 2440 C C . ALA B 1 77 ? -3.631 32.031 9.555 1 93.19 77 ALA B C 1
ATOM 2442 O O . ALA B 1 77 ? -3.879 32.062 10.758 1 93.19 77 ALA B O 1
ATOM 2443 N N . MET B 1 78 ? -3.471 30.875 8.914 1 94.31 78 MET B N 1
ATOM 2444 C CA . MET B 1 78 ? -3.494 29.594 9.617 1 94.31 78 MET B CA 1
ATOM 2445 C C . MET B 1 78 ? -2.35 29.5 10.617 1 94.31 78 MET B C 1
ATOM 2447 O O . MET B 1 78 ? -2.545 29.062 11.75 1 94.31 78 MET B O 1
ATOM 2451 N N . LEU B 1 79 ? -1.173 29.969 10.25 1 96.62 79 LEU B N 1
ATOM 2452 C CA . LEU B 1 79 ? -0.007 29.922 11.125 1 96.62 79 LEU B CA 1
ATOM 2453 C C . LEU B 1 79 ? -0.208 30.797 12.344 1 96.62 79 LEU B C 1
ATOM 2455 O O . LEU B 1 79 ? 0.185 30.438 13.453 1 96.62 79 LEU B O 1
ATOM 2459 N N . GLU B 1 80 ? -0.803 31.953 12.164 1 97 80 GLU B N 1
ATOM 2460 C CA . GLU B 1 80 ? -1.078 32.844 13.281 1 97 80 GLU B CA 1
ATOM 2461 C C . GLU B 1 80 ? -2.064 32.219 14.258 1 97 80 GLU B C 1
ATOM 2463 O O . GLU B 1 80 ? -1.878 32.281 15.477 1 97 80 GLU B O 1
ATOM 2468 N N . GLU B 1 81 ? -3.07 31.594 13.68 1 95.69 81 GLU B N 1
ATOM 2469 C CA . GLU B 1 81 ? -4.035 30.906 14.523 1 95.69 81 GLU B CA 1
ATOM 2470 C C . GLU B 1 81 ? -3.383 29.75 15.266 1 95.69 81 GLU B C 1
ATOM 2472 O O . GLU B 1 81 ? -3.68 29.5 16.438 1 95.69 81 GLU B O 1
ATOM 2477 N N . ALA B 1 82 ? -2.506 29.047 14.602 1 95.94 82 ALA B N 1
ATOM 2478 C CA . ALA B 1 82 ? -1.784 27.938 15.234 1 95.94 82 ALA B CA 1
ATOM 2479 C C . ALA B 1 82 ? -0.93 28.438 16.391 1 95.94 82 ALA B C 1
ATOM 2481 O O . ALA B 1 82 ? -0.878 27.797 17.453 1 95.94 82 ALA B O 1
ATOM 2482 N N . ARG B 1 83 ? -0.315 29.562 16.203 1 97.94 83 ARG B N 1
ATOM 2483 C CA . ARG B 1 83 ? 0.506 30.156 17.25 1 97.94 83 ARG B CA 1
ATOM 2484 C C . ARG B 1 83 ? -0.328 30.469 18.484 1 97.94 83 ARG B C 1
ATOM 2486 O O . ARG B 1 83 ? 0.072 30.141 19.609 1 97.94 83 ARG B O 1
ATOM 2493 N N . LYS B 1 84 ? -1.444 31.047 18.281 1 96.94 84 LYS B N 1
ATOM 2494 C CA . LYS B 1 84 ? -2.348 31.375 19.375 1 96.94 84 LYS B CA 1
ATOM 2495 C C . LYS B 1 84 ? -2.812 30.125 20.109 1 96.94 84 LYS B C 1
ATOM 2497 O O . LYS B 1 84 ? -2.854 30.094 21.344 1 96.94 84 LYS B O 1
ATOM 2502 N N . ASN B 1 85 ? -3.139 29.125 19.297 1 95.44 85 ASN B N 1
ATOM 2503 C CA . ASN B 1 85 ? -3.631 27.891 19.891 1 95.44 85 ASN B CA 1
ATOM 2504 C C . ASN B 1 85 ? -2.535 27.156 20.672 1 95.44 85 ASN B C 1
ATOM 2506 O O . ASN B 1 85 ? -2.793 26.609 21.75 1 95.44 85 ASN B O 1
ATOM 2510 N N . CYS B 1 86 ? -1.334 27.172 20.203 1 97.12 86 CYS B N 1
ATOM 2511 C CA . CYS B 1 86 ? -0.207 26.609 20.938 1 97.12 86 CYS B CA 1
ATOM 2512 C C . CYS B 1 86 ? -0.005 27.328 22.266 1 97.12 86 CYS B C 1
ATOM 2514 O O . CYS B 1 86 ? 0.159 26.672 23.312 1 97.12 86 CYS B O 1
ATOM 2516 N N . ALA B 1 87 ? -0.075 28.641 22.234 1 97.06 87 ALA B N 1
ATOM 2517 C CA . ALA B 1 87 ? 0.095 29.438 23.453 1 97.06 87 ALA B CA 1
ATOM 2518 C C . ALA B 1 87 ? -1.012 29.156 24.453 1 97.06 87 ALA B C 1
ATOM 2520 O O . ALA B 1 87 ? -0.743 28.969 25.641 1 97.06 87 ALA B O 1
ATOM 2521 N N . ALA B 1 88 ? -2.178 29.078 23.938 1 95.12 88 ALA B N 1
ATOM 2522 C CA . ALA B 1 88 ? -3.338 28.828 24.797 1 95.12 88 ALA B CA 1
ATOM 2523 C C . ALA B 1 88 ? -3.232 27.484 25.484 1 95.12 88 ALA B C 1
ATOM 2525 O O . ALA B 1 88 ? -3.76 27.297 26.594 1 95.12 88 ALA B O 1
ATOM 2526 N N . GLN B 1 89 ? -2.543 26.609 24.844 1 95.25 89 GLN B N 1
ATOM 2527 C CA . GLN B 1 89 ? -2.447 25.266 25.391 1 95.25 89 GLN B CA 1
ATOM 2528 C C . GLN B 1 89 ? -1.068 25 26 1 95.25 89 GLN B C 1
ATOM 2530 O O . GLN B 1 89 ? -0.72 23.859 26.297 1 95.25 89 GLN B O 1
ATOM 2535 N N . SER B 1 90 ? -0.226 26.016 26.078 1 96.88 90 SER B N 1
ATOM 2536 C CA . SER B 1 90 ? 1.085 26 26.719 1 96.88 90 SER B CA 1
ATOM 2537 C C . SER B 1 90 ? 2.039 25.047 26.016 1 96.88 90 SER B C 1
ATOM 2539 O O . SER B 1 90 ? 2.771 24.297 26.672 1 96.88 90 SER B O 1
ATOM 2541 N N . VAL B 1 91 ? 1.885 25 24.719 1 97.19 91 VAL B N 1
ATOM 2542 C CA . VAL B 1 91 ? 2.805 24.234 23.875 1 97.19 91 VAL B CA 1
ATOM 2543 C C . VAL B 1 91 ? 3.92 25.141 23.375 1 97.19 91 VAL B C 1
ATOM 2545 O O . VAL B 1 91 ? 3.662 26.109 22.641 1 97.19 91 VAL B O 1
ATOM 2548 N N . ARG B 1 92 ? 5.195 24.812 23.734 1 97.19 92 ARG B N 1
ATOM 2549 C CA . ARG B 1 92 ? 6.281 25.75 23.484 1 97.19 92 ARG B CA 1
ATOM 2550 C C . ARG B 1 92 ? 7.324 25.156 22.562 1 97.19 92 ARG B C 1
ATOM 2552 O O . ARG B 1 92 ? 8.234 25.844 22.109 1 97.19 92 ARG B O 1
ATOM 2559 N N . ASN B 1 93 ? 7.211 23.875 22.219 1 98.31 93 ASN B N 1
ATOM 2560 C CA . ASN B 1 93 ? 8.219 23.203 21.422 1 98.31 93 ASN B CA 1
ATOM 2561 C C . ASN B 1 93 ? 7.816 23.125 19.953 1 98.31 93 ASN B C 1
ATOM 2563 O O . ASN B 1 93 ? 8.078 22.125 19.281 1 98.31 93 ASN B O 1
ATOM 2567 N N . VAL B 1 94 ? 7.125 24.109 19.484 1 98.56 94 VAL B N 1
ATOM 2568 C CA . VAL B 1 94 ? 6.637 24.156 18.109 1 98.56 94 VAL B CA 1
ATOM 2569 C C . VAL B 1 94 ? 7.273 25.328 17.359 1 98.56 94 VAL B C 1
ATOM 2571 O O . VAL B 1 94 ? 7.293 26.453 17.859 1 98.56 94 VAL B O 1
ATOM 2574 N N . LEU B 1 95 ? 7.824 25.031 16.234 1 98.12 95 LEU B N 1
ATOM 2575 C CA . LEU B 1 95 ? 8.258 26.047 15.281 1 98.12 95 LEU B CA 1
ATOM 2576 C C . LEU B 1 95 ? 7.316 26.109 14.086 1 98.12 95 LEU B C 1
ATOM 2578 O O . LEU B 1 95 ? 7.09 25.109 13.414 1 98.12 95 LEU B O 1
ATOM 2582 N N . LEU B 1 96 ? 6.754 27.25 13.852 1 98.12 96 LEU B N 1
ATOM 2583 C CA . LEU B 1 96 ? 5.84 27.438 12.727 1 98.12 96 LEU B CA 1
ATOM 2584 C C . LEU B 1 96 ? 6.539 28.125 11.562 1 98.12 96 LEU B C 1
ATOM 2586 O O . LEU B 1 96 ? 7.148 29.188 11.742 1 98.12 96 LEU B O 1
ATOM 2590 N N . VAL B 1 97 ? 6.402 27.5 10.359 1 97.12 97 VAL B N 1
ATOM 2591 C CA . VAL B 1 97 ? 7.145 27.969 9.188 1 97.12 97 VAL B CA 1
ATOM 2592 C C . VAL B 1 97 ? 6.199 28.094 8 1 97.12 97 VAL B C 1
ATOM 2594 O O . VAL B 1 97 ? 5.324 27.25 7.793 1 97.12 97 VAL B O 1
ATOM 2597 N N . LYS B 1 98 ? 6.398 29.141 7.27 1 96.56 98 LYS B N 1
ATOM 2598 C CA . LYS B 1 98 ? 5.633 29.312 6.039 1 96.56 98 LYS B CA 1
ATOM 2599 C C . LYS B 1 98 ? 6.156 28.406 4.93 1 96.56 98 LYS B C 1
ATOM 2601 O O . LYS B 1 98 ? 7.367 28.312 4.719 1 96.56 98 LYS B O 1
ATOM 2606 N N . SER B 1 99 ? 5.199 27.734 4.281 1 93.75 99 SER B N 1
ATOM 2607 C CA . SER B 1 99 ? 5.57 26.844 3.193 1 93.75 99 SER B CA 1
ATOM 2608 C C . SER B 1 99 ? 5.863 27.609 1.912 1 93.75 99 SER B C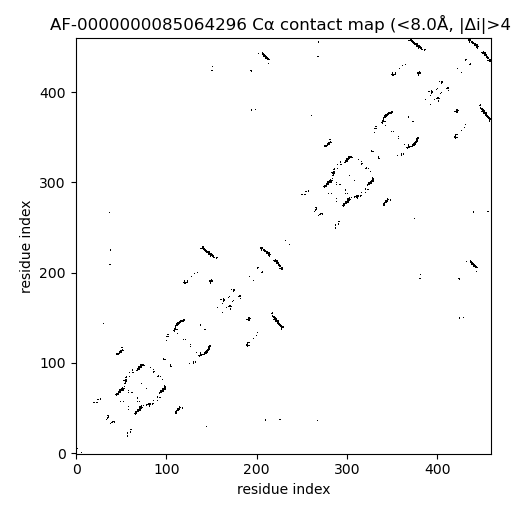 1
ATOM 2610 O O . SER B 1 99 ? 5.156 28.562 1.579 1 93.75 99 SER B O 1
ATOM 2612 N N . ASP B 1 100 ? 6.914 27.203 1.255 1 90.69 100 ASP B N 1
ATOM 2613 C CA . ASP B 1 100 ? 7.152 27.594 -0.132 1 90.69 100 ASP B CA 1
ATOM 2614 C C . ASP B 1 100 ? 7.359 26.359 -1.018 1 90.69 100 ASP B C 1
ATOM 2616 O O . ASP B 1 100 ? 7.352 25.234 -0.53 1 90.69 100 ASP B O 1
ATOM 2620 N N . ASP B 1 101 ? 7.43 26.516 -2.252 1 88.25 101 ASP B N 1
ATOM 2621 C CA . ASP B 1 101 ? 7.438 25.391 -3.195 1 88.25 101 ASP B CA 1
ATOM 2622 C C . ASP B 1 101 ? 8.672 24.516 -3.002 1 88.25 101 ASP B C 1
ATOM 2624 O O . ASP B 1 101 ? 8.672 23.344 -3.379 1 88.25 101 ASP B O 1
ATOM 2628 N N . ALA B 1 102 ? 9.656 25.047 -2.346 1 89.5 102 ALA B N 1
ATOM 2629 C CA . ALA B 1 102 ? 10.914 24.312 -2.188 1 89.5 102 ALA B CA 1
ATOM 2630 C C . ALA B 1 102 ? 11.133 23.906 -0.733 1 89.5 102 ALA B C 1
ATOM 2632 O O . ALA B 1 102 ? 12.133 23.266 -0.404 1 89.5 102 ALA B O 1
ATOM 2633 N N . LEU B 1 103 ? 10.195 24.203 0.076 1 94.19 103 LEU B N 1
ATOM 2634 C CA . LEU B 1 103 ? 10.359 23.953 1.504 1 94.19 103 LEU B CA 1
ATOM 2635 C C . LEU B 1 103 ? 11.719 24.453 1.986 1 94.19 103 LEU B C 1
ATOM 2637 O O . LEU B 1 103 ? 12.414 23.75 2.725 1 94.19 103 LEU B O 1
ATOM 2641 N N . SER B 1 104 ? 12.07 25.609 1.586 1 92.56 104 SER B N 1
ATOM 2642 C CA . SER B 1 104 ? 13.422 26.141 1.753 1 92.56 104 SER B CA 1
ATOM 2643 C C . SER B 1 104 ? 13.68 26.547 3.199 1 92.56 104 SER B C 1
ATOM 2645 O O . SER B 1 104 ? 14.836 26.688 3.615 1 92.56 104 SER B O 1
ATOM 2647 N N . LEU B 1 105 ? 12.688 26.75 3.984 1 93.5 105 LEU B N 1
ATOM 2648 C CA . LEU B 1 105 ? 12.859 27.234 5.348 1 93.5 105 LEU B CA 1
ATOM 2649 C C . LEU B 1 105 ? 13.062 26.094 6.32 1 93.5 105 LEU B C 1
ATOM 2651 O O . LEU B 1 105 ? 13.328 26.312 7.504 1 93.5 105 LEU B O 1
ATOM 2655 N N . LEU B 1 106 ? 12.836 24.875 5.801 1 94.12 106 LEU B N 1
ATOM 2656 C CA . LEU B 1 106 ? 13.078 23.703 6.641 1 94.12 106 LEU B CA 1
ATOM 2657 C C . LEU B 1 106 ? 14.57 23.406 6.73 1 94.12 106 LEU B C 1
ATOM 2659 O O . LEU B 1 106 ? 15.305 23.594 5.754 1 94.12 106 LEU B O 1
ATOM 2663 N N . ASP B 1 107 ? 14.961 23.047 7.941 1 91.38 107 ASP B N 1
ATOM 2664 C CA . ASP B 1 107 ? 16.359 22.703 8.148 1 91.38 107 ASP B CA 1
ATOM 2665 C C . ASP B 1 107 ? 16.5 21.266 8.672 1 91.38 107 ASP B C 1
ATOM 2667 O O . ASP B 1 107 ? 15.68 20.828 9.477 1 91.38 107 ASP B O 1
ATOM 2671 N N . GLY B 1 108 ? 17.469 20.547 8.109 1 95.38 108 GLY B N 1
ATOM 2672 C CA . GLY B 1 108 ? 17.781 19.219 8.609 1 95.38 108 GLY B CA 1
ATOM 2673 C C . GLY B 1 108 ? 16.75 18.172 8.234 1 95.38 108 GLY B C 1
ATOM 2674 O O . GLY B 1 108 ? 16.078 18.312 7.203 1 95.38 108 GLY B O 1
ATOM 2675 N N . THR B 1 109 ? 16.812 17.047 8.992 1 97.75 109 THR B N 1
ATOM 2676 C CA . THR B 1 109 ? 15.898 15.938 8.75 1 97.75 109 THR B CA 1
ATOM 2677 C C . THR B 1 109 ? 15 15.703 9.961 1 97.75 109 THR B C 1
ATOM 2679 O O . THR B 1 109 ? 15.234 16.266 11.039 1 97.75 109 THR B O 1
ATOM 2682 N N . TYR B 1 110 ? 13.977 15.031 9.766 1 98.62 110 TYR B N 1
ATOM 2683 C CA . TYR B 1 110 ? 12.969 14.719 10.773 1 98.62 110 TYR B CA 1
ATOM 2684 C C . TYR B 1 110 ? 12.797 13.211 10.922 1 98.62 110 TYR B C 1
ATOM 2686 O O . TYR B 1 110 ? 12.867 12.469 9.938 1 98.62 110 TYR B O 1
ATOM 2694 N N . ASP B 1 111 ? 12.539 12.734 12.18 1 98.56 111 ASP B N 1
ATOM 2695 C CA . ASP B 1 111 ? 12.352 11.297 12.367 1 98.56 111 ASP B CA 1
ATOM 2696 C C . ASP B 1 111 ? 10.891 10.906 12.18 1 98.56 111 ASP B C 1
ATOM 2698 O O . ASP B 1 111 ? 10.562 9.719 12.102 1 98.56 111 ASP B O 1
ATOM 2702 N N . PHE B 1 112 ? 10.047 11.945 12.094 1 98.81 112 PHE B N 1
ATOM 2703 C CA . PHE B 1 112 ? 8.633 11.703 11.828 1 98.81 112 PHE B CA 1
ATOM 2704 C C . PHE B 1 112 ? 8.039 12.82 10.977 1 98.81 112 PHE B C 1
ATOM 2706 O O . PHE B 1 112 ? 8.219 14 11.281 1 98.81 11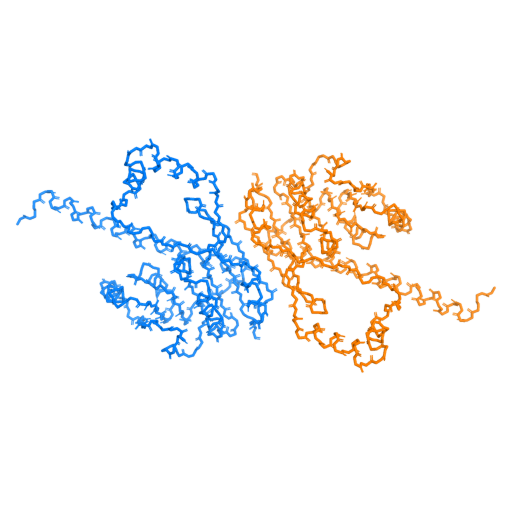2 PHE B O 1
ATOM 2713 N N . ILE B 1 113 ? 7.367 12.484 9.852 1 98.88 113 ILE B N 1
ATOM 2714 C CA . ILE B 1 113 ? 6.684 13.445 8.984 1 98.88 113 ILE B CA 1
ATOM 2715 C C . ILE B 1 113 ? 5.23 13.016 8.789 1 98.88 113 ILE B C 1
ATOM 2717 O O . ILE B 1 113 ? 4.957 11.867 8.422 1 98.88 113 ILE B O 1
ATOM 2721 N N . HIS B 1 114 ? 4.352 13.914 9.086 1 98.88 114 HIS B N 1
ATOM 2722 C CA . HIS B 1 114 ? 2.924 13.633 8.969 1 98.88 114 HIS B CA 1
ATOM 2723 C C . HIS B 1 114 ? 2.213 14.719 8.164 1 98.88 114 HIS B C 1
ATOM 2725 O O . HIS B 1 114 ? 2.602 15.891 8.219 1 98.88 114 HIS B O 1
ATOM 2731 N N . SER B 1 115 ? 1.277 14.391 7.324 1 98.69 115 SER B N 1
ATOM 2732 C CA . SER B 1 115 ? 0.367 15.258 6.582 1 98.69 115 SER B CA 1
ATOM 2733 C C . SER B 1 115 ? -0.979 14.578 6.355 1 98.69 115 SER B C 1
ATOM 2735 O O . SER B 1 115 ? -1.035 13.445 5.883 1 98.69 115 SER B O 1
ATOM 2737 N N . PHE B 1 116 ? -1.999 15.219 6.715 1 97.62 116 PHE B N 1
ATOM 2738 C CA . PHE B 1 116 ? -3.322 14.602 6.672 1 97.62 116 PHE B CA 1
ATOM 2739 C C . PHE B 1 116 ? -4.336 15.555 6.043 1 97.62 116 PHE B C 1
ATOM 2741 O O . PHE B 1 116 ? -4.543 16.656 6.535 1 97.62 116 PHE B O 1
ATOM 2748 N N . ILE B 1 117 ? -4.926 15.094 4.941 1 95.69 117 ILE B N 1
ATOM 2749 C CA . ILE B 1 117 ? -5.965 15.82 4.219 1 95.69 117 ILE B CA 1
ATOM 2750 C C . ILE B 1 117 ? -5.422 17.172 3.764 1 95.69 117 ILE B C 1
ATOM 2752 O O . ILE B 1 117 ? -6.074 18.203 3.939 1 95.69 117 ILE B O 1
ATOM 2756 N N . VAL B 1 118 ? -4.254 17.188 3.195 1 96.62 118 VAL B N 1
ATOM 2757 C CA . VAL B 1 118 ? -3.582 18.406 2.73 1 96.62 118 VAL B CA 1
ATOM 2758 C C . VAL B 1 118 ? -3.281 18.281 1.238 1 96.62 118 VAL B C 1
ATOM 2760 O O . VAL B 1 118 ? -3.682 19.141 0.45 1 96.62 118 VAL B O 1
ATOM 2763 N N . PHE B 1 119 ? -2.672 17.172 0.825 1 97.75 119 PHE B N 1
ATOM 2764 C CA . PHE B 1 119 ? -2.207 17.016 -0.548 1 97.75 119 PHE B CA 1
ATOM 2765 C C . PHE B 1 119 ? -3.373 17.062 -1.526 1 97.75 119 PHE B C 1
ATOM 2767 O O . PHE B 1 119 ? -3.225 17.547 -2.652 1 97.75 119 PHE B O 1
ATOM 2774 N N . GLN B 1 120 ? -4.504 16.609 -1.109 1 96.06 120 GLN B N 1
ATOM 2775 C CA . GLN B 1 120 ? -5.668 16.594 -1.988 1 96.06 120 GLN B CA 1
ATOM 2776 C C . GLN B 1 120 ? -6.07 18 -2.395 1 96.06 120 GLN B C 1
ATOM 2778 O O . GLN B 1 120 ? -6.859 18.188 -3.322 1 96.06 120 GLN B O 1
ATOM 2783 N N . HIS B 1 121 ? -5.523 19.047 -1.752 1 95.19 121 HIS B N 1
ATOM 2784 C CA . HIS B 1 121 ? -5.832 20.438 -2.07 1 95.19 121 HIS B CA 1
ATOM 2785 C C . HIS B 1 121 ? -4.664 21.109 -2.787 1 95.19 121 HIS B C 1
ATOM 2787 O O . HIS B 1 121 ? -4.668 22.328 -2.98 1 95.19 121 HIS B O 1
ATOM 2793 N N . ILE B 1 122 ? -3.689 20.375 -3.184 1 96.31 122 ILE B N 1
ATOM 2794 C CA . ILE B 1 122 ? -2.521 20.859 -3.92 1 96.31 122 ILE B CA 1
ATOM 2795 C C . ILE B 1 122 ? -2.516 20.25 -5.32 1 96.31 122 ILE B C 1
ATOM 2797 O O . ILE B 1 122 ? -2.631 19.031 -5.48 1 96.31 122 ILE B O 1
ATOM 2801 N N . PRO B 1 123 ? -2.369 21.125 -6.328 1 96.69 123 PRO B N 1
ATOM 2802 C CA . PRO B 1 123 ? -2.279 20.562 -7.68 1 96.69 123 PRO B CA 1
ATOM 2803 C C . PRO B 1 123 ? -1.244 19.453 -7.785 1 96.69 123 PRO B C 1
ATOM 2805 O O . PRO B 1 123 ? -0.173 19.531 -7.18 1 96.69 123 PRO B O 1
ATOM 2808 N N . VAL B 1 124 ? -1.499 18.484 -8.578 1 97.56 124 VAL B N 1
ATOM 2809 C CA . VAL B 1 124 ? -0.819 17.188 -8.562 1 97.56 124 VAL B CA 1
ATOM 2810 C C . VAL B 1 124 ? 0.673 17.391 -8.812 1 97.56 124 VAL B C 1
ATOM 2812 O O . VAL B 1 124 ? 1.51 16.906 -8.047 1 97.56 124 VAL B O 1
ATOM 2815 N N . GLN B 1 125 ? 1.057 18.125 -9.852 1 97.06 125 GLN B N 1
ATOM 2816 C CA . GLN B 1 125 ? 2.467 18.297 -10.188 1 97.06 125 GLN B CA 1
ATOM 2817 C C . GLN B 1 125 ? 3.223 18.953 -9.039 1 97.06 125 GLN B C 1
ATOM 2819 O O . GLN B 1 125 ? 4.332 18.547 -8.695 1 97.06 125 GLN B O 1
ATOM 2824 N N . ARG B 1 126 ? 2.58 19.953 -8.484 1 97.12 126 ARG B N 1
ATOM 2825 C CA . ARG B 1 126 ? 3.168 20.625 -7.34 1 97.12 126 ARG B CA 1
ATOM 2826 C C . ARG B 1 126 ? 3.242 19.703 -6.129 1 97.12 126 ARG B C 1
ATOM 2828 O O . ARG B 1 126 ? 4.262 19.656 -5.441 1 97.12 126 ARG B O 1
ATOM 2835 N N . GLY B 1 127 ? 2.193 18.969 -5.883 1 97.94 127 GLY B N 1
ATOM 2836 C CA . GLY B 1 127 ? 2.146 18.047 -4.758 1 97.94 127 GLY B CA 1
ATOM 2837 C C . GLY B 1 127 ? 3.186 16.938 -4.84 1 97.94 127 GLY B C 1
ATOM 2838 O O . GLY B 1 127 ? 3.797 16.578 -3.832 1 97.94 127 GLY B O 1
ATOM 2839 N N . GLU B 1 128 ? 3.357 16.453 -6.031 1 98.25 128 GLU B N 1
ATOM 2840 C CA . GLU B 1 128 ? 4.355 15.398 -6.227 1 98.25 128 GLU B CA 1
ATOM 2841 C C . GLU B 1 128 ? 5.762 15.914 -5.938 1 98.25 128 GLU B C 1
ATOM 2843 O O . GLU B 1 128 ? 6.578 15.211 -5.34 1 98.25 128 GLU B O 1
ATOM 2848 N N . ARG B 1 129 ? 6.055 17.109 -6.324 1 97.5 129 ARG B N 1
ATOM 2849 C CA . ARG B 1 129 ? 7.348 17.719 -6.035 1 97.5 129 ARG B CA 1
ATOM 2850 C C . ARG B 1 129 ? 7.539 17.922 -4.535 1 97.5 129 ARG B C 1
ATOM 2852 O O . ARG B 1 129 ? 8.617 17.641 -4 1 97.5 129 ARG B O 1
ATOM 2859 N N . LEU B 1 130 ? 6.523 18.406 -3.91 1 98.06 130 LEU B N 1
ATOM 2860 C CA . LEU B 1 130 ? 6.578 18.625 -2.469 1 98.06 130 LEU B CA 1
ATOM 2861 C C . LEU B 1 130 ? 6.762 17.297 -1.729 1 98.06 130 LEU B C 1
ATOM 2863 O O . LEU B 1 130 ? 7.539 17.219 -0.776 1 98.06 130 LEU B O 1
ATOM 2867 N N . PHE B 1 131 ? 6.055 16.297 -2.162 1 98.56 131 PHE B N 1
ATOM 2868 C CA . PHE B 1 131 ? 6.195 14.969 -1.562 1 98.56 131 PHE B CA 1
ATOM 2869 C C . PHE B 1 131 ? 7.625 14.461 -1.698 1 98.56 131 PHE B C 1
ATOM 2871 O O . PHE B 1 131 ? 8.203 13.961 -0.734 1 98.56 131 PHE B O 1
ATOM 2878 N N . ALA B 1 132 ? 8.188 14.633 -2.855 1 97.88 132 ALA B N 1
ATOM 2879 C CA . ALA B 1 132 ? 9.578 14.242 -3.084 1 97.88 132 ALA B CA 1
ATOM 2880 C C . ALA B 1 132 ? 10.516 14.984 -2.139 1 97.88 132 ALA B C 1
ATOM 2882 O O . ALA B 1 132 ? 11.445 14.391 -1.582 1 97.88 132 ALA B O 1
ATOM 2883 N N . GLN B 1 133 ? 10.289 16.234 -1.961 1 97.5 133 GLN B N 1
ATOM 2884 C CA . GLN B 1 133 ? 11.109 17.031 -1.062 1 97.5 133 GLN B CA 1
ATOM 2885 C C . GLN B 1 133 ? 10.961 16.562 0.383 1 97.5 133 GLN B C 1
ATOM 2887 O O . GLN B 1 133 ? 11.945 16.484 1.121 1 97.5 133 GLN B O 1
ATOM 2892 N N . LEU B 1 134 ? 9.75 16.25 0.795 1 98 134 LEU B N 1
ATOM 2893 C CA . LEU B 1 134 ? 9.523 15.742 2.143 1 98 134 LEU B CA 1
ATOM 2894 C C . LEU B 1 134 ? 10.289 14.445 2.375 1 98 134 LEU B C 1
ATOM 2896 O O . LEU B 1 134 ? 10.836 14.227 3.457 1 98 134 LEU B O 1
ATOM 2900 N N . LEU B 1 135 ? 10.328 13.617 1.359 1 97.94 135 LEU B N 1
ATOM 2901 C CA . LEU B 1 135 ? 11.047 12.352 1.476 1 97.94 135 LEU B CA 1
ATOM 2902 C C . LEU B 1 135 ? 12.531 12.586 1.709 1 97.94 135 LEU B C 1
ATOM 2904 O O . LEU B 1 135 ? 13.18 11.828 2.434 1 97.94 135 LEU B O 1
ATOM 2908 N N . THR B 1 136 ? 13.086 13.664 1.174 1 96.56 136 THR B N 1
ATOM 2909 C CA . THR B 1 136 ? 14.5 13.977 1.37 1 96.56 136 THR B CA 1
ATOM 2910 C C . THR B 1 136 ? 14.75 14.484 2.787 1 96.56 136 THR B C 1
ATOM 2912 O O . THR B 1 136 ? 15.891 14.516 3.248 1 96.56 136 THR B O 1
ATOM 2915 N N . ARG B 1 137 ? 13.703 14.883 3.436 1 97.25 137 ARG B N 1
ATOM 2916 C CA . ARG B 1 137 ? 13.82 15.445 4.777 1 97.25 137 ARG B CA 1
ATOM 2917 C C . ARG B 1 137 ? 13.578 14.375 5.84 1 97.25 137 ARG B C 1
ATOM 2919 O O . ARG B 1 137 ? 13.672 14.648 7.039 1 97.25 137 ARG B O 1
ATOM 2926 N N . LEU B 1 138 ? 13.227 13.234 5.391 1 98.06 138 LEU B N 1
ATOM 2927 C CA . LEU B 1 138 ? 13.031 12.125 6.32 1 98.06 138 LEU B CA 1
ATOM 2928 C C . LEU B 1 138 ? 14.367 11.516 6.73 1 98.06 138 LEU B C 1
ATOM 2930 O O . LEU B 1 138 ? 15.148 11.094 5.879 1 98.06 138 LEU B O 1
ATOM 2934 N N . ALA B 1 139 ? 14.672 11.445 8.031 1 97.94 139 ALA B N 1
ATOM 2935 C CA . ALA B 1 139 ? 15.922 10.914 8.562 1 97.94 139 ALA B CA 1
ATOM 2936 C C . ALA B 1 139 ? 16.016 9.406 8.336 1 97.94 139 ALA B C 1
ATOM 2938 O O . ALA B 1 139 ? 14.992 8.727 8.188 1 97.94 139 ALA B O 1
ATOM 2939 N N . PRO B 1 140 ? 17.25 8.891 8.312 1 96.31 140 PRO B N 1
ATOM 2940 C CA . PRO B 1 140 ? 17.359 7.43 8.336 1 96.31 140 PRO B CA 1
ATOM 2941 C C . PRO B 1 140 ? 16.594 6.797 9.492 1 96.31 140 PRO B C 1
ATOM 2943 O O . PRO B 1 140 ? 16.688 7.273 10.633 1 96.31 140 PRO B O 1
ATOM 2946 N N . GLY B 1 141 ? 15.844 5.801 9.125 1 96.88 141 GLY B N 1
ATOM 2947 C CA . GLY B 1 141 ? 15.031 5.156 10.141 1 96.88 141 GLY B CA 1
ATOM 2948 C C . GLY B 1 141 ? 13.766 5.918 10.469 1 96.88 141 GLY B C 1
ATOM 2949 O O . GLY B 1 141 ? 12.938 5.457 11.258 1 96.88 141 GLY B O 1
ATOM 2950 N N . GLY B 1 142 ? 13.617 7.105 9.812 1 98.38 142 GLY B N 1
ATOM 2951 C CA . GLY B 1 142 ? 12.438 7.918 10.07 1 98.38 142 GLY B CA 1
ATOM 2952 C C . GLY B 1 142 ? 11.172 7.348 9.453 1 98.38 142 GLY B C 1
ATOM 2953 O O . GLY B 1 142 ? 11.242 6.492 8.57 1 98.38 142 GLY B O 1
ATOM 2954 N N . ILE B 1 143 ? 10.047 7.824 9.984 1 98.81 143 ILE B N 1
ATOM 2955 C CA . ILE B 1 143 ? 8.758 7.312 9.539 1 98.81 143 ILE B CA 1
ATOM 2956 C C . ILE B 1 143 ? 7.926 8.453 8.961 1 98.81 143 ILE B C 1
ATOM 2958 O O . ILE B 1 143 ? 7.867 9.547 9.531 1 98.81 143 ILE B O 1
ATOM 2962 N N . GLY B 1 144 ? 7.398 8.234 7.754 1 98.88 144 GLY B N 1
ATOM 2963 C CA . GLY B 1 144 ? 6.406 9.109 7.152 1 98.88 144 GLY B CA 1
ATOM 2964 C C . GLY B 1 144 ? 5.004 8.523 7.164 1 98.88 144 GLY B C 1
ATOM 2965 O O . GLY B 1 144 ? 4.824 7.328 6.934 1 98.88 144 GLY B O 1
ATOM 2966 N N . VAL B 1 145 ? 4.023 9.336 7.531 1 98.94 145 VAL B N 1
ATOM 2967 C CA . VAL B 1 145 ? 2.604 9 7.457 1 98.94 145 VAL B CA 1
ATOM 2968 C C . VAL B 1 145 ? 1.854 10.094 6.699 1 98.94 145 VAL B C 1
ATOM 2970 O O . VAL B 1 145 ? 1.606 11.18 7.234 1 98.94 145 VAL B O 1
ATOM 2973 N N . ILE B 1 146 ? 1.47 9.836 5.465 1 98.88 146 ILE B N 1
ATOM 2974 C CA . ILE B 1 146 ? 0.957 10.891 4.598 1 98.88 146 ILE B CA 1
ATOM 2975 C C . ILE B 1 146 ? -0.311 10.414 3.895 1 98.88 146 ILE B C 1
ATOM 2977 O O . ILE B 1 146 ? -0.36 9.289 3.393 1 98.88 146 ILE B O 1
ATOM 2981 N N . HIS B 1 147 ? -1.266 11.273 3.887 1 98.62 147 HIS B N 1
ATOM 2982 C CA . HIS B 1 147 ? -2.566 10.977 3.299 1 98.62 147 HIS B CA 1
ATOM 2983 C C . HIS B 1 147 ? -2.676 11.547 1.888 1 98.62 147 HIS B C 1
ATOM 2985 O O . HIS B 1 147 ? -2.252 12.68 1.636 1 98.62 147 HIS B O 1
ATOM 2991 N N . PHE B 1 148 ? -3.283 10.742 0.926 1 98.62 148 PHE B N 1
ATOM 2992 C CA . PHE B 1 148 ? -3.592 11.18 -0.428 1 98.62 148 PHE B CA 1
ATOM 2993 C C . PHE B 1 148 ? -4.992 10.742 -0.835 1 98.62 148 PHE B C 1
ATOM 2995 O O . PHE B 1 148 ? -5.441 9.656 -0.467 1 98.62 148 PHE B O 1
ATOM 3002 N N . LYS B 1 149 ? -5.633 11.602 -1.565 1 97.75 149 LYS B N 1
ATOM 3003 C CA . LYS B 1 149 ? -6.793 11.133 -2.318 1 97.75 149 LYS B CA 1
ATOM 3004 C C . LYS B 1 149 ? -6.367 10.391 -3.58 1 97.75 149 LYS B C 1
ATOM 3006 O O . LYS B 1 149 ? -5.512 10.867 -4.328 1 97.75 149 LYS B O 1
ATOM 3011 N N . TYR B 1 150 ? -7 9.219 -3.822 1 97.88 150 TYR B N 1
ATOM 3012 C CA . TYR B 1 150 ? -6.57 8.477 -5 1 97.88 150 TYR B CA 1
ATOM 3013 C C . TYR B 1 150 ? -7.754 8.148 -5.902 1 97.88 150 TYR B C 1
ATOM 3015 O O . TYR B 1 150 ? -7.57 7.691 -7.035 1 97.88 150 TYR B O 1
ATOM 3023 N N . GLY B 1 151 ? -8.977 8.367 -5.375 1 95 151 GLY B N 1
ATOM 3024 C CA . GLY B 1 151 ? -10.148 8.039 -6.176 1 95 151 GLY B CA 1
ATOM 3025 C C . GLY B 1 151 ? -11.43 8.633 -5.621 1 95 151 GLY B C 1
ATOM 3026 O O . GLY B 1 151 ? -11.398 9.414 -4.668 1 95 151 GLY B O 1
ATOM 3027 N N . GLN B 1 152 ? -12.492 8.328 -6.324 1 91 152 GLN B N 1
ATOM 3028 C CA . GLN B 1 152 ? -13.805 8.789 -5.891 1 91 152 GLN B CA 1
ATOM 3029 C C . GLN B 1 152 ? -14.898 7.797 -6.289 1 91 152 GLN B C 1
ATOM 3031 O O . GLN B 1 152 ? -14.773 7.102 -7.301 1 91 152 GLN B O 1
ATOM 3036 N N . ASP B 1 153 ? -15.773 7.609 -5.367 1 81.38 153 ASP B N 1
ATOM 3037 C CA . ASP B 1 153 ? -16.938 6.793 -5.684 1 81.38 153 ASP B CA 1
ATOM 3038 C C . ASP B 1 153 ? -17.938 7.57 -6.531 1 81.38 153 ASP B C 1
ATOM 3040 O O . ASP B 1 153 ? -18.359 8.672 -6.164 1 81.38 153 ASP B O 1
ATOM 3044 N N . PHE B 1 154 ? -18.125 7.238 -7.766 1 65.62 154 PHE B N 1
ATOM 3045 C CA . PHE B 1 154 ? -19 7.93 -8.703 1 65.62 154 PHE B CA 1
ATOM 3046 C C . PHE B 1 154 ? -20.422 7.969 -8.18 1 65.62 154 PHE B C 1
ATOM 3048 O O . PHE B 1 154 ? -21.141 8.953 -8.375 1 65.62 154 PHE B O 1
ATOM 3055 N N . GLU B 1 155 ? -20.797 6.875 -7.562 1 61.03 155 GLU B N 1
ATOM 3056 C CA . GLU B 1 155 ? -22.203 6.852 -7.156 1 61.03 155 GLU B CA 1
ATOM 3057 C C . GLU B 1 155 ? -22.5 7.941 -6.133 1 61.03 155 GLU B C 1
ATOM 3059 O O . GLU B 1 155 ? -23.562 8.562 -6.172 1 61.03 155 GLU B O 1
ATOM 3064 N N . TYR B 1 156 ? -21.562 8.18 -5.352 1 56.06 156 TYR B N 1
ATOM 3065 C CA . TYR B 1 156 ? -21.75 9.211 -4.336 1 56.06 156 TYR B CA 1
ATOM 3066 C C . TYR B 1 156 ? -21.766 10.602 -4.965 1 56.06 156 TYR B C 1
ATOM 3068 O O . TYR B 1 156 ? -22.578 11.453 -4.594 1 56.06 156 TYR B O 1
ATOM 3076 N N . ARG B 1 157 ? -20.891 10.719 -5.957 1 58.09 157 ARG B N 1
ATOM 3077 C CA . ARG B 1 157 ? -20.844 12 -6.641 1 58.09 157 ARG B CA 1
ATOM 3078 C C . ARG B 1 157 ? -22.141 12.273 -7.387 1 58.09 157 ARG B C 1
ATOM 3080 O O . ARG B 1 157 ? -22.672 13.391 -7.355 1 58.09 157 ARG B O 1
ATOM 3087 N N . LYS B 1 158 ? -22.625 11.219 -8.047 1 57.31 158 LYS B N 1
ATOM 3088 C CA . LYS B 1 158 ? -23.875 11.375 -8.773 1 57.31 158 LYS B CA 1
ATOM 3089 C C . LYS B 1 158 ? -25.016 11.766 -7.828 1 57.31 158 LYS B C 1
ATOM 3091 O O . LYS B 1 158 ? -25.828 12.641 -8.148 1 57.31 158 LYS B O 1
ATOM 3096 N N . LEU B 1 159 ? -25.016 11.047 -6.773 1 54.53 159 LEU B N 1
ATOM 3097 C CA . LEU B 1 159 ? -26.109 11.32 -5.844 1 54.53 159 LEU B CA 1
ATOM 3098 C C . LEU B 1 159 ? -26 12.742 -5.293 1 54.53 159 LEU B C 1
ATOM 3100 O O . LEU B 1 159 ? -27.016 13.445 -5.199 1 54.53 159 LEU B O 1
ATOM 3104 N N . HIS B 1 160 ? -24.781 13.094 -5.055 1 57.31 160 HIS B N 1
ATOM 3105 C CA . HIS B 1 160 ? -24.562 14.43 -4.52 1 57.31 160 HIS B CA 1
ATOM 3106 C C . HIS B 1 160 ? -24.828 15.5 -5.582 1 57.31 160 HIS B C 1
ATOM 3108 O O . HIS B 1 160 ? -25.469 16.516 -5.305 1 57.31 160 HIS B O 1
ATOM 3114 N N . THR B 1 161 ? -24.312 15.133 -6.746 1 56.78 161 THR B N 1
ATOM 3115 C CA . THR B 1 161 ? -24.562 16.047 -7.855 1 56.78 161 THR B CA 1
ATOM 3116 C C . THR B 1 161 ? -26.047 16.094 -8.203 1 56.78 161 THR B C 1
ATOM 3118 O O . THR B 1 161 ? -26.594 17.156 -8.477 1 56.78 161 THR B O 1
ATOM 3121 N N . TRP B 1 162 ? -26.578 14.812 -8.258 1 53.72 162 TRP B N 1
ATOM 3122 C CA . TRP B 1 162 ? -28.016 14.742 -8.516 1 53.72 162 TRP B CA 1
ATOM 3123 C C . TRP B 1 162 ? -28.797 15.523 -7.473 1 53.72 162 TRP B C 1
ATOM 3125 O O . TRP B 1 162 ? -29.688 16.312 -7.812 1 53.72 162 TRP B O 1
ATOM 3135 N N . LEU B 1 163 ? -28.375 15.375 -6.293 1 54.19 163 LEU B N 1
ATOM 3136 C CA . LEU B 1 163 ? -29.047 16.094 -5.219 1 54.19 163 LEU B CA 1
ATOM 3137 C C . LEU B 1 163 ? -28.828 17.594 -5.34 1 54.19 163 LEU B C 1
ATOM 3139 O O . LEU B 1 163 ? -29.75 18.375 -5.117 1 54.19 163 LEU B O 1
ATOM 3143 N N . ASP B 1 164 ? -27.609 17.922 -5.684 1 54.12 164 ASP B N 1
ATOM 3144 C CA . ASP B 1 164 ? -27.297 19.344 -5.855 1 54.12 164 ASP B CA 1
ATOM 3145 C C . ASP B 1 164 ? -28.094 19.938 -7 1 54.12 164 ASP B C 1
ATOM 3147 O O . ASP B 1 164 ? -28.5 21.109 -6.941 1 54.12 164 ASP B O 1
ATOM 3151 N N . ARG B 1 165 ? -28.328 19.109 -8.016 1 54.66 165 ARG B N 1
ATOM 3152 C CA . ARG B 1 165 ? -28.969 19.609 -9.227 1 54.66 165 ARG B CA 1
ATOM 3153 C C . ARG B 1 165 ? -30.484 19.578 -9.094 1 54.66 165 ARG B C 1
ATOM 3155 O O . ARG B 1 165 ? -31.172 20.469 -9.602 1 54.66 165 ARG B O 1
ATOM 3162 N N . HIS B 1 166 ? -30.953 18.484 -8.625 1 55.06 166 HIS B N 1
ATOM 3163 C CA . HIS B 1 166 ? -32.406 18.281 -8.742 1 55.06 166 HIS B CA 1
ATOM 3164 C C . HIS B 1 166 ? -33.125 18.625 -7.445 1 55.06 166 HIS B C 1
ATOM 3166 O O . HIS B 1 166 ? -34.344 18.688 -7.406 1 55.06 166 HIS B O 1
ATOM 3172 N N . VAL B 1 167 ? -32.406 18.625 -6.461 1 49.78 167 VAL B N 1
ATOM 3173 C CA . VAL B 1 167 ? -33.031 19.062 -5.219 1 49.78 167 VAL B CA 1
ATOM 3174 C C . VAL B 1 167 ? -32.594 20.469 -4.875 1 49.78 167 VAL B C 1
ATOM 3176 O O . VAL B 1 167 ? -31.422 20.719 -4.613 1 49.78 167 VAL B O 1
ATOM 3179 N N . PRO B 1 168 ? -33.344 21.5 -5.328 1 47.81 168 PRO B N 1
ATOM 3180 C CA . PRO B 1 168 ? -33 22.875 -4.961 1 47.81 168 PRO B CA 1
ATOM 3181 C C . PRO B 1 168 ? -32.469 23 -3.541 1 47.81 168 PRO B C 1
ATOM 3183 O O . PRO B 1 168 ? -33.094 22.5 -2.596 1 47.81 168 PRO B O 1
ATOM 3186 N N . GLY B 1 169 ? -31.156 23.625 -3.16 1 48.06 169 GLY B N 1
ATOM 3187 C CA . GLY B 1 169 ? -30.5 23.719 -1.864 1 48.06 169 GLY B CA 1
ATOM 3188 C C . GLY B 1 169 ? -29.906 22.391 -1.41 1 48.06 169 GLY B C 1
ATOM 3189 O O . GLY B 1 169 ? -29.438 22.266 -0.274 1 48.06 169 GLY B O 1
ATOM 3190 N N . GLY B 1 170 ? -30.188 21.344 -2.094 1 47.22 170 GLY B N 1
ATOM 3191 C CA . GLY B 1 170 ? -29.797 19.984 -1.765 1 47.22 170 GLY B CA 1
ATOM 3192 C C . GLY B 1 170 ? -28.312 19.828 -1.517 1 47.22 170 GLY B C 1
ATOM 3193 O O . GLY B 1 170 ? -27.891 19.094 -0.616 1 47.22 170 GLY B O 1
ATOM 3194 N N . GLY B 1 171 ? -27.641 20.344 -2.432 1 47.44 171 GLY B N 1
ATOM 3195 C CA . GLY B 1 171 ? -26.203 20.406 -2.168 1 47.44 171 GLY B CA 1
ATOM 3196 C C . GLY B 1 171 ? -25.859 21.25 -0.953 1 47.44 171 GLY B C 1
ATOM 3197 O O . GLY B 1 171 ? -24.953 20.906 -0.199 1 47.44 171 GLY B O 1
ATOM 3198 N N . ASN B 1 172 ? -26.453 22.438 -0.901 1 46.53 172 ASN B N 1
ATOM 3199 C CA . ASN B 1 172 ? -26.375 23.312 0.262 1 46.53 172 ASN B CA 1
ATOM 3200 C C . ASN B 1 172 ? -26.953 22.656 1.505 1 46.53 172 ASN B C 1
ATOM 3202 O O . ASN B 1 172 ? -26.438 22.844 2.611 1 46.53 172 ASN B O 1
ATOM 3206 N N . LEU B 1 173 ? -28.078 22.016 1.301 1 45.41 173 LEU B N 1
ATOM 3207 C CA . LEU B 1 173 ? -28.703 21.328 2.418 1 45.41 173 LEU B CA 1
ATOM 3208 C C . LEU B 1 173 ? -27.812 20.172 2.906 1 45.41 173 LEU B C 1
ATOM 3210 O O . LEU B 1 173 ? -27.734 19.922 4.113 1 45.41 173 LEU B O 1
ATOM 3214 N N . LEU B 1 174 ? -27.344 19.422 1.977 1 45.56 174 LEU B N 1
ATOM 3215 C CA . LEU B 1 174 ? -26.391 18.406 2.424 1 45.56 174 LEU B CA 1
ATOM 3216 C C . LEU B 1 174 ? -25.156 19.047 3.049 1 45.56 174 LEU B C 1
ATOM 3218 O O . LEU B 1 174 ? -24.594 18.5 4.004 1 45.56 174 LEU B O 1
ATOM 3222 N N . ASN B 1 175 ? -24.719 20.156 2.426 1 44.62 175 ASN B N 1
ATOM 3223 C CA . ASN B 1 175 ? -23.688 20.922 3.094 1 44.62 175 ASN B CA 1
ATOM 3224 C C . ASN B 1 175 ? -24.125 21.391 4.477 1 44.62 175 ASN B C 1
ATOM 3226 O O . ASN B 1 175 ? -23.328 21.422 5.41 1 44.62 175 ASN B O 1
ATOM 3230 N N . LEU B 1 176 ? -25.312 21.875 4.547 1 42.5 176 LEU B N 1
ATOM 3231 C CA . LEU B 1 176 ? -25.875 22.328 5.82 1 42.5 176 LEU B CA 1
ATOM 3232 C C . LEU B 1 176 ? -25.922 21.172 6.824 1 42.5 176 LEU B C 1
ATOM 3234 O O . LEU B 1 176 ? -25.656 21.375 8.016 1 42.5 176 LEU B O 1
ATOM 3238 N N . SER B 1 177 ? -26.453 20.047 6.348 1 45.38 177 SER B N 1
ATOM 3239 C CA . SER B 1 177 ? -26.547 18.969 7.332 1 45.38 177 SER B CA 1
ATOM 3240 C C . SER B 1 177 ? -25.172 18.547 7.82 1 45.38 177 SER B C 1
ATOM 3242 O O . SER B 1 177 ? -25.031 18 8.922 1 45.38 177 SER B O 1
ATOM 3244 N N . LYS B 1 178 ? -24.188 18.719 6.957 1 47.78 178 LYS B N 1
ATOM 3245 C CA . LYS B 1 178 ? -22.844 18.469 7.457 1 47.78 178 LYS B CA 1
ATOM 3246 C C . LYS B 1 178 ? -22.234 19.734 8.055 1 47.78 178 LYS B C 1
ATOM 3248 O O . LYS B 1 178 ? -21.031 19.766 8.328 1 47.78 178 LYS B O 1
ATOM 3253 N N . GLY B 1 179 ? -23.062 20.781 8.422 1 43.56 179 GLY B N 1
ATOM 3254 C CA . GLY B 1 179 ? -22.688 22 9.133 1 43.56 179 GLY B CA 1
ATOM 3255 C C . GLY B 1 179 ? -21.781 22.906 8.328 1 43.56 179 GLY B C 1
ATOM 3256 O O . GLY B 1 179 ? -21.078 23.75 8.891 1 43.56 179 GLY B O 1
ATOM 3257 N N . ARG B 1 180 ? -21.641 22.688 7.031 1 46.19 180 ARG B N 1
ATOM 3258 C CA . ARG B 1 180 ? -20.719 23.562 6.297 1 46.19 180 ARG B CA 1
ATOM 3259 C C . ARG B 1 180 ? -21.484 24.734 5.668 1 46.19 180 ARG B C 1
ATOM 3261 O O . ARG B 1 180 ? -22.688 24.656 5.461 1 46.19 180 ARG B O 1
ATOM 3268 N N . LYS B 1 181 ? -20.906 26.016 5.801 1 42.62 181 LYS B N 1
ATOM 3269 C CA . LYS B 1 181 ? -21.484 27.25 5.277 1 42.62 181 LYS B CA 1
ATOM 3270 C C . LYS B 1 181 ? -21.719 27.141 3.773 1 42.62 181 LYS B C 1
ATOM 3272 O O . LYS B 1 181 ? -21.016 26.406 3.076 1 42.62 181 LYS B O 1
ATOM 3277 N N . PHE B 1 182 ? -22.812 27.703 3.225 1 37.69 182 PHE B N 1
ATOM 3278 C CA . PHE B 1 182 ? -23.328 27.812 1.869 1 37.69 182 PHE B CA 1
ATOM 3279 C C . PHE B 1 182 ? -22.203 28.094 0.875 1 37.69 182 PHE B C 1
ATOM 3281 O O . PHE B 1 182 ? -22.203 27.547 -0.229 1 37.69 182 PHE B O 1
ATOM 3288 N N . SER B 1 183 ? -21.422 29.219 0.965 1 37.69 183 SER B N 1
ATOM 3289 C CA . SER B 1 183 ? -20.484 29.797 0.02 1 37.69 183 SER B CA 1
ATOM 3290 C C . SER B 1 183 ? -19.125 29.094 0.093 1 37.69 183 SER B C 1
ATOM 3292 O O . SER B 1 183 ? -18.125 29.594 -0.435 1 37.69 183 SER B O 1
ATOM 3294 N N . ALA B 1 184 ? -18.906 28.219 0.866 1 40.66 184 ALA B N 1
ATOM 3295 C CA . ALA B 1 184 ? -17.516 27.797 0.93 1 40.66 184 ALA B CA 1
ATOM 3296 C C . ALA B 1 184 ? -17.031 27.266 -0.422 1 40.66 184 ALA B C 1
ATOM 3298 O O . ALA B 1 184 ? -17.688 26.438 -1.037 1 40.66 184 ALA B O 1
ATOM 3299 N N . PRO B 1 185 ? -16.219 28.047 -1.175 1 44.88 185 PRO B N 1
ATOM 3300 C CA . PRO B 1 185 ? -15.664 27.609 -2.455 1 44.88 185 PRO B CA 1
ATOM 3301 C C . PRO B 1 185 ? -15.367 26.109 -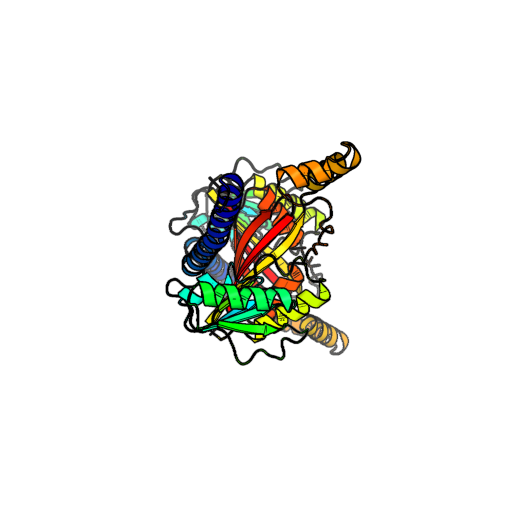2.482 1 44.88 185 PRO B C 1
ATOM 3303 O O . PRO B 1 185 ? -15.062 25.516 -1.445 1 44.88 185 PRO B O 1
ATOM 3306 N N . ARG B 1 186 ? -16.094 25.406 -3.309 1 52.41 186 ARG B N 1
ATOM 3307 C CA . ARG B 1 186 ? -15.82 24 -3.576 1 52.41 186 ARG B CA 1
ATOM 3308 C C . ARG B 1 186 ? -14.32 23.734 -3.625 1 52.41 186 ARG B C 1
ATOM 3310 O O . ARG B 1 186 ? -13.633 24.188 -4.547 1 52.41 186 ARG B O 1
ATOM 3317 N N . MET B 1 187 ? -13.75 23.516 -2.475 1 65.56 187 MET B N 1
ATOM 3318 C CA . MET B 1 187 ? -12.32 23.234 -2.48 1 65.56 187 MET B CA 1
ATOM 3319 C C . MET B 1 187 ? -11.992 22.125 -3.469 1 65.56 187 MET B C 1
ATOM 3321 O O . MET B 1 187 ? -12.594 21.047 -3.42 1 65.56 187 MET B O 1
ATOM 3325 N N . GLN B 1 188 ? -11.461 22.594 -4.637 1 82.19 188 GLN B N 1
ATOM 3326 C CA . GLN B 1 188 ? -10.992 21.656 -5.652 1 82.19 188 GLN B CA 1
ATOM 3327 C C . GLN B 1 188 ? -10.078 20.594 -5.051 1 82.19 188 GLN B C 1
ATOM 3329 O O . GLN B 1 188 ? -9.133 20.922 -4.328 1 82.19 188 GLN B O 1
ATOM 3334 N N . MET B 1 189 ? -10.469 19.297 -5.09 1 92.44 189 MET B N 1
ATOM 3335 C CA . MET B 1 189 ? -9.648 18.188 -4.605 1 92.44 189 MET B CA 1
ATOM 3336 C C . MET B 1 189 ? -8.977 17.469 -5.77 1 92.44 189 MET B C 1
ATOM 3338 O O . MET B 1 189 ? -9.594 17.266 -6.82 1 92.44 189 MET B O 1
ATOM 3342 N N . TYR B 1 190 ? -7.703 17.172 -5.605 1 96 190 TYR B N 1
ATOM 3343 C CA . TYR B 1 190 ? -6.918 16.531 -6.652 1 96 190 TYR B CA 1
ATOM 3344 C C . TYR B 1 190 ? -6.695 15.055 -6.336 1 96 190 TYR B C 1
ATOM 3346 O O . TYR B 1 190 ? -6.43 14.695 -5.188 1 96 190 TYR B O 1
ATOM 3354 N N . THR B 1 191 ? -6.879 14.219 -7.348 1 97.25 191 THR B N 1
ATOM 3355 C CA . THR B 1 191 ? -6.582 12.797 -7.262 1 97.25 191 THR B CA 1
ATOM 3356 C C . THR B 1 191 ? -5.125 12.523 -7.629 1 97.25 191 THR B C 1
ATOM 3358 O O . THR B 1 191 ? -4.652 12.961 -8.68 1 97.25 191 THR B O 1
ATOM 3361 N N . TYR B 1 192 ? -4.469 11.789 -6.793 1 98.5 192 TYR B N 1
ATOM 3362 C CA . TYR B 1 192 ? -3.062 11.484 -7.035 1 98.5 192 TYR B CA 1
ATOM 3363 C C . TYR B 1 192 ? -2.896 10.102 -7.645 1 98.5 192 TYR B C 1
ATOM 3365 O O . TYR B 1 192 ? -3.684 9.195 -7.363 1 98.5 192 TYR B O 1
ATOM 3373 N N . ASP B 1 193 ? -1.895 10 -8.484 1 98.62 193 ASP B 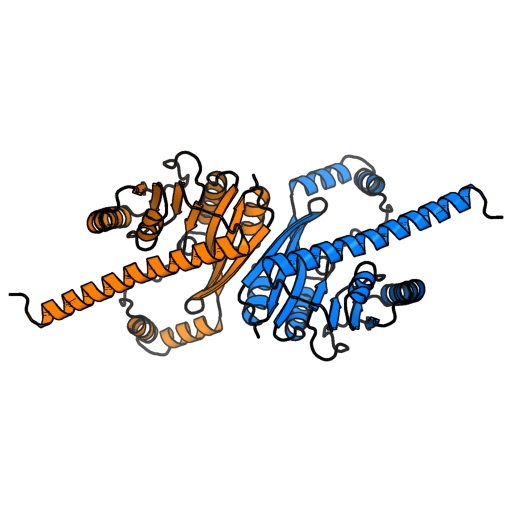N 1
ATOM 3374 C CA . ASP B 1 193 ? -1.492 8.742 -9.102 1 98.62 193 ASP B CA 1
ATOM 3375 C C . ASP B 1 193 ? -0.609 7.918 -8.164 1 98.62 193 ASP B C 1
ATOM 3377 O O . ASP B 1 193 ? 0.533 8.297 -7.895 1 98.62 193 ASP B O 1
ATOM 3381 N N . LEU B 1 194 ? -1.133 6.801 -7.793 1 98.75 194 LEU B N 1
ATOM 3382 C CA . LEU B 1 194 ? -0.416 5.988 -6.816 1 98.75 194 LEU B CA 1
ATOM 3383 C C . LEU B 1 194 ? 0.842 5.383 -7.43 1 98.75 194 LEU B C 1
ATOM 3385 O O . LEU B 1 194 ? 1.807 5.094 -6.719 1 98.75 194 LEU B O 1
ATOM 3389 N N . ASN B 1 195 ? 0.88 5.121 -8.742 1 98.69 195 ASN B N 1
ATOM 3390 C CA . ASN B 1 195 ? 2.111 4.664 -9.375 1 98.69 195 ASN B CA 1
ATOM 3391 C C . ASN B 1 195 ? 3.244 5.672 -9.188 1 98.69 195 ASN B C 1
ATOM 3393 O O . ASN B 1 195 ? 4.371 5.289 -8.875 1 98.69 195 ASN B O 1
ATOM 3397 N N . VAL B 1 196 ? 2.91 6.91 -9.375 1 98.44 196 VAL B N 1
ATOM 3398 C CA . VAL B 1 196 ? 3.9 7.977 -9.242 1 98.44 196 VAL B CA 1
ATOM 3399 C C . VAL B 1 196 ? 4.371 8.062 -7.789 1 98.44 196 VAL B C 1
ATOM 3401 O O . VAL B 1 196 ? 5.57 8.164 -7.523 1 98.44 196 VAL B O 1
ATOM 3404 N N . LEU B 1 197 ? 3.441 8 -6.867 1 98.75 197 LEU B N 1
ATOM 3405 C CA . LEU B 1 197 ? 3.799 8.086 -5.453 1 98.75 197 LEU B CA 1
ATOM 3406 C C . LEU B 1 197 ? 4.68 6.906 -5.047 1 98.75 197 LEU B C 1
ATOM 3408 O O . LEU B 1 197 ? 5.668 7.082 -4.332 1 98.75 197 LEU B O 1
ATOM 3412 N N . CYS B 1 198 ? 4.336 5.723 -5.531 1 98.5 198 CYS B N 1
ATOM 3413 C CA . CYS B 1 198 ? 5.117 4.531 -5.219 1 98.5 198 CYS B CA 1
ATOM 3414 C C . CYS B 1 198 ? 6.52 4.625 -5.812 1 98.5 198 CYS B C 1
ATOM 3416 O O . CYS B 1 198 ? 7.496 4.215 -5.184 1 98.5 198 CYS B O 1
ATOM 3418 N N . ALA B 1 199 ? 6.598 5.164 -6.98 1 97.69 199 ALA B N 1
ATOM 3419 C CA . ALA B 1 199 ? 7.91 5.359 -7.59 1 97.69 199 ALA B CA 1
ATOM 3420 C C . ALA B 1 199 ? 8.766 6.305 -6.754 1 97.69 199 ALA B C 1
ATOM 3422 O O . ALA B 1 199 ? 9.969 6.07 -6.574 1 97.69 199 ALA B O 1
ATOM 3423 N N . LEU B 1 200 ? 8.188 7.359 -6.262 1 98 200 LEU B N 1
ATOM 3424 C CA . LEU B 1 200 ? 8.906 8.305 -5.422 1 98 200 LEU B CA 1
ATOM 3425 C C . LEU B 1 200 ? 9.383 7.641 -4.137 1 98 200 LEU B C 1
ATOM 3427 O O . LEU B 1 200 ? 10.523 7.859 -3.705 1 98 200 LEU B O 1
ATOM 3431 N N . LEU B 1 201 ? 8.516 6.82 -3.551 1 98.31 201 LEU B N 1
ATOM 3432 C CA . LEU B 1 201 ? 8.906 6.094 -2.346 1 98.31 201 LEU B CA 1
ATOM 3433 C C . LEU B 1 201 ? 10.086 5.172 -2.625 1 98.31 201 LEU B C 1
ATOM 3435 O O . LEU B 1 201 ? 11.07 5.172 -1.878 1 98.31 201 LEU B O 1
ATOM 3439 N N . GLN B 1 202 ? 9.906 4.402 -3.654 1 96.06 202 GLN B N 1
ATOM 3440 C CA . GLN B 1 202 ? 10.938 3.428 -3.992 1 96.06 202 GLN B CA 1
ATOM 3441 C C . GLN B 1 202 ? 12.266 4.117 -4.301 1 96.06 202 GLN B C 1
ATOM 3443 O O . GLN B 1 202 ? 13.32 3.666 -3.855 1 96.06 202 GLN B O 1
ATOM 3448 N N . LYS B 1 203 ? 12.273 5.211 -5.023 1 93.88 203 LYS B N 1
ATOM 3449 C CA . LYS B 1 203 ? 13.469 5.977 -5.352 1 93.88 203 LYS B CA 1
ATOM 3450 C C . LYS B 1 203 ? 14.109 6.57 -4.098 1 93.88 203 LYS B C 1
ATOM 3452 O O . LYS B 1 203 ? 15.32 6.766 -4.043 1 93.88 203 LYS B O 1
ATOM 3457 N N . ALA B 1 204 ? 13.289 6.84 -3.092 1 95.31 204 ALA B N 1
ATOM 3458 C CA . ALA B 1 204 ? 13.773 7.422 -1.846 1 95.31 204 ALA B CA 1
ATOM 3459 C C . ALA B 1 204 ? 14.359 6.348 -0.932 1 95.31 204 ALA B C 1
ATOM 3461 O O . ALA B 1 204 ? 14.773 6.637 0.192 1 95.31 204 ALA B O 1
ATOM 3462 N N . GLY B 1 205 ? 14.328 5.121 -1.335 1 93.38 205 GLY B N 1
ATOM 3463 C CA . GLY B 1 205 ? 14.945 4.047 -0.568 1 93.38 205 GLY B CA 1
ATOM 3464 C C . GLY B 1 205 ? 13.961 3.328 0.341 1 93.38 205 GLY B C 1
ATOM 3465 O O . GLY B 1 205 ? 14.367 2.537 1.195 1 93.38 205 GLY B O 1
ATOM 3466 N N . ILE B 1 206 ? 12.727 3.635 0.224 1 97.25 206 ILE B N 1
ATOM 3467 C CA . ILE B 1 206 ? 11.695 2.898 0.951 1 97.25 206 ILE B CA 1
ATOM 3468 C C . ILE B 1 206 ? 11.453 1.548 0.279 1 97.25 206 ILE B C 1
ATOM 3470 O O . ILE B 1 206 ? 11.312 1.473 -0.944 1 97.25 206 ILE B O 1
ATOM 3474 N N . THR B 1 207 ? 11.367 0.489 1.092 1 96.88 207 THR B N 1
ATOM 3475 C CA . THR B 1 207 ? 11.297 -0.847 0.508 1 96.88 207 THR B CA 1
ATOM 3476 C C . THR B 1 207 ? 9.906 -1.442 0.676 1 96.88 207 THR B C 1
ATOM 3478 O O . THR B 1 207 ? 9.57 -2.439 0.034 1 96.88 207 THR B O 1
ATOM 3481 N N . ASN B 1 208 ? 9.164 -0.905 1.562 1 97.94 208 ASN B N 1
ATOM 3482 C CA . ASN B 1 208 ? 7.812 -1.362 1.858 1 97.94 208 ASN B CA 1
ATOM 3483 C C . ASN B 1 208 ? 6.98 -0.262 2.51 1 97.94 208 ASN B C 1
ATOM 3485 O O . ASN B 1 208 ? 7.516 0.772 2.912 1 97.94 208 ASN B O 1
ATOM 3489 N N . PHE B 1 209 ? 5.723 -0.458 2.498 1 98.44 209 PHE B N 1
ATOM 3490 C CA . PHE B 1 209 ? 4.859 0.441 3.256 1 98.44 209 PHE B CA 1
ATOM 3491 C C . PHE B 1 209 ? 3.562 -0.257 3.648 1 98.44 209 PHE B C 1
ATOM 3493 O O . PHE B 1 209 ? 3.246 -1.329 3.127 1 98.44 209 PHE B O 1
ATOM 3500 N N . PHE B 1 210 ? 2.953 0.236 4.652 1 98.69 210 PHE B N 1
ATOM 3501 C CA . PHE B 1 210 ? 1.609 -0.121 5.09 1 98.69 210 PHE B CA 1
ATOM 3502 C C . PHE B 1 210 ? 0.61 0.964 4.707 1 98.69 210 PHE B C 1
ATOM 3504 O O . PHE B 1 210 ? 0.953 2.148 4.676 1 98.69 210 PHE B O 1
ATOM 3511 N N . THR B 1 211 ? -0.585 0.582 4.309 1 98.5 211 THR B N 1
ATOM 3512 C CA . THR B 1 211 ? -1.549 1.61 3.934 1 98.5 211 THR B CA 1
ATOM 3513 C C . THR B 1 211 ? -2.947 1.249 4.43 1 98.5 211 THR B C 1
ATOM 3515 O O . THR B 1 211 ? -3.299 0.07 4.504 1 98.5 211 THR B O 1
ATOM 3518 N N . THR B 1 212 ? -3.703 2.262 4.84 1 98.25 212 THR B N 1
ATOM 3519 C CA . THR B 1 212 ? -5.125 2.135 5.141 1 98.25 212 THR B CA 1
ATOM 3520 C C . THR B 1 212 ? -5.965 2.916 4.133 1 98.25 212 THR B C 1
ATOM 3522 O O . THR B 1 212 ? -5.531 3.955 3.631 1 98.25 212 THR B O 1
ATOM 3525 N N . PHE B 1 213 ? -7.109 2.375 3.854 1 97.62 213 PHE B N 1
ATOM 3526 C CA . PHE B 1 213 ? -8.062 3.07 2.992 1 97.62 213 PHE B CA 1
ATOM 3527 C C . PHE B 1 213 ? -8.977 3.975 3.811 1 97.62 213 PHE B C 1
ATOM 3529 O O . PHE B 1 213 ? -9.328 3.645 4.945 1 97.62 213 PHE B O 1
ATOM 3536 N N . GLU B 1 214 ? -9.25 5.09 3.197 1 94.44 214 GLU B N 1
ATOM 3537 C CA . GLU B 1 214 ? -10.211 6.023 3.781 1 94.44 214 GLU B CA 1
ATOM 3538 C C . GLU B 1 214 ? -11.32 6.363 2.793 1 94.44 214 GLU B C 1
ATOM 3540 O O . GLU B 1 214 ? -11.117 6.316 1.578 1 94.44 214 GLU B O 1
ATOM 3545 N N . ASN B 1 215 ? -12.477 6.617 3.338 1 91.44 215 ASN B N 1
ATOM 3546 C CA . ASN B 1 215 ? -13.617 7.121 2.576 1 91.44 215 ASN B CA 1
ATOM 3547 C C . ASN B 1 215 ? -14.234 8.344 3.24 1 91.44 215 ASN B C 1
ATOM 3549 O O . ASN B 1 215 ? -14.867 8.234 4.293 1 91.44 215 ASN B O 1
ATOM 3553 N N . HIS B 1 216 ? -13.945 9.438 2.709 1 85.94 216 HIS B N 1
ATOM 3554 C CA . HIS B 1 216 ? -14.516 10.688 3.209 1 85.94 216 HIS B CA 1
ATOM 3555 C C . HIS B 1 216 ? -15.602 11.203 2.273 1 85.94 216 HIS B C 1
ATOM 3557 O O . HIS B 1 216 ? -15.32 12 1.37 1 85.94 216 HIS B O 1
ATOM 3563 N N . GLY B 1 217 ? -16.828 10.828 2.506 1 81.44 217 GLY B N 1
ATOM 3564 C CA . GLY B 1 217 ? -17.938 11.305 1.707 1 81.44 217 GLY B CA 1
ATOM 3565 C C . GLY B 1 217 ? -17.828 10.953 0.237 1 81.44 217 GLY B C 1
ATOM 3566 O O . GLY B 1 217 ? -18.078 11.789 -0.631 1 81.44 217 GLY B O 1
ATOM 3567 N N . GLY B 1 218 ? -17.297 9.844 -0.097 1 87.44 218 GLY B N 1
ATOM 3568 C CA . GLY B 1 218 ? -17.156 9.422 -1.48 1 87.44 218 GLY B CA 1
ATOM 3569 C C . GLY B 1 218 ? -15.773 9.688 -2.047 1 87.44 218 GLY B C 1
ATOM 3570 O O . GLY B 1 218 ? -15.461 9.242 -3.154 1 87.44 218 GLY B O 1
ATOM 3571 N N . ASN B 1 219 ? -14.984 10.477 -1.303 1 90.56 219 ASN B N 1
ATOM 3572 C CA . ASN B 1 219 ? -13.586 10.664 -1.676 1 90.56 219 ASN B CA 1
ATOM 3573 C C . ASN B 1 219 ? -12.703 9.57 -1.083 1 90.56 219 ASN B C 1
ATOM 3575 O O . ASN B 1 219 ? -12.594 9.445 0.139 1 90.56 219 ASN B O 1
ATOM 3579 N N . TRP B 1 220 ? -12.125 8.805 -1.983 1 96.19 220 TRP B N 1
ATOM 3580 C CA . TRP B 1 220 ? -11.289 7.691 -1.55 1 96.19 220 TRP B CA 1
ATOM 3581 C C . TRP B 1 220 ? -9.852 8.141 -1.34 1 96.19 220 TRP B C 1
ATOM 3583 O O . TRP B 1 220 ? -9.25 8.766 -2.219 1 96.19 220 TRP B O 1
ATOM 3593 N N . GLY B 1 221 ? -9.391 7.844 -0.139 1 97.62 221 GLY B N 1
ATOM 3594 C CA . GLY B 1 221 ? -8.023 8.211 0.201 1 97.62 221 GLY B CA 1
ATOM 3595 C C . GLY B 1 221 ? -7.207 7.039 0.716 1 97.62 221 GLY B C 1
ATOM 3596 O O . GLY B 1 221 ? -7.75 5.973 1.01 1 97.62 221 GLY B O 1
ATOM 3597 N N . VAL B 1 222 ? -5.914 7.199 0.676 1 98.5 222 VAL B N 1
ATOM 3598 C CA . VAL B 1 222 ? -4.977 6.281 1.314 1 98.5 222 VAL B CA 1
ATOM 3599 C C . VAL B 1 222 ? -4.113 7.043 2.318 1 98.5 222 VAL B C 1
ATOM 3601 O O . VAL B 1 222 ? -3.725 8.188 2.072 1 98.5 222 VAL B O 1
ATOM 3604 N N . MET B 1 223 ? -3.902 6.445 3.445 1 98.62 223 MET B N 1
ATOM 3605 C CA . MET B 1 223 ? -2.838 6.848 4.359 1 98.62 223 MET B CA 1
ATOM 3606 C C . MET B 1 223 ? -1.617 5.949 4.199 1 98.62 223 MET B C 1
ATOM 3608 O O . MET B 1 223 ? -1.683 4.75 4.477 1 98.62 223 MET B O 1
ATOM 3612 N N . LEU B 1 224 ? -0.54 6.496 3.723 1 98.88 224 LEU B N 1
ATOM 3613 C CA . LEU B 1 224 ? 0.692 5.742 3.52 1 98.88 224 LEU B CA 1
ATOM 3614 C C . LEU B 1 224 ? 1.578 5.805 4.758 1 98.88 224 LEU B C 1
ATOM 3616 O O . LEU B 1 224 ? 1.895 6.891 5.25 1 98.88 224 LEU B O 1
ATOM 3620 N N . TYR B 1 225 ? 1.919 4.66 5.355 1 98.88 225 TYR B N 1
ATOM 3621 C CA . TYR B 1 225 ? 2.883 4.508 6.441 1 98.88 225 TYR B CA 1
ATOM 3622 C C . TYR B 1 225 ? 4.176 3.881 5.938 1 98.88 225 TYR B C 1
ATOM 3624 O O . TYR B 1 225 ? 4.18 2.74 5.469 1 98.88 225 TYR B O 1
ATOM 3632 N N . PHE B 1 226 ? 5.234 4.602 6.012 1 98.81 226 PHE B N 1
ATOM 3633 C CA . PHE B 1 226 ? 6.484 4.07 5.484 1 98.81 226 PHE B CA 1
ATOM 3634 C C . PHE B 1 226 ? 7.664 4.492 6.355 1 98.81 226 PHE B C 1
ATOM 3636 O O . PHE B 1 226 ? 7.59 5.504 7.059 1 98.81 226 PHE B O 1
ATOM 3643 N N . GLN B 1 227 ? 8.719 3.705 6.324 1 98.31 227 GLN B N 1
ATOM 3644 C CA . GLN B 1 227 ? 9.945 3.963 7.078 1 98.31 227 GLN B CA 1
ATOM 3645 C C . GLN B 1 227 ? 11.164 3.957 6.16 1 98.31 227 GLN B C 1
ATOM 3647 O O . GLN B 1 227 ? 11.328 3.045 5.348 1 98.31 227 GLN B O 1
ATOM 3652 N N . ARG B 1 228 ? 11.875 4.996 6.273 1 96.25 228 ARG B N 1
ATOM 3653 C CA . ARG B 1 228 ? 13.117 5.059 5.512 1 96.25 228 ARG B CA 1
ATOM 3654 C C . ARG B 1 228 ? 14.156 4.105 6.086 1 96.25 228 ARG B C 1
ATOM 3656 O O . ARG B 1 228 ? 14.273 3.963 7.305 1 96.25 228 ARG B O 1
ATOM 3663 N N . GLY B 1 229 ? 14.852 3.396 5.195 1 88.44 229 GLY B N 1
ATOM 3664 C CA . GLY B 1 229 ? 15.914 2.502 5.625 1 88.44 229 GLY B CA 1
ATOM 3665 C C . GLY B 1 229 ? 17 3.203 6.426 1 88.44 229 GLY B C 1
ATOM 3666 O O . GLY B 1 229 ? 17.141 4.426 6.348 1 88.44 229 GLY B O 1
ATOM 3667 N N . SER B 1 230 ? 17.75 2.418 7.262 1 79 230 SER B N 1
ATOM 3668 C CA . SER B 1 230 ? 18.812 2.957 8.109 1 79 230 SER B CA 1
ATOM 3669 C C . SER B 1 230 ? 20.016 3.393 7.285 1 79 230 SER B C 1
ATOM 3671 O O . SER B 1 230 ? 20.281 2.84 6.215 1 79 230 SER B O 1
#

Organism: Acidithiobacillus ferrooxidans (strain ATCC 23270 / DSM 14882 / CIP 104768 / NCIMB 8455) (NCBI:txid243159)

Radius of gyration: 26.61 Å; Cα contacts (8 Å, |Δi|>4): 786; chains: 2; bounding box: 64×85×63 Å